Protein AF-A0A8H3XEL8-F1 (afdb_monomer_lite)

Radius of gyration: 30.57 Å; chains: 1; bounding box: 70×92×86 Å

Secondary structure (DSSP, 8-state):
---------------PPPP-------PPP--------------------------SS----EEEE--TT--EEEEEEEEEEE--TTGGGSSEEEEEESSTTTTTTT---EE-B-TTTTT-TTEEEPPPEEEPPPSSPPEEEEEEEETTTTEEEESSSSGGGPEEP-TT-SEEEEE----SS---S--S--THHHHHHHT--SS-HHHHHHHHHHHHHHTHHHHHHH--HHHHHT---SHHHHHHHHHHHHHHHHHH-BTTB-----TT--HHHHHHHHTT--TTTS-TTTHHHHHHHHHHHHHIIIIIS---GGGGHHHHHHHH-TT-GGGGGTTT----HHHHHHHHHHHHHHTGGGGGGS-HHHHHHHHHHHHHT--SHHHHHHHHHHTHHHHHHS-TTTS-HHHHHHHHTTTS-HHHHHHHHHH-

Sequence (428 aa):
MKRSVNPNRNISSIILPPRITLTAKNLPPRITSTPKLGDHTVEPNIGLVSTAKNIIGGTLSRFIGKDDDEYKECIQVTFHVHLPQHIERFGEPVVVGSCKELGNWRMVRILLTQPNKREFPTYWRSQPIEIQPSKDEIKYKYGVFDRSSGRVEFEGEGERHNRTLDTKTNDQYDIWKNNNRFRIFNLNEFAFIRCIYDAVNDENLKDKVMQFQLLLTNHRTHTLNFMTLDFITQRYQKKEKRLFLSVLLGYYIIDKGSPAFIFQLPKQFRSELLLEAFEHVQQDTFTSDIKPIIAPVVAALVRHNAMVMISFEWLRIFRVAQFVDPAYTFVDEFIGAHYDKKYISRLLKEWPEIVKPHLDRIDESTYIKIAKWLISCCSNMETVNIMSQYNIEDTLLRSNNEICVDYVVNALMPAVHEDYIKTLKKLI

Foldseek 3Di:
DDDDDDDDDDDDDDDDDDDDDDDDDDDDDDDDDDDDDDDDDDDDDPDPPPPDDDDPAAPFPFDFDDDPDDGFTWTKAKEKEFFFAPLPVVAFKAKAWCDVQRPNNQDGNWTWDDPCCVQRVRITMTDTTIDGDDPDFIWMWMFGADPVVRDTHTFDDPPVPIDTDDSRYRYHYYYGHDDPPTDDPDDPDDCVLVVLLVPFDPPCLANSLVVLVVCCVVPVVRSLVHLDVVVLQVDLDDLSSLVSSLLSVLVNCVVPPDPVDQDEDDLPRPLLSSLVSQLPDDQPSYDPVSLNSQQSSLLRSLLSQQARVVHDSNLSCLVRCCRRPLQPPSLVRNLPGADDPVSLLVCLVCCLVRHVVRLVSHDPVSLLSVLLSNLLNQQAPVSVVSCLVRPPPVSPPSPVPDCPLCSSCVSCVNHDDPVCSVVSVVSD

pLDDT: mean 77.56, std 24.4, range [22.62, 98.5]

Organism: Gigaspora margarita (NCBI:txid4874)

InterPro domains:
  IPR002044 Carbohydrate binding module family 20 [PF00686] (75-171)
  IPR002044 Carbohydrate binding module family 20 [PS51166] (69-184)
  IPR013783 Immunoglobulin-like fold [G3DSA:2.60.40.10] (68-181)
  IPR013784 Carbohydrate-binding-like fold [SSF49452] (73-176)

Structure (mmCIF, N/CA/C/O backbone):
data_AF-A0A8H3XEL8-F1
#
_entry.id   AF-A0A8H3XEL8-F1
#
loop_
_atom_site.group_PDB
_atom_site.id
_atom_site.type_symbol
_atom_site.label_atom_id
_atom_site.label_alt_id
_atom_site.label_comp_id
_atom_site.label_asym_id
_atom_site.label_entity_id
_atom_site.label_seq_id
_atom_site.pdbx_PDB_ins_code
_atom_site.Cartn_x
_atom_site.Cartn_y
_atom_site.Cartn_z
_atom_site.occupancy
_atom_site.B_iso_or_equiv
_atom_site.auth_seq_id
_atom_site.auth_comp_id
_atom_site.auth_asym_id
_atom_site.auth_atom_id
_atom_site.pdbx_PDB_model_num
ATOM 1 N N . MET A 1 1 ? 2.822 61.235 25.806 1.00 40.03 1 MET A N 1
ATOM 2 C CA . MET A 1 1 ? 2.221 61.368 24.456 1.00 40.03 1 MET A CA 1
ATOM 3 C C . MET A 1 1 ? 1.458 60.081 24.171 1.00 40.03 1 MET A C 1
ATOM 5 O O . MET A 1 1 ? 2.070 59.030 24.168 1.00 40.03 1 MET A O 1
ATOM 9 N N . LYS A 1 2 ? 0.140 60.054 24.394 1.00 30.78 2 LYS A N 1
ATOM 10 C CA . LYS A 1 2 ? -0.947 60.313 23.423 1.00 30.78 2 LYS A CA 1
ATOM 11 C C . LYS A 1 2 ? -0.980 59.327 22.238 1.00 30.78 2 LYS A C 1
ATOM 13 O O . LYS A 1 2 ? -0.104 59.332 21.388 1.00 30.78 2 LYS A O 1
ATOM 18 N N . ARG A 1 3 ? -2.061 58.534 22.265 1.00 28.70 3 ARG A N 1
ATOM 19 C CA . ARG A 1 3 ? -2.678 57.642 21.269 1.00 28.70 3 ARG A CA 1
ATOM 20 C C . ARG A 1 3 ? -2.519 58.061 19.802 1.00 28.70 3 ARG A C 1
ATOM 22 O O . ARG A 1 3 ? -2.655 59.238 19.491 1.00 28.70 3 ARG A O 1
ATOM 29 N N . SER A 1 4 ? -2.517 57.057 18.923 1.00 27.66 4 SER A N 1
ATOM 30 C CA . SER A 1 4 ? -3.311 57.090 17.688 1.00 27.66 4 SER A CA 1
ATOM 31 C C . SER A 1 4 ? -3.675 55.668 17.238 1.00 27.66 4 SER A C 1
ATOM 33 O O . SER A 1 4 ? -2.855 54.934 16.699 1.00 27.66 4 SER A O 1
ATOM 35 N N . VAL A 1 5 ? -4.924 55.296 17.509 1.00 32.69 5 VAL A N 1
ATOM 36 C CA . VAL A 1 5 ? -5.727 54.343 16.733 1.00 32.69 5 VAL A CA 1
ATOM 37 C C . VAL A 1 5 ? -6.464 55.190 15.702 1.00 32.69 5 VAL A C 1
ATOM 39 O O . VAL A 1 5 ? -7.026 56.190 16.147 1.00 32.69 5 VAL A O 1
ATOM 42 N N . ASN A 1 6 ? -6.516 54.804 14.416 1.00 30.05 6 ASN A N 1
ATOM 43 C CA . ASN A 1 6 ? -7.764 54.732 13.625 1.00 30.05 6 ASN A CA 1
ATOM 44 C C . ASN A 1 6 ? -7.570 54.238 12.162 1.00 30.05 6 ASN A C 1
ATOM 46 O O . ASN A 1 6 ? -6.427 54.051 11.757 1.00 30.05 6 ASN A O 1
ATOM 50 N N . PRO A 1 7 ? -8.648 53.940 11.391 1.00 38.34 7 PRO A N 1
ATOM 51 C CA . PRO A 1 7 ? -8.968 52.575 10.955 1.00 38.34 7 PRO A CA 1
ATOM 52 C C . PRO A 1 7 ? -9.370 52.516 9.453 1.00 38.34 7 PRO A C 1
ATOM 54 O O . PRO A 1 7 ? -9.230 53.504 8.741 1.00 38.34 7 PRO A O 1
ATOM 57 N N . ASN A 1 8 ? -10.010 51.411 9.029 1.00 27.27 8 ASN A N 1
ATOM 58 C CA . ASN A 1 8 ? -10.809 51.260 7.791 1.00 27.27 8 ASN A CA 1
ATOM 59 C C . ASN A 1 8 ? -10.028 51.349 6.466 1.00 27.27 8 ASN A C 1
ATOM 61 O O . ASN A 1 8 ? -9.077 52.094 6.326 1.00 27.27 8 ASN A O 1
ATOM 65 N N . ARG A 1 9 ? -10.397 50.710 5.360 1.00 26.66 9 ARG A N 1
ATOM 66 C CA . ARG A 1 9 ? -11.384 49.709 4.924 1.00 26.66 9 ARG A CA 1
ATOM 67 C C . ARG A 1 9 ? -10.952 49.483 3.467 1.00 26.66 9 ARG A C 1
ATOM 69 O O . ARG A 1 9 ? -10.726 50.470 2.776 1.00 26.66 9 ARG A O 1
ATOM 76 N N . ASN A 1 10 ? -10.910 48.254 2.969 1.00 27.23 10 ASN A N 1
ATOM 77 C CA . ASN A 1 10 ? -11.765 47.899 1.837 1.00 27.23 10 ASN A CA 1
ATOM 78 C C . ASN A 1 10 ? -11.667 46.420 1.479 1.00 27.23 10 ASN A C 1
ATOM 80 O O . ASN A 1 10 ? -10.608 45.810 1.396 1.00 27.23 10 ASN A O 1
ATOM 84 N N . ILE A 1 11 ? -12.871 45.901 1.306 1.00 29.17 11 ILE A N 1
ATOM 85 C CA . ILE A 1 11 ? -13.274 44.587 0.853 1.00 29.17 11 ILE A CA 1
ATOM 86 C C . ILE A 1 11 ? -13.147 44.579 -0.671 1.00 29.17 11 ILE A C 1
ATOM 88 O O . ILE A 1 11 ? -13.668 45.484 -1.320 1.00 29.17 11 ILE A O 1
ATOM 92 N N . SER A 1 12 ? -12.556 43.536 -1.250 1.00 27.20 12 SER A N 1
ATOM 93 C CA . SER A 1 12 ? -12.823 43.181 -2.646 1.00 27.20 12 SER A CA 1
ATOM 94 C C . SER A 1 12 ? -12.655 41.680 -2.890 1.00 27.20 12 SER A C 1
ATOM 96 O O . SER A 1 12 ? -11.556 41.137 -2.832 1.00 27.20 12 SER A O 1
ATOM 98 N N . SER A 1 13 ? -13.807 41.069 -3.184 1.00 27.05 13 SER A N 1
ATOM 99 C CA . SER A 1 13 ? -14.054 39.918 -4.063 1.00 27.05 13 SER A CA 1
ATOM 100 C C . SER A 1 13 ? -13.407 38.565 -3.741 1.00 27.05 13 SER A C 1
ATOM 102 O O . SER A 1 13 ? -12.370 38.199 -4.288 1.00 27.05 13 SER A O 1
ATOM 104 N N . ILE A 1 14 ? -14.148 37.750 -2.984 1.00 26.94 14 ILE A N 1
ATOM 105 C CA . ILE A 1 14 ? -14.123 36.289 -3.122 1.00 26.94 14 ILE A CA 1
ATOM 106 C C . ILE A 1 14 ? -14.939 35.944 -4.375 1.00 26.94 14 ILE A C 1
ATOM 108 O O . ILE A 1 14 ? -16.148 36.169 -4.421 1.00 26.94 14 ILE A O 1
ATOM 112 N N . ILE A 1 15 ? -14.265 35.417 -5.395 1.00 27.31 15 ILE A N 1
ATOM 113 C CA . ILE A 1 15 ? -14.888 34.813 -6.574 1.00 27.31 15 ILE A CA 1
ATOM 114 C C . ILE A 1 15 ? -15.316 33.397 -6.174 1.00 27.31 15 ILE A C 1
ATOM 116 O O . ILE A 1 15 ? -14.477 32.529 -5.941 1.00 27.31 15 ILE A O 1
ATOM 120 N N . LEU A 1 16 ? -16.625 33.171 -6.057 1.00 27.48 16 LEU A N 1
ATOM 121 C CA . LEU A 1 16 ? -17.203 31.834 -5.907 1.00 27.48 16 LEU A CA 1
ATOM 122 C C . LEU A 1 16 ? -17.314 31.166 -7.290 1.00 27.48 16 LEU A C 1
ATOM 124 O O . LEU A 1 16 ? -17.816 31.803 -8.219 1.00 27.48 16 LEU A O 1
ATOM 128 N N . PRO A 1 17 ? -16.909 29.894 -7.451 1.00 27.77 17 PRO A N 1
ATOM 129 C CA . PRO A 1 17 ? -17.192 29.140 -8.666 1.00 27.77 17 PRO A CA 1
ATOM 130 C C . PRO A 1 17 ? -18.686 28.756 -8.750 1.00 27.77 17 PRO A C 1
ATOM 132 O O . PRO A 1 17 ? -19.351 28.599 -7.721 1.00 27.77 17 PRO A O 1
ATOM 135 N N . PRO A 1 18 ? -19.241 28.609 -9.967 1.00 26.89 18 PRO A N 1
ATOM 136 C CA . PRO A 1 18 ? -20.676 28.453 -10.178 1.00 26.89 18 PRO A CA 1
ATOM 137 C C . PRO A 1 18 ? -21.217 27.095 -9.709 1.00 26.89 18 PRO A C 1
ATOM 139 O O . PRO A 1 18 ? -20.642 26.037 -9.965 1.00 26.89 18 PRO A O 1
ATOM 142 N N . ARG A 1 19 ? -22.394 27.147 -9.069 1.00 24.58 19 ARG A N 1
ATOM 143 C CA . ARG A 1 19 ? -23.283 26.008 -8.800 1.00 24.58 19 ARG A CA 1
ATOM 144 C C . ARG A 1 19 ? -23.683 25.346 -10.121 1.00 24.58 19 ARG A C 1
ATOM 146 O O . ARG A 1 19 ? -24.370 25.965 -10.929 1.00 24.58 19 ARG A O 1
ATOM 153 N N . ILE A 1 20 ? -23.315 24.081 -10.301 1.00 27.41 20 ILE A N 1
ATOM 154 C CA . ILE A 1 20 ? -23.873 23.230 -11.356 1.00 27.41 20 ILE A CA 1
ATOM 155 C C . ILE A 1 20 ? -25.130 22.559 -10.802 1.00 27.41 20 ILE A C 1
ATOM 157 O O . ILE A 1 20 ? -25.073 21.704 -9.920 1.00 27.41 20 ILE A O 1
ATOM 161 N N . THR A 1 21 ? -26.273 22.985 -11.323 1.00 25.28 21 THR A N 1
ATOM 162 C CA . THR A 1 21 ? -27.590 22.384 -11.115 1.00 25.28 21 THR A CA 1
ATOM 163 C C . THR A 1 21 ? -27.696 21.144 -12.006 1.00 25.28 21 THR A C 1
ATOM 165 O O . THR A 1 21 ? -27.772 21.264 -13.228 1.00 25.28 21 THR A O 1
ATOM 168 N N . LEU A 1 22 ? -27.688 19.943 -11.421 1.00 26.45 22 LEU A N 1
ATOM 169 C CA . LEU A 1 22 ? -27.960 18.708 -12.161 1.00 26.45 22 LEU A CA 1
ATOM 170 C C . LEU A 1 22 ? -29.471 18.580 -12.377 1.00 26.45 22 LEU A C 1
ATOM 172 O O . LEU A 1 22 ? -30.235 18.332 -11.447 1.00 26.45 22 LEU A O 1
ATOM 176 N N . THR A 1 23 ? -29.897 18.786 -13.621 1.00 26.05 23 THR A N 1
ATOM 177 C CA . THR A 1 23 ? -31.254 18.494 -14.080 1.00 26.05 23 THR A CA 1
ATOM 178 C C . THR A 1 23 ? -31.359 17.009 -14.415 1.00 26.05 23 THR A C 1
ATOM 180 O O . THR A 1 23 ? -30.571 16.461 -15.182 1.00 26.05 23 THR A O 1
ATOM 183 N N . ALA A 1 24 ? -32.339 16.345 -13.806 1.00 29.72 24 ALA A N 1
ATOM 184 C CA . ALA A 1 24 ? -32.675 14.956 -14.066 1.00 29.72 24 ALA A CA 1
ATOM 185 C C . ALA A 1 24 ? -33.308 14.821 -15.456 1.00 29.72 24 ALA A C 1
ATOM 187 O O . ALA A 1 24 ? -34.449 15.231 -15.643 1.00 29.72 24 ALA A O 1
ATOM 188 N N . LYS A 1 25 ? -32.588 14.234 -16.414 1.00 26.62 25 LYS A N 1
ATOM 189 C CA . LYS A 1 25 ? -33.138 13.603 -17.622 1.00 26.62 25 LYS A CA 1
ATOM 190 C C . LYS A 1 25 ? -32.156 12.528 -18.093 1.00 26.62 25 LYS A C 1
ATOM 192 O O . LYS A 1 25 ? -30.955 12.772 -18.113 1.00 26.62 25 LYS A O 1
ATOM 197 N N . ASN A 1 26 ? -32.714 11.384 -18.494 1.00 28.00 26 ASN A N 1
ATOM 198 C CA . ASN A 1 26 ? -32.083 10.199 -19.100 1.00 28.00 26 ASN A CA 1
ATOM 199 C C . ASN A 1 26 ? -31.807 9.028 -18.138 1.00 28.00 26 ASN A C 1
ATOM 201 O O . ASN A 1 26 ? -30.664 8.671 -17.866 1.00 28.00 26 ASN A O 1
ATOM 205 N N . LEU A 1 27 ? -32.888 8.375 -17.691 1.00 30.02 27 LEU A N 1
ATOM 206 C CA . LEU A 1 27 ? -32.866 6.930 -17.433 1.00 30.02 27 LEU A CA 1
ATOM 207 C C . LEU A 1 27 ? -33.022 6.172 -18.770 1.00 30.02 27 LEU A C 1
ATOM 209 O O . LEU A 1 27 ? -33.881 6.561 -19.566 1.00 30.02 27 LEU A O 1
ATOM 213 N N . PRO A 1 28 ? -32.277 5.078 -19.008 1.00 27.83 28 PRO A N 1
ATOM 214 C CA . PRO A 1 28 ? -32.569 4.127 -20.078 1.00 27.83 28 PRO A CA 1
ATOM 215 C C . PRO A 1 28 ? -33.696 3.145 -19.678 1.00 27.83 28 PRO A C 1
ATOM 217 O O . PRO A 1 28 ? -33.942 2.936 -18.486 1.00 27.83 28 PRO A O 1
ATOM 220 N N . PRO A 1 29 ? -34.416 2.556 -20.653 1.00 28.97 29 PRO A N 1
ATOM 221 C CA . PRO A 1 29 ? -35.666 1.849 -20.404 1.00 28.97 29 PRO A CA 1
ATOM 222 C C . PRO A 1 29 ? -35.490 0.457 -19.786 1.00 28.97 29 PRO A C 1
ATOM 224 O O . PRO A 1 29 ? -34.565 -0.298 -20.079 1.00 28.97 29 PRO A O 1
ATOM 227 N N . ARG A 1 30 ? -36.473 0.132 -18.946 1.00 22.88 30 ARG A N 1
ATOM 228 C CA . ARG A 1 30 ? -36.693 -1.123 -18.227 1.00 22.88 30 ARG A CA 1
ATOM 229 C C . ARG A 1 30 ? -37.191 -2.197 -19.201 1.00 22.88 30 ARG A C 1
ATOM 231 O O . ARG A 1 30 ? -38.335 -2.129 -19.644 1.00 22.88 30 ARG A O 1
ATOM 238 N N . ILE A 1 31 ? -36.363 -3.192 -19.512 1.00 26.45 31 ILE A N 1
ATOM 239 C CA . ILE A 1 31 ? -36.808 -4.395 -20.227 1.00 26.45 31 ILE A CA 1
ATOM 240 C C . ILE A 1 31 ? -37.463 -5.328 -19.206 1.00 26.45 31 ILE A C 1
ATOM 242 O O . ILE A 1 31 ? -36.854 -5.720 -18.214 1.00 26.45 31 ILE A O 1
ATOM 246 N N . THR A 1 32 ? -38.735 -5.635 -19.440 1.00 23.75 32 THR A N 1
ATOM 247 C CA . THR A 1 32 ? -39.502 -6.657 -18.728 1.00 23.75 32 THR A CA 1
ATOM 248 C C . THR A 1 32 ? -39.674 -7.833 -19.680 1.00 23.75 32 THR A C 1
ATOM 250 O O . THR A 1 32 ? -40.218 -7.671 -20.767 1.00 23.75 32 THR A O 1
ATOM 253 N N . SER A 1 33 ? -39.211 -9.017 -19.289 1.00 25.88 33 SER A N 1
ATOM 254 C CA . SER A 1 33 ? -39.583 -10.268 -19.950 1.00 25.88 33 SER A CA 1
ATOM 255 C C . SER A 1 33 ? -39.714 -11.368 -18.904 1.00 25.88 33 SER A C 1
ATOM 257 O O . SER A 1 33 ? -38.754 -11.727 -18.225 1.00 25.88 33 SER A O 1
ATOM 259 N N . THR A 1 34 ? -40.941 -11.854 -18.762 1.00 26.50 34 THR A N 1
ATOM 260 C CA . THR A 1 34 ? -41.334 -13.064 -18.041 1.00 26.50 34 THR A CA 1
ATOM 261 C C . THR A 1 34 ? -40.775 -14.324 -18.723 1.00 26.50 34 THR A C 1
ATOM 263 O O . THR A 1 34 ? -40.575 -14.310 -19.939 1.00 26.50 34 THR A O 1
ATOM 266 N N . PRO A 1 35 ? -40.535 -15.428 -17.988 1.00 26.70 35 PRO A N 1
ATOM 267 C CA . PRO A 1 35 ? -39.969 -16.645 -18.559 1.00 26.70 35 PRO A CA 1
ATOM 268 C C . PRO A 1 35 ? -41.058 -17.570 -19.128 1.00 26.70 35 PRO A C 1
ATOM 270 O O . PRO A 1 35 ? -42.123 -17.736 -18.532 1.00 26.70 35 PRO A O 1
ATOM 273 N N . LYS A 1 36 ? -40.764 -18.210 -20.266 1.00 25.08 36 LYS A N 1
ATOM 274 C CA . LYS A 1 36 ? -41.486 -19.382 -20.785 1.00 25.08 36 LYS A CA 1
ATOM 275 C C . LYS A 1 36 ? -40.543 -20.588 -20.840 1.00 25.08 36 LYS A C 1
ATOM 277 O O . LYS A 1 36 ? -39.362 -20.448 -21.131 1.00 25.08 36 LYS A O 1
ATOM 282 N N . LEU A 1 37 ? -41.123 -21.735 -20.506 1.00 23.09 37 LEU A N 1
ATOM 283 C CA . LEU A 1 37 ? -40.549 -23.064 -20.313 1.00 23.09 37 LEU A CA 1
ATOM 284 C C . LEU A 1 37 ? -40.546 -23.876 -21.630 1.00 23.09 37 LEU A C 1
ATOM 286 O O . LEU A 1 37 ? -41.495 -23.745 -22.403 1.00 23.09 37 LEU A O 1
ATOM 290 N N . GLY A 1 38 ? -39.546 -24.753 -21.806 1.00 23.41 38 GLY A N 1
ATOM 291 C CA . GLY A 1 38 ? -39.388 -25.736 -22.902 1.00 23.41 38 GLY A CA 1
ATOM 292 C C . GLY A 1 38 ? -38.408 -25.244 -23.981 1.00 23.41 38 GLY A C 1
ATOM 293 O O . GLY A 1 38 ? -38.497 -24.093 -24.380 1.00 23.41 38 GLY A O 1
ATOM 294 N N . ASP A 1 39 ? -37.431 -25.994 -24.493 1.00 23.48 39 ASP A N 1
ATOM 295 C CA . ASP A 1 39 ? -37.276 -27.445 -24.615 1.00 23.48 39 ASP A CA 1
ATOM 296 C C . ASP A 1 39 ? -35.782 -27.801 -24.840 1.00 23.48 39 ASP A C 1
ATOM 298 O O . ASP A 1 39 ? -34.957 -26.936 -25.140 1.00 23.48 39 ASP A O 1
ATOM 302 N N . HIS A 1 40 ? -35.446 -29.075 -24.660 1.00 25.72 40 HIS A N 1
ATOM 303 C CA . HIS A 1 40 ? -34.110 -29.674 -24.678 1.00 25.72 40 HIS A CA 1
ATOM 304 C C . HIS A 1 40 ? -33.355 -29.579 -26.020 1.00 25.72 40 HIS A C 1
ATOM 306 O O . HIS A 1 40 ? -33.891 -30.021 -27.025 1.00 25.72 40 HIS A O 1
ATOM 312 N N . THR A 1 41 ? -32.060 -29.212 -25.999 1.00 25.70 41 THR A N 1
ATOM 313 C CA . THR A 1 41 ? -31.004 -29.811 -26.859 1.00 25.70 41 THR A CA 1
ATOM 314 C C . THR A 1 41 ? -29.581 -29.476 -26.367 1.00 25.70 41 THR A C 1
ATOM 316 O O . THR A 1 41 ? -29.139 -28.338 -26.449 1.00 25.70 41 THR A O 1
ATOM 319 N N . VAL A 1 42 ? -28.906 -30.512 -25.855 1.00 27.06 42 VAL A N 1
ATOM 320 C CA . VAL A 1 42 ? -27.464 -30.865 -25.853 1.00 27.06 42 VAL A CA 1
ATOM 321 C C . VAL A 1 42 ? -26.414 -29.772 -26.172 1.00 27.06 42 VAL A C 1
ATOM 323 O O . VAL A 1 42 ? -26.207 -29.417 -27.329 1.00 27.06 42 VAL A O 1
ATOM 326 N N . GLU A 1 43 ? -25.638 -29.376 -25.154 1.00 23.61 43 GLU A N 1
ATOM 327 C CA . GLU A 1 43 ? -24.309 -28.738 -25.273 1.00 23.61 43 GLU A CA 1
ATOM 328 C C . GLU A 1 43 ? -23.181 -29.794 -25.253 1.00 23.61 43 GLU A C 1
ATOM 330 O O . GLU A 1 43 ? -23.277 -30.764 -24.491 1.00 23.61 43 GLU A O 1
ATOM 335 N N . PRO A 1 44 ? -22.057 -29.607 -25.976 1.00 26.25 44 PRO A N 1
ATOM 336 C CA . PRO A 1 44 ? -20.809 -30.280 -25.657 1.00 26.25 44 PRO A CA 1
ATOM 337 C C . PRO A 1 44 ? -19.954 -29.415 -24.717 1.00 26.25 44 PRO A C 1
ATOM 339 O O . PRO A 1 44 ? -19.472 -28.341 -25.074 1.00 26.25 44 PRO A O 1
ATOM 342 N N . ASN A 1 45 ? -19.745 -29.950 -23.513 1.00 25.61 45 ASN A N 1
ATOM 343 C CA . ASN A 1 45 ? -18.794 -29.504 -22.497 1.00 25.61 45 ASN A CA 1
ATOM 344 C C . ASN A 1 45 ? -17.392 -29.226 -23.075 1.00 25.61 45 ASN A C 1
ATOM 346 O O . ASN A 1 45 ? -16.695 -30.156 -23.484 1.00 25.61 45 ASN A O 1
ATOM 350 N N . ILE A 1 46 ? -16.920 -27.981 -22.976 1.00 27.22 46 ILE A N 1
ATOM 351 C CA . ILE A 1 46 ? -15.485 -27.671 -22.937 1.00 27.22 46 ILE A CA 1
ATOM 352 C C . ILE A 1 46 ? -15.164 -27.315 -21.488 1.00 27.22 46 ILE A C 1
ATOM 354 O O . ILE A 1 46 ? -15.466 -26.225 -21.008 1.00 27.22 46 ILE A O 1
ATOM 358 N N . GLY A 1 47 ? -14.607 -28.295 -20.777 1.00 23.52 47 GLY A N 1
ATOM 359 C CA . GLY A 1 47 ? -14.253 -28.189 -19.370 1.00 23.52 47 GLY A CA 1
ATOM 360 C C . GLY A 1 47 ? -13.232 -27.082 -19.123 1.00 23.52 47 GLY A C 1
ATOM 361 O O . GLY A 1 47 ? -12.080 -27.168 -19.549 1.00 23.52 47 GLY A O 1
ATOM 362 N N . LEU A 1 48 ? -13.656 -26.065 -18.377 1.00 23.30 48 LEU A N 1
ATOM 363 C CA . LEU A 1 48 ? -12.778 -25.112 -17.718 1.00 23.30 48 LEU A CA 1
ATOM 364 C C . LEU A 1 48 ? -12.117 -25.836 -16.533 1.00 23.30 48 LEU A C 1
ATOM 366 O O . LEU A 1 48 ? -12.659 -25.889 -15.432 1.00 23.30 48 LEU A O 1
ATOM 370 N N . VAL A 1 49 ? -10.960 -26.455 -16.759 1.00 22.62 49 VAL A N 1
ATOM 371 C CA . VAL A 1 49 ? -10.154 -27.026 -15.672 1.00 22.62 49 VAL A CA 1
ATOM 372 C C . VAL A 1 49 ? -9.367 -25.888 -15.021 1.00 22.62 49 VAL A C 1
ATOM 374 O O . VAL A 1 49 ? -8.200 -25.658 -15.330 1.00 22.62 49 VAL A O 1
ATOM 377 N N . SER A 1 50 ? -10.002 -25.150 -14.109 1.00 26.22 50 SER A N 1
ATOM 378 C CA . SER A 1 50 ? -9.291 -24.266 -13.184 1.00 26.22 50 SER A CA 1
ATOM 379 C C . SER A 1 50 ? -8.637 -25.123 -12.098 1.00 26.22 50 SER A C 1
ATOM 381 O O . SER A 1 50 ? -9.221 -25.376 -11.043 1.00 26.22 50 SER A O 1
ATOM 383 N N . THR A 1 51 ? -7.422 -25.613 -12.350 1.00 25.05 51 THR A N 1
ATOM 384 C CA . THR A 1 51 ? -6.628 -26.222 -11.275 1.00 25.05 51 THR A CA 1
ATOM 385 C C . THR A 1 51 ? -6.023 -25.103 -10.438 1.00 25.05 51 THR A C 1
ATOM 387 O O . THR A 1 51 ? -4.928 -24.619 -10.715 1.00 25.05 51 THR A O 1
ATOM 390 N N . ALA A 1 52 ? -6.752 -24.695 -9.402 1.00 29.58 52 ALA A N 1
ATOM 391 C CA . ALA A 1 52 ? -6.185 -23.961 -8.287 1.00 29.58 52 ALA A CA 1
ATOM 392 C C . ALA A 1 52 ? -5.136 -24.849 -7.603 1.00 29.58 52 ALA A C 1
ATOM 394 O O . ALA A 1 52 ? -5.446 -25.934 -7.108 1.00 29.58 52 ALA A O 1
ATOM 395 N N . LYS A 1 53 ? -3.885 -24.389 -7.561 1.00 26.84 53 LYS A N 1
ATOM 396 C CA . LYS A 1 53 ? -2.891 -24.892 -6.613 1.00 26.84 53 LYS A CA 1
ATOM 397 C C . LYS A 1 53 ? -2.294 -23.713 -5.865 1.00 26.84 53 LYS A C 1
ATOM 399 O O . LYS A 1 53 ? -1.539 -22.921 -6.417 1.00 26.84 53 LYS A O 1
ATOM 404 N N . ASN A 1 54 ? -2.685 -23.637 -4.597 1.00 28.58 54 ASN A N 1
ATOM 405 C CA . ASN A 1 54 ? -2.131 -22.772 -3.569 1.00 28.58 54 ASN A CA 1
ATOM 406 C C . ASN A 1 54 ? -0.601 -22.800 -3.598 1.00 28.58 54 ASN A C 1
ATOM 408 O O . ASN A 1 54 ? 0.000 -23.833 -3.305 1.00 28.58 54 ASN A O 1
ATOM 412 N N . ILE A 1 55 ? 0.013 -21.651 -3.871 1.00 31.98 55 ILE A N 1
ATOM 413 C CA . ILE A 1 55 ? 1.373 -21.338 -3.443 1.00 31.98 55 ILE A CA 1
ATOM 414 C C . ILE A 1 55 ? 1.331 -19.916 -2.891 1.00 31.98 55 ILE A C 1
ATOM 416 O O . ILE A 1 55 ? 0.860 -18.987 -3.539 1.00 31.98 55 ILE A O 1
ATOM 420 N N . ILE A 1 56 ? 1.770 -19.779 -1.644 1.00 37.78 56 ILE A N 1
ATOM 421 C CA . ILE A 1 56 ? 1.941 -18.507 -0.952 1.00 37.78 56 ILE A CA 1
ATOM 422 C C . ILE A 1 56 ? 2.973 -17.692 -1.745 1.00 37.78 56 ILE A C 1
ATOM 424 O O . ILE A 1 56 ? 4.147 -18.053 -1.778 1.00 37.78 56 ILE A O 1
ATOM 428 N N . GLY A 1 57 ? 2.509 -16.621 -2.392 1.00 33.59 57 GLY A N 1
ATOM 429 C CA . GLY A 1 57 ? 3.327 -15.645 -3.111 1.00 33.59 57 GLY A CA 1
ATOM 430 C C . GLY A 1 57 ? 2.836 -15.401 -4.536 1.00 33.59 57 GLY A C 1
ATOM 431 O O . GLY A 1 57 ? 3.109 -16.217 -5.405 1.00 33.59 57 GLY A O 1
ATOM 432 N N . GLY A 1 58 ? 2.169 -14.261 -4.753 1.00 39.31 58 GLY A N 1
ATOM 433 C CA . GLY A 1 58 ? 1.937 -13.645 -6.064 1.00 39.31 58 GLY A CA 1
ATOM 434 C C . GLY A 1 58 ? 1.130 -14.490 -7.044 1.00 39.31 58 GLY A C 1
ATOM 435 O O . GLY A 1 58 ? 1.682 -15.404 -7.651 1.00 39.31 58 GLY A O 1
ATOM 436 N N . THR A 1 59 ? -0.131 -14.149 -7.307 1.00 40.81 59 THR A N 1
ATOM 437 C CA . THR A 1 59 ? -0.876 -14.696 -8.452 1.00 40.81 59 THR A CA 1
ATOM 438 C C . THR A 1 59 ? -0.214 -14.238 -9.757 1.00 40.81 59 THR A C 1
ATOM 440 O O . THR A 1 59 ? -0.558 -13.225 -10.368 1.00 40.81 59 THR A O 1
ATOM 443 N N . LEU A 1 60 ? 0.804 -14.986 -10.175 1.00 48.59 60 LEU A N 1
ATOM 444 C CA . LEU A 1 60 ? 1.362 -14.939 -11.512 1.00 48.59 60 LEU A CA 1
ATOM 445 C C . LEU A 1 60 ? 0.261 -15.344 -12.482 1.00 48.59 60 LEU A C 1
ATOM 447 O O . LEU A 1 60 ? -0.316 -16.426 -12.364 1.00 48.59 60 LEU A O 1
ATOM 451 N N . SER A 1 61 ? -0.004 -14.500 -13.472 1.00 53.97 61 SER A N 1
ATOM 452 C CA . SER A 1 61 ? -0.871 -14.872 -14.579 1.00 53.97 61 SER A CA 1
ATOM 453 C C . SER A 1 61 ? -0.051 -15.755 -15.521 1.00 53.97 61 SER A C 1
ATOM 455 O O . SER A 1 61 ? 0.553 -15.278 -16.483 1.00 53.97 61 SER A O 1
ATOM 457 N N . ARG A 1 62 ? 0.066 -17.035 -15.155 1.00 52.78 62 ARG A N 1
ATOM 458 C CA . ARG A 1 62 ? 0.660 -18.077 -15.991 1.00 52.78 62 ARG A CA 1
ATOM 459 C C . ARG A 1 62 ? -0.376 -18.494 -17.013 1.00 52.78 62 ARG A C 1
ATOM 461 O O . ARG A 1 62 ? -1.423 -19.032 -16.655 1.00 52.78 62 ARG A O 1
ATOM 468 N N . PHE A 1 63 ? -0.081 -18.233 -18.274 1.00 49.56 63 PHE A N 1
ATOM 469 C CA . PHE A 1 63 ? -0.936 -18.638 -19.377 1.00 49.56 63 PHE A CA 1
ATOM 470 C C . PHE A 1 63 ? -0.299 -19.818 -20.100 1.00 49.56 63 PHE A C 1
ATOM 472 O O . PHE A 1 63 ? 0.919 -19.882 -20.270 1.00 49.56 63 PHE A O 1
ATOM 479 N N . ILE A 1 64 ? -1.145 -20.761 -20.503 1.00 50.12 64 ILE A N 1
ATOM 480 C CA . ILE A 1 64 ? -0.760 -21.903 -21.323 1.00 50.12 64 ILE A CA 1
ATOM 481 C C . ILE A 1 64 ? -1.101 -21.533 -22.765 1.00 50.12 64 ILE A C 1
ATOM 483 O O . ILE A 1 64 ? -2.275 -21.514 -23.140 1.00 50.12 64 ILE A O 1
ATOM 487 N N . GLY A 1 65 ? -0.084 -21.203 -23.560 1.00 45.38 65 GLY A N 1
ATOM 488 C CA . GLY A 1 65 ? -0.254 -20.995 -24.997 1.00 45.38 65 GLY A CA 1
ATOM 489 C C . GLY A 1 65 ? -0.507 -22.326 -25.710 1.00 45.38 65 GLY A C 1
ATOM 490 O O . GLY A 1 65 ? 0.130 -23.328 -25.387 1.00 45.38 65 GLY A O 1
ATOM 491 N N . LYS A 1 66 ? -1.439 -22.344 -26.671 1.00 38.34 66 LYS A N 1
ATOM 492 C CA . LYS A 1 66 ? -1.587 -23.444 -27.633 1.00 38.34 66 LYS A CA 1
ATOM 493 C C . LYS A 1 66 ? -0.788 -23.094 -28.884 1.00 38.34 66 LYS A C 1
ATOM 495 O O . LYS A 1 66 ? -1.314 -22.404 -29.745 1.00 38.34 66 LYS A O 1
ATOM 500 N N . ASP A 1 67 ? 0.437 -23.586 -28.958 1.00 45.66 67 ASP A N 1
ATOM 501 C CA . ASP A 1 67 ? 1.105 -23.859 -30.228 1.00 45.66 67 ASP A CA 1
ATOM 502 C C . ASP A 1 67 ? 1.436 -25.355 -30.239 1.00 45.66 67 ASP A C 1
ATOM 504 O O . ASP A 1 67 ? 1.712 -25.935 -29.184 1.00 45.66 67 ASP A O 1
ATOM 508 N N . ASP A 1 68 ? 1.324 -25.971 -31.413 1.00 51.62 68 ASP A N 1
ATOM 509 C CA . ASP A 1 68 ? 1.403 -27.416 -31.623 1.00 51.62 68 ASP A CA 1
ATOM 510 C C . ASP A 1 68 ? 2.594 -28.069 -30.872 1.00 51.62 68 ASP A C 1
ATOM 512 O O . ASP A 1 68 ? 3.751 -27.668 -31.004 1.00 51.62 68 ASP A O 1
ATOM 516 N N . ASP A 1 69 ? 2.257 -29.083 -30.066 1.00 49.75 69 ASP A N 1
ATOM 517 C CA . ASP A 1 69 ? 3.109 -30.087 -29.404 1.00 49.75 69 ASP A CA 1
ATOM 518 C C . ASP A 1 69 ? 4.012 -29.740 -28.196 1.00 49.75 69 ASP A C 1
ATOM 520 O O . ASP A 1 69 ? 4.746 -30.615 -27.734 1.00 49.75 69 ASP A O 1
ATOM 524 N N . GLU A 1 70 ? 3.904 -28.578 -27.537 1.00 49.31 70 GLU A N 1
ATOM 525 C CA . GLU A 1 70 ? 4.523 -28.423 -26.200 1.00 49.31 70 GLU A CA 1
ATOM 526 C C . GLU A 1 70 ? 3.832 -27.353 -25.337 1.00 49.31 70 GLU A C 1
ATOM 528 O O . GLU A 1 70 ? 3.848 -26.166 -25.659 1.00 49.31 70 GLU A O 1
ATOM 533 N N . TYR A 1 71 ? 3.251 -27.753 -24.200 1.00 53.88 71 TYR A N 1
ATOM 534 C CA . TYR A 1 71 ? 2.684 -26.827 -23.213 1.00 53.88 71 TYR A CA 1
ATOM 535 C C . TYR A 1 71 ? 3.782 -25.905 -22.653 1.00 53.88 71 TYR A C 1
ATOM 537 O O . TYR A 1 71 ? 4.536 -26.305 -21.765 1.00 53.88 71 TYR A O 1
ATOM 545 N N . LYS A 1 72 ? 3.879 -24.665 -23.148 1.00 58.44 72 LYS A N 1
ATOM 546 C CA . LYS A 1 72 ? 4.838 -23.669 -22.640 1.00 58.44 72 LYS A CA 1
ATOM 547 C C . LYS A 1 72 ? 4.135 -22.696 -21.706 1.00 58.44 72 LYS A C 1
ATOM 549 O O . LYS A 1 72 ? 3.2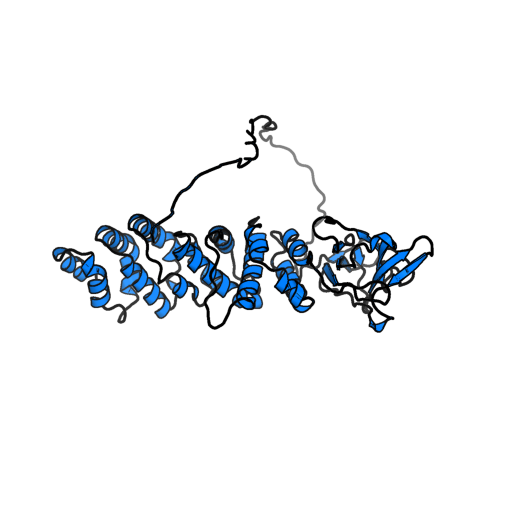75 -21.924 -22.118 1.00 58.44 72 LYS A O 1
ATOM 554 N N . GLU A 1 73 ? 4.501 -22.772 -20.432 1.00 72.44 73 GLU A N 1
ATOM 555 C CA . GLU A 1 73 ? 4.109 -21.808 -19.407 1.00 72.44 73 GLU A CA 1
ATOM 556 C C . GLU A 1 73 ? 4.718 -20.448 -19.768 1.00 72.44 73 GLU A C 1
ATOM 558 O O . GLU A 1 73 ? 5.935 -20.332 -19.849 1.00 72.44 73 GLU A O 1
ATOM 563 N N . CYS A 1 74 ? 3.893 -19.431 -20.019 1.00 82.50 74 CYS A N 1
ATOM 564 C CA . CYS A 1 74 ? 4.340 -18.056 -20.247 1.00 82.50 74 CYS A CA 1
ATOM 565 C C . CYS A 1 74 ? 4.032 -17.194 -19.022 1.00 82.50 74 CYS A C 1
ATOM 567 O O . CYS A 1 74 ? 3.001 -17.379 -18.370 1.00 82.50 74 CYS A O 1
ATOM 569 N N . ILE A 1 75 ? 4.892 -16.214 -18.744 1.00 89.06 75 ILE A N 1
ATOM 570 C CA . ILE A 1 75 ? 4.621 -15.175 -17.746 1.00 89.06 75 ILE A CA 1
ATOM 571 C C . ILE A 1 75 ? 4.261 -13.868 -18.447 1.00 89.06 75 ILE A C 1
ATOM 573 O O . ILE A 1 75 ? 4.873 -13.506 -19.451 1.00 89.06 75 ILE A O 1
ATOM 577 N N . GLN A 1 76 ? 3.272 -13.150 -17.923 1.00 92.56 76 GLN A N 1
ATOM 578 C CA . GLN A 1 76 ? 2.917 -11.827 -18.424 1.00 92.56 76 GLN A CA 1
ATOM 579 C C . GLN A 1 76 ? 3.629 -10.757 -17.595 1.00 92.56 76 GLN A C 1
ATOM 581 O O . GLN A 1 76 ? 3.438 -10.680 -16.384 1.00 92.56 76 GLN A O 1
ATOM 586 N N . VAL A 1 77 ? 4.434 -9.923 -18.252 1.00 94.94 77 VAL A N 1
ATOM 587 C CA . VAL A 1 77 ? 5.250 -8.896 -17.601 1.00 94.94 77 VAL A CA 1
ATOM 588 C C . VAL A 1 77 ? 4.937 -7.506 -18.138 1.00 94.94 77 VAL A C 1
ATOM 590 O O . VAL A 1 77 ? 4.912 -7.275 -19.344 1.00 94.94 77 VAL A O 1
ATOM 593 N N . THR A 1 78 ? 4.772 -6.548 -17.233 1.00 97.25 78 THR A N 1
ATOM 594 C CA . THR A 1 78 ? 4.712 -5.118 -17.525 1.00 97.25 78 THR A CA 1
ATOM 595 C C . THR A 1 78 ? 5.930 -4.417 -16.928 1.00 97.25 78 THR A C 1
ATOM 597 O O . THR A 1 78 ? 6.216 -4.545 -15.739 1.00 97.25 78 THR A O 1
ATOM 600 N N . PHE A 1 79 ? 6.634 -3.627 -17.737 1.00 98.12 79 PHE A N 1
ATOM 601 C CA . PHE A 1 79 ? 7.747 -2.800 -17.276 1.00 98.12 79 PHE A CA 1
ATOM 602 C C . PHE A 1 79 ? 7.252 -1.398 -16.919 1.00 98.12 79 PHE A C 1
ATOM 604 O O . PHE A 1 79 ? 6.593 -0.745 -17.730 1.00 98.12 79 PHE A O 1
ATOM 611 N N . HIS A 1 80 ? 7.580 -0.937 -15.716 1.00 98.12 80 HIS A N 1
ATOM 612 C CA . HIS A 1 80 ? 7.284 0.383 -15.169 1.00 98.12 80 HIS A CA 1
ATOM 613 C C . HIS A 1 80 ? 8.603 1.073 -14.832 1.00 98.12 80 HIS A C 1
ATOM 615 O O . HIS A 1 80 ? 9.369 0.572 -14.013 1.00 98.12 80 HIS A O 1
ATOM 621 N N . VAL A 1 81 ? 8.868 2.243 -15.413 1.00 98.19 81 VAL A N 1
ATOM 622 C CA . VAL A 1 81 ? 10.149 2.923 -15.201 1.00 98.19 81 VAL A CA 1
ATOM 623 C C . VAL A 1 81 ? 10.005 4.431 -15.050 1.00 98.19 81 VAL A C 1
ATOM 625 O O . VAL A 1 81 ? 9.257 5.071 -15.788 1.00 98.19 81 VAL A O 1
ATOM 628 N N . HIS A 1 82 ? 10.750 5.004 -14.105 1.00 98.12 82 HIS A N 1
ATOM 629 C CA . HIS A 1 82 ? 11.018 6.439 -14.070 1.00 98.12 82 HIS A CA 1
ATOM 630 C C . HIS A 1 82 ? 12.252 6.766 -14.923 1.00 98.12 82 HIS A C 1
ATOM 632 O O . HIS A 1 82 ? 13.361 6.339 -14.598 1.00 98.12 82 HIS A O 1
ATOM 638 N N . LEU A 1 83 ? 12.054 7.512 -16.012 1.00 97.38 83 LEU A N 1
ATOM 639 C CA . LEU A 1 83 ? 13.088 7.978 -16.942 1.00 97.38 83 LEU A CA 1
ATOM 640 C C . LEU A 1 83 ? 13.399 9.467 -16.739 1.00 97.38 83 LEU A C 1
ATOM 642 O O . LEU A 1 83 ? 12.558 10.204 -16.231 1.00 97.38 83 LEU A O 1
ATOM 646 N N . PRO A 1 84 ? 14.572 9.956 -17.173 1.00 95.56 84 PRO A N 1
ATOM 647 C CA . PRO A 1 84 ? 14.884 11.380 -17.131 1.00 95.56 84 PRO A CA 1
ATOM 648 C C . PRO A 1 84 ? 13.800 12.228 -17.801 1.00 95.56 84 PRO A C 1
ATOM 650 O O . PRO A 1 84 ? 13.177 11.831 -18.786 1.00 95.56 84 PRO A O 1
ATOM 653 N N . GLN A 1 85 ? 13.551 13.412 -17.251 1.00 92.19 85 GLN A N 1
ATOM 654 C CA . GLN A 1 85 ? 12.512 14.285 -17.779 1.00 92.19 85 GLN A CA 1
ATOM 655 C C . GLN A 1 85 ? 12.833 14.682 -19.228 1.00 92.19 85 GLN A C 1
ATOM 657 O O . GLN A 1 85 ? 13.975 15.003 -19.552 1.00 92.19 85 GLN A O 1
ATOM 662 N N . HIS A 1 86 ? 11.813 14.691 -20.089 1.00 91.88 86 HIS A N 1
ATOM 663 C CA . HIS A 1 86 ? 11.934 15.032 -21.512 1.00 91.88 86 HIS A CA 1
ATOM 664 C C . HIS A 1 86 ? 12.794 14.068 -22.345 1.00 91.88 86 HIS A C 1
ATOM 666 O O . HIS A 1 86 ? 13.281 14.452 -23.413 1.00 91.88 86 HIS A O 1
ATOM 672 N N . ILE A 1 87 ? 12.973 12.825 -21.885 1.00 94.00 87 ILE A N 1
ATOM 673 C CA . ILE A 1 87 ? 13.739 11.792 -22.593 1.00 94.00 87 ILE A CA 1
ATOM 674 C C . ILE A 1 87 ? 13.240 11.561 -24.030 1.00 94.00 87 ILE A C 1
ATOM 676 O O . ILE A 1 87 ? 14.036 11.290 -24.924 1.00 94.00 87 ILE A O 1
ATOM 680 N N . GLU A 1 88 ? 11.944 11.771 -24.281 1.00 93.12 88 GLU A N 1
ATOM 681 C CA . GLU A 1 88 ? 11.308 11.610 -25.591 1.00 93.12 88 GLU A CA 1
ATOM 682 C C . GLU A 1 88 ? 11.837 12.574 -26.663 1.00 93.12 88 GLU A C 1
ATOM 684 O O . GLU A 1 88 ? 11.625 12.365 -27.854 1.00 93.12 88 GLU A O 1
ATOM 689 N N . ARG A 1 89 ? 12.535 13.644 -26.260 1.00 94.19 89 ARG A N 1
ATOM 690 C CA . ARG A 1 89 ? 13.175 14.582 -27.195 1.00 94.19 89 ARG A CA 1
ATOM 691 C C . ARG A 1 89 ? 14.414 13.995 -27.868 1.00 94.19 89 ARG A C 1
ATOM 693 O O . ARG A 1 89 ? 14.881 14.556 -28.853 1.00 94.19 89 ARG A O 1
ATOM 700 N N . PHE A 1 90 ? 14.957 12.909 -27.323 1.00 94.19 90 PHE A N 1
ATOM 701 C CA . PHE A 1 90 ? 16.192 12.284 -27.795 1.00 94.19 90 PHE A CA 1
ATOM 702 C C . PHE A 1 90 ? 15.953 10.971 -28.549 1.00 94.19 90 PHE A C 1
ATOM 704 O O . PHE A 1 90 ? 16.905 10.391 -29.063 1.00 94.19 90 PHE A O 1
ATOM 711 N N . GLY A 1 91 ? 14.703 10.513 -28.620 1.00 95.94 91 GLY A N 1
ATOM 712 C CA . GLY A 1 91 ? 14.304 9.274 -29.275 1.00 95.94 91 GLY A CA 1
ATOM 713 C C . GLY A 1 91 ? 13.140 8.608 -28.549 1.00 95.94 91 GLY A C 1
ATOM 714 O O . GLY A 1 91 ? 12.507 9.200 -27.675 1.00 95.94 91 GLY A O 1
ATOM 715 N N . GLU A 1 92 ? 12.856 7.364 -28.911 1.00 97.38 92 GLU A N 1
ATOM 716 C CA . GLU A 1 92 ? 11.753 6.591 -28.346 1.00 97.38 92 GLU A CA 1
ATOM 717 C C . GLU A 1 92 ? 12.233 5.760 -27.149 1.00 97.38 92 GLU A C 1
ATOM 719 O O . GLU A 1 92 ? 13.148 4.947 -27.301 1.00 97.38 92 GLU A O 1
ATOM 724 N N . PRO A 1 93 ? 11.641 5.917 -25.954 1.00 98.12 93 PRO A N 1
ATOM 725 C CA . PRO A 1 93 ? 11.979 5.065 -24.823 1.00 98.12 93 PRO A CA 1
ATOM 726 C C . PRO A 1 93 ? 11.606 3.603 -25.061 1.00 98.12 93 PRO A C 1
ATOM 728 O O . PRO A 1 93 ? 10.497 3.294 -25.500 1.00 98.12 93 PRO A O 1
ATOM 731 N N . VAL A 1 94 ? 12.530 2.698 -24.752 1.00 98.31 94 VAL A N 1
ATOM 732 C CA . VAL A 1 94 ? 12.428 1.265 -25.055 1.00 98.31 94 VAL A CA 1
ATOM 733 C C . VAL A 1 94 ? 12.912 0.406 -23.896 1.00 98.31 94 VAL A C 1
ATOM 735 O O . VAL A 1 94 ? 13.669 0.862 -23.034 1.00 98.31 94 VAL A O 1
ATOM 738 N N . VAL A 1 95 ? 12.524 -0.867 -23.918 1.00 98.31 95 VAL A N 1
ATOM 739 C CA . VAL A 1 95 ? 13.166 -1.931 -23.140 1.00 98.31 95 VAL A CA 1
ATOM 740 C C . VAL A 1 95 ? 13.688 -3.005 -24.092 1.00 98.31 95 VAL A C 1
ATOM 742 O O . VAL A 1 95 ? 13.006 -3.404 -25.037 1.00 98.31 95 VAL A O 1
ATOM 745 N N . VAL A 1 96 ? 14.925 -3.440 -23.863 1.00 97.81 96 VAL A N 1
ATOM 746 C CA . VAL A 1 96 ? 15.614 -4.467 -24.659 1.00 97.81 96 VAL A CA 1
ATOM 747 C C . VAL A 1 96 ? 16.296 -5.438 -23.703 1.00 97.81 96 VAL A C 1
ATOM 749 O O . VAL A 1 96 ? 16.748 -5.041 -22.628 1.00 97.81 96 VAL A O 1
ATOM 752 N N . GLY A 1 97 ? 16.379 -6.711 -24.075 1.00 97.06 97 GLY A N 1
ATOM 753 C CA . GLY A 1 97 ? 16.913 -7.747 -23.200 1.00 97.06 97 GLY A CA 1
ATOM 754 C C . GLY A 1 97 ? 17.368 -9.004 -23.921 1.00 97.06 97 GLY A C 1
ATOM 755 O O . GLY A 1 97 ? 17.387 -9.067 -25.149 1.00 97.06 97 GLY A O 1
ATOM 756 N N . SER A 1 98 ? 17.772 -9.995 -23.131 1.00 95.88 98 SER A N 1
ATOM 757 C CA . SER A 1 98 ? 18.472 -11.191 -23.595 1.00 95.88 98 SER A CA 1
ATOM 758 C C . SER A 1 98 ? 17.589 -12.213 -24.297 1.00 95.88 98 SER A C 1
ATOM 760 O O . SER A 1 98 ? 18.120 -12.970 -25.101 1.00 95.88 98 SER A O 1
ATOM 762 N N . CYS A 1 99 ? 16.283 -12.248 -24.018 1.00 94.06 99 CYS A N 1
ATOM 763 C CA . CYS A 1 99 ? 15.368 -13.204 -24.640 1.00 94.06 99 CYS A CA 1
ATOM 764 C C . CYS A 1 99 ? 14.761 -12.673 -25.949 1.00 94.06 99 CYS A C 1
ATOM 766 O O . CYS A 1 99 ? 14.841 -11.481 -26.269 1.00 94.06 99 CYS A O 1
ATOM 768 N N . LYS A 1 100 ? 14.123 -13.571 -26.712 1.00 94.19 100 LYS A N 1
ATOM 769 C CA . LYS A 1 100 ? 13.579 -13.276 -28.049 1.00 94.19 100 LYS A CA 1
ATOM 770 C C . LYS A 1 100 ? 12.496 -12.197 -28.019 1.00 94.19 100 LYS A C 1
ATOM 772 O O . LYS A 1 100 ? 12.441 -11.362 -28.921 1.00 94.19 100 LYS A O 1
ATOM 777 N N . GLU A 1 101 ? 11.668 -12.189 -26.982 1.00 95.00 101 GLU A N 1
ATOM 778 C CA . GLU A 1 101 ? 10.563 -11.249 -26.796 1.00 95.00 101 GLU A CA 1
ATOM 779 C C . GLU A 1 101 ? 11.091 -9.846 -26.487 1.00 95.00 101 GLU A C 1
ATOM 781 O O . GLU A 1 101 ? 10.545 -8.858 -26.974 1.00 95.00 101 GLU A O 1
ATOM 786 N N . LEU A 1 102 ? 12.230 -9.769 -25.790 1.00 96.38 102 LEU A N 1
ATOM 787 C CA . LEU A 1 102 ? 12.963 -8.531 -25.527 1.00 96.38 102 LEU A CA 1
ATOM 788 C C . LEU A 1 102 ? 14.013 -8.199 -26.611 1.00 96.38 102 LEU A C 1
ATOM 790 O O . LEU A 1 102 ? 14.760 -7.233 -26.466 1.00 96.38 102 LEU A O 1
ATOM 794 N N . GLY A 1 103 ? 14.075 -8.972 -27.703 1.00 95.19 103 GLY A N 1
ATOM 795 C CA . GLY A 1 103 ? 14.865 -8.658 -28.897 1.00 95.19 103 GLY A CA 1
ATOM 796 C C . GLY A 1 103 ? 16.323 -9.131 -28.915 1.00 95.19 103 GLY A C 1
ATOM 797 O O . GLY A 1 103 ? 17.075 -8.690 -29.789 1.00 95.19 103 GLY A O 1
ATOM 798 N N . ASN A 1 104 ? 16.734 -10.027 -28.010 1.00 95.38 104 ASN A N 1
ATOM 799 C CA . ASN A 1 104 ? 18.084 -10.614 -27.941 1.00 95.38 104 ASN A CA 1
ATOM 800 C C . ASN A 1 104 ? 19.222 -9.571 -28.002 1.00 95.38 104 ASN A C 1
ATOM 802 O O . ASN A 1 104 ? 20.197 -9.759 -28.731 1.00 95.38 104 ASN A O 1
ATOM 806 N N . TRP A 1 105 ? 19.069 -8.433 -27.317 1.00 95.12 105 TRP A N 1
ATOM 807 C CA . TRP A 1 105 ? 19.987 -7.278 -27.335 1.00 95.12 105 TRP A CA 1
ATOM 808 C C . TRP A 1 105 ? 20.217 -6.608 -28.699 1.00 95.12 105 TRP A C 1
ATOM 810 O O . TRP A 1 105 ? 21.032 -5.692 -28.799 1.00 95.12 105 TRP A O 1
ATOM 820 N N . ARG A 1 106 ? 19.523 -7.043 -29.755 1.00 90.81 106 ARG A N 1
ATOM 821 C CA . ARG A 1 106 ? 19.782 -6.626 -31.143 1.00 90.81 106 ARG A CA 1
ATOM 822 C C . ARG A 1 106 ? 18.621 -5.872 -31.771 1.00 90.81 106 ARG A C 1
ATOM 824 O O . ARG A 1 106 ? 18.849 -5.011 -32.612 1.00 90.81 106 ARG A O 1
ATOM 831 N N . MET A 1 107 ? 17.389 -6.210 -31.401 1.00 91.88 107 MET A N 1
ATOM 832 C CA . MET A 1 107 ? 16.182 -5.642 -31.999 1.00 91.88 107 MET A CA 1
ATOM 833 C C . MET A 1 107 ? 15.371 -4.867 -30.968 1.00 91.88 107 MET A C 1
ATOM 835 O O . MET A 1 107 ? 15.082 -5.370 -29.886 1.00 91.88 107 MET A O 1
ATOM 839 N N . VAL A 1 108 ? 14.929 -3.669 -31.339 1.00 94.06 108 VAL A N 1
ATOM 840 C CA . VAL A 1 108 ? 13.936 -2.926 -30.563 1.00 94.06 108 VAL A CA 1
ATOM 841 C C . VAL A 1 108 ? 12.559 -3.503 -30.867 1.00 94.06 108 VAL A C 1
ATOM 843 O O . VAL A 1 108 ? 12.052 -3.357 -31.976 1.00 94.06 108 VAL A O 1
ATOM 846 N N . ARG A 1 109 ? 11.968 -4.183 -29.881 1.00 93.94 109 ARG A N 1
ATOM 847 C CA . ARG A 1 109 ? 10.619 -4.767 -29.988 1.00 93.94 109 ARG A CA 1
ATOM 848 C C . ARG A 1 109 ? 9.588 -4.071 -29.114 1.00 93.94 109 ARG A C 1
ATOM 850 O O . ARG A 1 109 ? 8.404 -4.112 -29.428 1.00 93.94 109 ARG A O 1
ATOM 857 N N . ILE A 1 110 ? 10.031 -3.445 -28.028 1.00 97.25 110 ILE A N 1
ATOM 858 C CA . ILE A 1 110 ? 9.138 -2.911 -27.005 1.00 97.25 110 ILE A CA 1
ATOM 859 C C . ILE A 1 110 ? 9.393 -1.423 -26.843 1.00 97.25 110 ILE A C 1
ATOM 861 O O . ILE A 1 110 ? 10.446 -1.001 -26.363 1.00 97.25 110 ILE A O 1
ATOM 865 N N . LEU A 1 111 ? 8.380 -0.647 -27.216 1.00 97.62 111 LEU A N 1
ATOM 866 C CA . LEU A 1 111 ? 8.300 0.783 -26.965 1.00 97.62 111 LEU A CA 1
ATOM 867 C C . LEU A 1 111 ? 7.575 1.021 -25.642 1.00 97.62 111 LEU A C 1
ATOM 869 O O . LEU A 1 111 ? 6.566 0.377 -25.338 1.00 97.62 111 LEU A O 1
ATOM 873 N N . LEU A 1 112 ? 8.082 1.966 -24.861 1.00 98.31 112 LEU A N 1
ATOM 874 C CA . LEU A 1 112 ? 7.416 2.434 -23.659 1.00 98.31 112 LEU A CA 1
ATOM 875 C C . LEU A 1 112 ? 6.494 3.601 -24.002 1.00 98.31 112 LEU A C 1
ATOM 877 O O . LEU A 1 112 ? 6.780 4.440 -24.854 1.00 98.31 112 LEU A O 1
ATOM 881 N N . THR A 1 113 ? 5.388 3.676 -23.281 1.00 96.88 113 THR A N 1
ATOM 882 C CA . THR A 1 113 ? 4.384 4.731 -23.399 1.00 96.88 113 THR A CA 1
ATOM 883 C C . THR A 1 113 ? 4.281 5.504 -22.095 1.00 96.88 113 THR A C 1
ATOM 885 O O . THR A 1 113 ? 4.608 4.988 -21.028 1.00 96.88 113 THR A O 1
ATOM 888 N N . GLN A 1 114 ? 3.819 6.748 -22.169 1.00 95.06 114 GLN A N 1
ATOM 889 C CA . GLN A 1 114 ? 3.688 7.618 -21.006 1.00 95.06 114 GLN A CA 1
ATOM 890 C C . GLN A 1 114 ? 2.203 7.888 -20.711 1.00 95.06 114 GLN A C 1
ATOM 892 O O . GLN A 1 114 ? 1.639 8.848 -21.242 1.00 95.06 114 GLN A O 1
ATOM 897 N N . PRO A 1 115 ? 1.541 7.057 -19.881 1.00 89.06 115 PRO A N 1
ATOM 898 C CA . PRO A 1 115 ? 0.086 7.110 -19.716 1.00 89.06 115 PRO A CA 1
ATOM 899 C C . PRO A 1 115 ? -0.406 8.399 -19.040 1.00 89.06 115 PRO A C 1
ATOM 901 O O . PRO A 1 115 ? -1.450 8.923 -19.411 1.00 89.06 115 PRO A O 1
ATOM 904 N N . ASN A 1 116 ? 0.350 8.944 -18.081 1.00 86.44 116 ASN A N 1
ATOM 905 C CA . ASN A 1 116 ? -0.079 10.068 -17.239 1.00 86.44 116 ASN A CA 1
ATOM 906 C C . ASN A 1 116 ? 0.939 11.219 -17.246 1.00 86.44 116 ASN A C 1
ATOM 908 O O . ASN A 1 116 ? 1.330 11.714 -16.192 1.00 86.44 116 ASN A O 1
ATOM 912 N N . LYS A 1 117 ? 1.352 11.678 -18.436 1.00 90.06 117 LYS A N 1
ATOM 913 C CA . LYS A 1 117 ? 2.423 12.683 -18.621 1.00 90.06 117 LYS A CA 1
ATOM 914 C C . LYS A 1 117 ? 2.296 13.943 -17.756 1.00 90.06 117 LYS A C 1
ATOM 916 O O . LYS A 1 117 ? 3.304 14.510 -17.350 1.00 90.06 117 LYS A O 1
ATOM 921 N N . ARG A 1 118 ? 1.070 14.421 -17.521 1.00 90.25 118 ARG A N 1
ATOM 922 C CA . ARG A 1 118 ? 0.833 15.666 -16.769 1.00 90.25 118 ARG A CA 1
ATOM 923 C C . ARG A 1 118 ? 1.131 15.526 -15.280 1.00 90.25 118 ARG A C 1
ATOM 925 O O . ARG A 1 118 ? 1.578 16.488 -14.673 1.00 90.25 118 ARG A O 1
ATOM 932 N N . GLU A 1 119 ? 0.853 14.360 -14.713 1.00 90.31 119 GLU A N 1
ATOM 933 C CA . GLU A 1 119 ? 1.001 14.108 -13.278 1.00 90.31 119 GLU A CA 1
ATOM 934 C C . GLU A 1 119 ? 2.326 13.410 -12.964 1.00 90.31 119 GLU A C 1
ATOM 936 O O . GLU A 1 119 ? 2.990 13.752 -11.993 1.00 90.31 119 GLU A O 1
ATOM 941 N N . PHE A 1 120 ? 2.743 12.492 -13.839 1.00 94.56 120 PHE A N 1
ATOM 942 C CA . PHE A 1 120 ? 3.966 11.708 -13.711 1.00 94.56 120 PHE A CA 1
ATOM 943 C C . PHE A 1 120 ? 4.813 11.851 -14.987 1.00 94.56 120 PHE A C 1
ATOM 945 O O . PHE A 1 120 ? 4.839 10.950 -15.833 1.00 94.56 120 PHE A O 1
ATOM 952 N N . PRO A 1 121 ? 5.472 13.009 -15.190 1.00 94.25 121 PRO A N 1
ATOM 953 C CA . PRO A 1 121 ? 6.232 13.307 -16.405 1.00 94.25 121 PRO A CA 1
ATOM 954 C C . PRO A 1 121 ? 7.482 12.442 -16.587 1.00 94.25 121 PRO A C 1
ATOM 956 O O . PRO A 1 121 ? 8.057 12.450 -17.677 1.00 94.25 121 PRO A O 1
ATOM 959 N N . THR A 1 122 ? 7.922 11.717 -15.556 1.00 96.06 122 THR A N 1
ATOM 960 C CA . THR A 1 122 ? 9.054 10.789 -15.659 1.00 96.06 122 THR A CA 1
ATOM 961 C C . THR A 1 122 ? 8.612 9.337 -15.759 1.00 96.06 122 THR A C 1
ATOM 963 O O . THR A 1 122 ? 9.433 8.491 -16.080 1.00 96.06 122 THR A O 1
ATOM 966 N N . TYR A 1 123 ? 7.333 9.025 -15.541 1.00 97.69 123 TYR A N 1
ATOM 967 C CA . TYR A 1 123 ? 6.830 7.654 -15.572 1.00 97.69 123 TYR A CA 1
ATOM 968 C C . TYR A 1 123 ? 6.554 7.162 -16.998 1.00 97.69 123 TYR A C 1
ATOM 970 O O . TYR A 1 123 ? 5.857 7.818 -17.775 1.00 97.69 123 TYR A O 1
ATOM 978 N N . TRP A 1 124 ? 7.061 5.972 -17.307 1.00 98.12 124 TRP A N 1
ATOM 979 C CA . TRP A 1 124 ? 6.862 5.249 -18.557 1.00 98.12 124 TRP A CA 1
ATOM 980 C C . TRP A 1 124 ? 6.492 3.791 -18.286 1.00 98.12 124 TRP A C 1
ATOM 982 O O . TRP A 1 124 ? 6.876 3.209 -17.269 1.00 98.12 124 TRP A O 1
ATOM 992 N N . ARG A 1 125 ? 5.732 3.197 -19.207 1.00 98.00 125 ARG A N 1
ATOM 993 C CA . ARG A 1 125 ? 5.177 1.851 -19.075 1.00 98.00 125 ARG A CA 1
ATOM 994 C C . ARG A 1 125 ? 5.148 1.115 -20.412 1.00 98.00 125 ARG A C 1
ATOM 996 O O . ARG A 1 125 ? 4.744 1.698 -21.421 1.00 98.00 125 ARG A O 1
ATOM 1003 N N . SER A 1 126 ? 5.508 -0.165 -20.423 1.00 98.19 126 SER A N 1
ATOM 1004 C CA . SER A 1 126 ? 5.243 -1.044 -21.567 1.00 98.19 126 SER A CA 1
ATOM 1005 C C . SER A 1 126 ? 3.773 -1.486 -21.612 1.00 98.19 126 SER A C 1
ATOM 1007 O O . SER A 1 126 ? 3.047 -1.418 -20.618 1.00 98.19 126 SER A O 1
ATOM 1009 N N . GLN A 1 127 ? 3.334 -2.010 -22.757 1.00 96.12 127 GLN A N 1
ATOM 1010 C CA . GLN A 1 127 ? 2.199 -2.938 -22.741 1.00 96.12 127 GLN A CA 1
ATOM 1011 C C . GLN A 1 127 ? 2.611 -4.237 -22.020 1.00 96.12 127 GLN A C 1
ATOM 1013 O O . GLN A 1 127 ? 3.815 -4.516 -21.944 1.00 96.12 127 GLN A O 1
ATOM 1018 N N . PRO A 1 128 ? 1.665 -5.017 -21.467 1.00 95.50 128 PRO A N 1
ATOM 1019 C CA . PRO A 1 128 ? 1.966 -6.355 -20.969 1.00 95.50 128 PRO A CA 1
ATOM 1020 C C . PRO A 1 128 ? 2.578 -7.219 -22.079 1.00 95.50 128 PRO A C 1
ATOM 1022 O O . PRO A 1 128 ? 2.072 -7.238 -23.200 1.00 95.50 128 PRO A O 1
ATOM 1025 N N . ILE A 1 129 ? 3.675 -7.907 -21.774 1.00 94.56 129 ILE A N 1
ATOM 1026 C CA . ILE A 1 129 ? 4.430 -8.751 -22.703 1.00 94.56 129 ILE A CA 1
ATOM 1027 C C . ILE A 1 129 ? 4.424 -10.172 -22.166 1.00 94.56 129 ILE A C 1
ATOM 1029 O O . ILE A 1 129 ? 4.748 -10.401 -21.003 1.00 94.56 129 ILE A O 1
ATOM 1033 N N . GLU A 1 130 ? 4.090 -11.128 -23.018 1.00 94.19 130 GLU A N 1
ATOM 1034 C CA . GLU A 1 130 ? 4.249 -12.543 -22.704 1.00 94.19 130 GLU A CA 1
ATOM 1035 C C . GLU A 1 130 ? 5.705 -12.936 -22.922 1.00 94.19 130 GLU A C 1
ATOM 1037 O O . GLU A 1 130 ? 6.243 -12.766 -24.013 1.00 94.19 130 GLU A O 1
ATOM 1042 N N . ILE A 1 131 ? 6.354 -13.420 -21.869 1.00 91.81 131 ILE A N 1
ATOM 1043 C CA . ILE A 1 131 ? 7.746 -13.857 -21.892 1.00 91.81 131 ILE A CA 1
ATOM 1044 C C . ILE A 1 131 ? 7.771 -15.345 -21.575 1.00 91.81 131 ILE A C 1
ATOM 1046 O O . ILE A 1 131 ? 7.224 -15.785 -20.560 1.00 91.81 131 ILE A O 1
ATOM 1050 N N . GLN A 1 132 ? 8.435 -16.117 -22.432 1.00 88.38 132 GLN A N 1
ATOM 1051 C CA . GLN A 1 132 ? 8.711 -17.516 -22.142 1.00 88.38 132 GLN A CA 1
ATOM 1052 C C . GLN A 1 132 ? 9.825 -17.603 -21.087 1.00 88.38 132 GLN A C 1
ATOM 1054 O O . GLN A 1 132 ? 10.916 -17.065 -21.307 1.00 88.38 132 GLN A O 1
ATOM 1059 N N . PRO A 1 133 ? 9.586 -18.266 -19.942 1.00 80.50 133 PRO A N 1
ATOM 1060 C CA . PRO A 1 133 ? 10.621 -18.545 -18.964 1.00 80.50 133 PRO A CA 1
ATOM 1061 C C . PRO A 1 133 ? 11.770 -19.302 -19.627 1.00 80.50 133 PRO A C 1
ATOM 1063 O O . PRO A 1 133 ? 11.566 -20.278 -20.349 1.00 80.50 133 PRO A O 1
ATOM 1066 N N . SER A 1 134 ? 12.989 -18.846 -19.366 1.00 78.75 134 SER A N 1
ATOM 1067 C CA . SER A 1 134 ? 14.207 -19.543 -19.762 1.00 78.75 134 SER A CA 1
ATOM 1068 C C . SER A 1 134 ? 14.816 -20.242 -18.550 1.00 78.75 134 SER A C 1
ATOM 1070 O O . SER A 1 134 ? 14.590 -19.835 -17.410 1.00 78.75 134 SER A O 1
ATOM 1072 N N . LYS A 1 135 ? 15.617 -21.286 -18.799 1.00 79.19 135 LYS A N 1
ATOM 1073 C CA . LYS A 1 135 ? 16.507 -21.854 -17.773 1.00 79.19 135 LYS A CA 1
ATOM 1074 C C . LYS A 1 135 ? 17.556 -20.835 -17.324 1.00 79.19 135 LYS A C 1
ATOM 1076 O O . LYS A 1 135 ? 17.984 -20.874 -16.175 1.00 79.19 135 LYS A O 1
ATOM 1081 N N . ASP A 1 136 ? 17.937 -19.936 -18.227 1.00 86.50 136 ASP A N 1
ATOM 1082 C CA . ASP A 1 136 ? 18.884 -18.864 -17.958 1.00 86.50 136 ASP A CA 1
ATOM 1083 C C . ASP A 1 136 ? 18.178 -17.616 -17.423 1.00 86.50 136 ASP A C 1
ATOM 1085 O O . ASP A 1 136 ? 17.038 -17.311 -17.783 1.00 86.50 136 ASP A O 1
ATOM 1089 N N . GLU A 1 137 ? 18.892 -16.842 -16.607 1.00 91.88 137 GLU A N 1
ATOM 1090 C CA . GLU A 1 137 ? 18.402 -15.554 -16.128 1.00 91.88 137 GLU A CA 1
ATOM 1091 C C . GLU A 1 137 ? 18.126 -14.595 -17.294 1.00 91.88 137 GLU A C 1
ATOM 1093 O O . GLU A 1 137 ? 19.015 -14.247 -18.079 1.00 91.88 137 GLU A O 1
ATOM 1098 N N . ILE A 1 138 ? 16.890 -14.101 -17.376 1.00 94.88 138 ILE A N 1
ATOM 1099 C CA . ILE A 1 138 ? 16.521 -13.090 -18.365 1.00 94.88 138 ILE A CA 1
ATOM 1100 C C . ILE A 1 138 ? 17.062 -11.742 -17.894 1.00 94.88 138 ILE A C 1
ATOM 1102 O O . ILE A 1 138 ? 16.763 -11.277 -16.793 1.00 94.88 138 ILE A O 1
ATOM 1106 N N . LYS A 1 139 ? 17.872 -11.105 -18.738 1.00 97.12 139 LYS A N 1
ATOM 1107 C CA . LYS A 1 139 ? 18.483 -9.805 -18.471 1.00 97.12 139 LYS A CA 1
ATOM 1108 C C . LYS A 1 139 ? 17.871 -8.738 -19.369 1.00 97.12 139 LYS A C 1
ATOM 1110 O O . LYS A 1 139 ? 17.551 -9.024 -20.518 1.00 97.12 139 LYS A O 1
ATOM 1115 N N . TYR A 1 140 ? 17.745 -7.510 -18.881 1.00 97.94 140 TYR A N 1
ATOM 1116 C CA . TYR A 1 140 ? 17.191 -6.401 -19.663 1.00 97.94 140 TYR A CA 1
ATOM 1117 C C . TYR A 1 140 ? 17.757 -5.040 -19.252 1.00 97.94 140 TYR A C 1
ATOM 1119 O O . TYR A 1 140 ? 18.412 -4.905 -18.214 1.00 97.94 140 TYR A O 1
ATOM 1127 N N . LYS A 1 141 ? 17.511 -4.035 -20.095 1.00 98.31 141 LYS A N 1
ATOM 1128 C CA . LYS A 1 141 ? 17.795 -2.621 -19.848 1.00 98.31 141 LYS A CA 1
ATOM 1129 C C . LYS A 1 141 ? 16.776 -1.715 -20.512 1.00 98.31 141 LYS A C 1
ATOM 1131 O O . LYS A 1 141 ? 16.259 -2.017 -21.588 1.00 98.31 141 LYS A O 1
ATOM 1136 N N . TYR A 1 142 ? 16.598 -0.553 -19.901 1.00 98.50 142 TYR A N 1
ATOM 1137 C CA . TYR A 1 142 ? 15.944 0.577 -20.542 1.00 98.50 142 TYR A CA 1
ATOM 1138 C C . TYR A 1 142 ? 16.915 1.330 -21.452 1.00 98.50 142 TYR A C 1
ATOM 1140 O O . TYR A 1 142 ? 18.126 1.372 -21.209 1.00 98.50 142 TYR A O 1
ATOM 1148 N N . GLY A 1 143 ? 16.380 1.942 -22.502 1.00 97.56 143 GLY A N 1
ATOM 1149 C CA . GLY A 1 143 ? 17.158 2.769 -23.413 1.00 97.56 143 GLY A CA 1
ATOM 1150 C C . GLY A 1 143 ? 16.306 3.771 -24.177 1.00 97.56 143 GLY A C 1
ATOM 1151 O O . GLY A 1 143 ? 15.083 3.800 -24.046 1.00 97.56 143 GLY A O 1
ATOM 1152 N N . VAL A 1 144 ? 16.977 4.583 -24.986 1.00 97.56 144 VAL A N 1
ATOM 1153 C CA . VAL A 1 144 ? 16.363 5.543 -25.905 1.00 97.56 144 VAL A CA 1
ATOM 1154 C C . VAL A 1 144 ? 16.775 5.173 -27.321 1.00 97.56 144 VAL A C 1
ATOM 1156 O O . VAL A 1 144 ? 17.964 5.166 -27.639 1.00 97.56 144 VAL A O 1
ATOM 1159 N N . PHE A 1 145 ? 15.804 4.821 -28.155 1.00 97.62 145 PHE A N 1
ATOM 1160 C CA . PHE A 1 145 ? 16.022 4.437 -29.540 1.00 97.62 145 PHE A CA 1
ATOM 1161 C C . PHE A 1 145 ? 15.946 5.654 -30.459 1.00 97.62 145 PHE A C 1
ATOM 1163 O O . PHE A 1 145 ? 14.907 6.304 -30.577 1.00 97.62 145 PHE A O 1
ATOM 1170 N N . ASP A 1 146 ? 17.049 5.943 -31.140 1.00 95.31 146 ASP A N 1
ATOM 1171 C CA . ASP A 1 146 ? 17.102 6.959 -32.180 1.00 95.31 146 ASP A CA 1
ATOM 1172 C C . ASP A 1 146 ? 16.887 6.303 -33.549 1.00 95.31 146 ASP A C 1
ATOM 1174 O O . ASP A 1 146 ? 17.762 5.612 -34.076 1.00 95.31 146 ASP A O 1
ATOM 1178 N N . ARG A 1 147 ? 15.715 6.549 -34.149 1.00 90.38 147 ARG A N 1
ATOM 1179 C CA . ARG A 1 147 ? 15.351 6.011 -35.470 1.00 90.38 147 ARG A CA 1
ATOM 1180 C C . ARG A 1 147 ? 16.281 6.469 -36.589 1.00 90.38 147 ARG A C 1
ATOM 1182 O O . ARG A 1 147 ? 16.393 5.762 -37.584 1.00 90.38 147 ARG A O 1
ATOM 1189 N N . SER A 1 148 ? 16.918 7.633 -36.454 1.00 90.75 148 SER A N 1
ATOM 1190 C CA . SER A 1 148 ? 17.785 8.177 -37.501 1.00 90.75 148 SER A CA 1
ATOM 1191 C C . SER A 1 148 ? 19.118 7.432 -37.581 1.00 90.75 148 SER A C 1
ATOM 1193 O O . SER A 1 148 ? 19.595 7.138 -38.674 1.00 90.75 148 SER A O 1
ATOM 1195 N N . SER A 1 149 ? 19.689 7.068 -36.430 1.00 91.00 149 SER A N 1
ATOM 1196 C CA . SER A 1 149 ? 20.939 6.307 -36.353 1.00 91.00 149 SER A CA 1
ATOM 1197 C C . SER A 1 149 ? 20.736 4.795 -36.231 1.00 91.00 149 SER A C 1
ATOM 1199 O O . SER A 1 149 ? 21.687 4.036 -36.422 1.00 91.00 149 SER A O 1
ATOM 1201 N N . GLY A 1 150 ? 19.526 4.346 -35.886 1.00 90.69 150 GLY A N 1
ATOM 1202 C CA . GLY A 1 150 ? 19.223 2.946 -35.594 1.00 90.69 150 GLY A CA 1
ATOM 1203 C C . GLY A 1 150 ? 19.883 2.438 -34.306 1.00 90.69 150 GLY A C 1
ATOM 1204 O O . GLY A 1 150 ? 19.975 1.228 -34.104 1.00 90.69 150 GLY A O 1
ATOM 1205 N N . ARG A 1 151 ? 20.375 3.338 -33.444 1.00 93.38 151 ARG A N 1
ATOM 1206 C CA . ARG A 1 151 ? 21.102 2.995 -32.215 1.00 93.38 151 ARG A CA 1
ATOM 1207 C C . ARG A 1 151 ? 20.223 3.183 -30.985 1.00 93.38 151 ARG A C 1
ATOM 1209 O O . ARG A 1 151 ? 19.388 4.083 -30.929 1.00 93.38 151 ARG A O 1
ATOM 1216 N N . VAL A 1 152 ? 20.452 2.339 -29.982 1.00 95.62 152 VAL A N 1
ATOM 1217 C CA . VAL A 1 152 ? 19.845 2.476 -28.655 1.00 95.62 152 VAL A CA 1
ATOM 1218 C C . VAL A 1 152 ? 20.893 3.000 -27.691 1.00 95.62 152 VAL A C 1
ATOM 1220 O O . VAL A 1 152 ? 21.951 2.395 -27.517 1.00 95.62 152 VAL A O 1
ATOM 1223 N N . GLU A 1 153 ? 20.587 4.115 -27.042 1.00 95.62 153 GLU A N 1
ATOM 1224 C CA . GLU A 1 153 ? 21.376 4.613 -25.927 1.00 95.62 153 GLU A CA 1
ATOM 1225 C C . GLU A 1 153 ? 20.831 4.038 -24.619 1.00 95.62 153 GLU A C 1
ATOM 1227 O O . GLU A 1 153 ? 19.740 4.389 -24.170 1.00 95.62 153 GLU A O 1
ATOM 1232 N N . PHE A 1 154 ? 21.582 3.109 -24.033 1.00 97.12 154 PHE A N 1
ATOM 1233 C CA . PHE A 1 154 ? 21.164 2.365 -22.849 1.00 97.12 154 PHE A CA 1
ATOM 1234 C C . PHE A 1 154 ? 21.453 3.096 -21.542 1.00 97.12 154 PHE A C 1
ATOM 1236 O O . PHE A 1 154 ? 22.411 3.862 -21.426 1.00 97.12 154 PHE A O 1
ATOM 1243 N N . GLU A 1 155 ? 20.660 2.775 -20.526 1.00 97.62 155 GLU A N 1
ATOM 1244 C CA . GLU A 1 155 ? 20.949 3.130 -19.142 1.00 97.62 155 GLU A CA 1
ATOM 1245 C C . GLU A 1 155 ? 22.227 2.444 -18.617 1.00 97.62 155 GLU A C 1
ATOM 1247 O O . GLU A 1 155 ? 22.632 1.358 -19.065 1.00 97.62 155 GLU A O 1
ATOM 1252 N N . GLY A 1 156 ? 22.834 3.049 -17.597 1.00 96.06 156 GLY A N 1
ATOM 1253 C CA . GLY A 1 156 ? 24.042 2.543 -16.959 1.00 96.06 156 GLY A CA 1
ATOM 1254 C C . GLY A 1 156 ? 25.240 2.435 -17.911 1.00 96.06 156 GLY A C 1
ATOM 1255 O O . GLY A 1 156 ? 25.365 3.170 -18.884 1.00 96.06 156 GLY A O 1
ATOM 1256 N N . GLU A 1 157 ? 26.152 1.507 -17.610 1.00 91.69 157 GLU A N 1
ATOM 1257 C CA . GLU A 1 157 ? 27.448 1.370 -18.275 1.00 91.69 157 GLU A CA 1
ATOM 1258 C C . GLU A 1 157 ? 27.793 -0.112 -18.401 1.00 91.69 157 GLU A C 1
ATOM 1260 O O . GLU A 1 157 ? 28.046 -0.782 -17.396 1.00 91.69 157 GLU A O 1
ATOM 1265 N N . GLY A 1 158 ? 27.788 -0.625 -19.633 1.00 90.19 158 GLY A N 1
ATOM 1266 C CA . GLY A 1 158 ? 28.148 -2.014 -19.926 1.00 90.19 158 GLY A CA 1
ATOM 1267 C C . GLY A 1 158 ? 27.247 -3.056 -19.252 1.00 90.19 158 GLY A C 1
ATOM 1268 O O . GLY A 1 158 ? 26.226 -2.741 -18.637 1.00 90.19 158 GLY A O 1
ATOM 1269 N N . GLU A 1 159 ? 27.611 -4.326 -19.378 1.00 92.56 159 GLU A N 1
ATOM 1270 C CA . GLU A 1 159 ? 26.7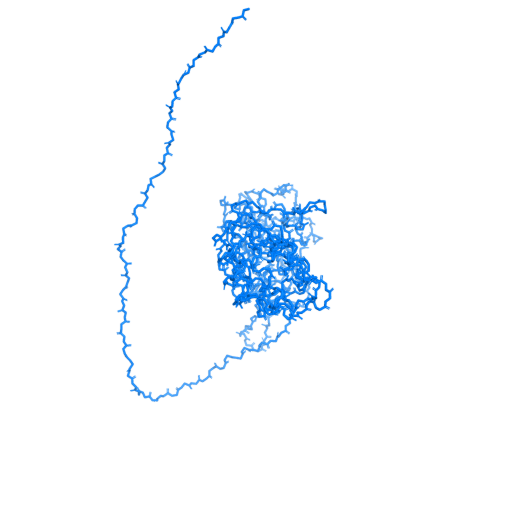65 -5.457 -18.966 1.00 92.56 159 GLU A CA 1
ATOM 1271 C C . GLU A 1 159 ? 26.556 -5.555 -17.449 1.00 92.56 159 GLU A C 1
ATOM 1273 O O . GLU A 1 159 ? 25.506 -6.011 -17.004 1.00 92.56 159 GLU A O 1
ATOM 1278 N N . ARG A 1 160 ? 27.488 -5.028 -16.641 1.00 92.69 160 ARG A N 1
ATOM 1279 C CA . ARG A 1 160 ? 27.384 -4.986 -15.169 1.00 92.69 160 ARG A CA 1
ATOM 1280 C C . ARG A 1 160 ? 26.129 -4.277 -14.650 1.00 92.69 160 ARG A C 1
ATOM 1282 O O . ARG A 1 160 ? 25.707 -4.511 -13.525 1.00 92.69 160 ARG A O 1
ATOM 1289 N N . HIS A 1 161 ? 25.550 -3.379 -15.448 1.00 95.38 161 HIS A N 1
ATOM 1290 C CA . HIS A 1 161 ? 24.341 -2.640 -15.083 1.00 95.38 161 HIS A CA 1
ATOM 1291 C C . HIS A 1 161 ? 23.060 -3.252 -15.661 1.00 95.38 161 HIS A C 1
ATOM 1293 O O . HIS A 1 161 ? 21.984 -2.696 -15.420 1.00 95.38 161 HIS A O 1
ATOM 1299 N N . ASN A 1 162 ? 23.145 -4.381 -16.376 1.00 97.44 162 ASN A N 1
ATOM 1300 C CA . ASN A 1 162 ? 21.970 -5.127 -16.820 1.00 97.44 162 ASN A CA 1
ATOM 1301 C C . ASN A 1 162 ? 21.110 -5.510 -15.608 1.00 97.44 162 ASN A C 1
ATOM 1303 O O . ASN A 1 162 ? 21.623 -5.877 -14.550 1.00 97.44 162 ASN A O 1
ATOM 1307 N N . ARG A 1 163 ? 19.793 -5.382 -15.748 1.00 97.19 163 ARG A N 1
ATOM 1308 C CA . ARG A 1 163 ? 18.827 -5.822 -14.739 1.00 97.19 163 ARG A CA 1
ATOM 1309 C C . ARG A 1 163 ? 18.519 -7.291 -14.956 1.00 97.19 163 ARG A C 1
ATOM 1311 O O . ARG A 1 163 ? 18.562 -7.756 -16.091 1.00 97.19 163 ARG A O 1
ATOM 1318 N N . THR A 1 164 ? 18.202 -7.998 -13.882 1.00 95.88 164 THR A N 1
ATOM 1319 C CA . THR A 1 164 ? 17.624 -9.343 -13.951 1.00 95.88 164 THR A CA 1
ATOM 1320 C C . THR A 1 164 ? 16.114 -9.214 -13.863 1.00 95.88 164 THR A C 1
ATOM 1322 O O . THR A 1 164 ? 15.622 -8.472 -13.016 1.00 95.88 164 THR A O 1
ATOM 1325 N N . LEU A 1 165 ? 15.392 -9.905 -14.737 1.00 94.19 165 LEU A N 1
ATOM 1326 C CA . LEU A 1 165 ? 13.939 -9.989 -14.688 1.00 94.19 165 LEU A CA 1
ATOM 1327 C C . LEU A 1 165 ? 13.511 -10.778 -13.452 1.00 94.19 165 LEU A C 1
ATOM 1329 O O . LEU A 1 165 ? 13.906 -11.936 -13.305 1.00 94.19 165 LEU A O 1
ATOM 1333 N N . ASP A 1 166 ? 12.693 -10.176 -12.590 1.00 89.94 166 ASP A N 1
ATOM 1334 C CA . ASP A 1 166 ? 12.060 -10.924 -11.508 1.00 89.94 166 ASP A CA 1
ATOM 1335 C C . ASP A 1 166 ? 10.858 -11.691 -12.061 1.00 89.94 166 ASP A C 1
ATOM 1337 O O . ASP A 1 166 ? 9.809 -11.117 -12.344 1.00 89.94 166 ASP A O 1
ATOM 1341 N N . THR A 1 167 ? 11.013 -13.002 -12.225 1.00 85.50 167 THR A N 1
ATOM 1342 C CA . THR A 1 167 ? 9.953 -13.883 -12.728 1.00 85.50 167 THR A CA 1
ATOM 1343 C C . THR A 1 167 ? 8.888 -14.202 -11.678 1.00 85.50 167 THR A C 1
ATOM 1345 O O . THR A 1 167 ? 7.923 -14.895 -11.991 1.00 85.50 167 THR A O 1
ATOM 1348 N N . LYS A 1 168 ? 9.031 -13.708 -10.438 1.00 81.38 168 LYS A N 1
ATOM 1349 C CA . LYS A 1 168 ? 8.033 -13.859 -9.369 1.00 81.38 168 LYS A CA 1
ATOM 1350 C C . LYS A 1 168 ? 6.941 -12.790 -9.426 1.00 81.38 168 LYS A C 1
ATOM 1352 O O . LYS A 1 168 ? 5.925 -12.939 -8.749 1.00 81.38 168 LYS A O 1
ATOM 1357 N N . THR A 1 169 ? 7.130 -11.720 -10.203 1.00 82.44 169 THR A N 1
ATOM 1358 C CA . THR A 1 169 ? 6.178 -10.607 -10.300 1.00 82.44 169 THR A CA 1
ATOM 1359 C C . THR A 1 169 ? 5.816 -10.285 -11.747 1.00 82.44 169 THR A C 1
ATOM 1361 O O . THR A 1 169 ? 6.660 -10.256 -12.639 1.00 82.44 169 THR A O 1
ATOM 1364 N N . ASN A 1 170 ? 4.541 -9.962 -11.974 1.00 89.56 170 ASN A N 1
ATOM 1365 C CA . ASN A 1 170 ? 4.063 -9.523 -13.292 1.00 89.56 170 ASN A CA 1
ATOM 1366 C C . ASN A 1 170 ? 4.454 -8.066 -13.598 1.00 89.56 170 ASN A C 1
ATOM 1368 O O . ASN A 1 170 ? 4.319 -7.613 -14.727 1.00 89.56 170 ASN A O 1
ATOM 1372 N N . ASP A 1 171 ? 4.916 -7.311 -12.603 1.00 93.94 171 ASP A N 1
ATOM 1373 C CA . ASP A 1 171 ? 5.247 -5.895 -12.729 1.00 93.94 171 ASP A CA 1
ATOM 1374 C C . ASP A 1 171 ? 6.708 -5.677 -12.307 1.00 93.94 171 ASP A C 1
ATOM 1376 O O . ASP A 1 171 ? 7.116 -6.104 -11.222 1.00 93.94 171 ASP A O 1
ATOM 1380 N N . GLN A 1 172 ? 7.492 -5.019 -13.166 1.00 95.81 172 GLN A N 1
ATOM 1381 C CA . GLN A 1 172 ? 8.870 -4.600 -12.887 1.00 95.81 172 GLN A CA 1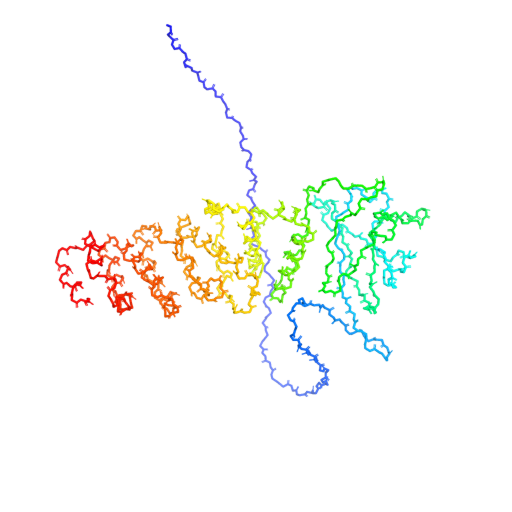
ATOM 1382 C C . GLN A 1 172 ? 8.876 -3.093 -12.626 1.00 95.81 172 GLN A C 1
ATOM 1384 O O . GLN A 1 172 ? 8.532 -2.327 -13.522 1.00 95.81 172 GLN A O 1
ATOM 1389 N N . TYR A 1 173 ? 9.239 -2.666 -11.416 1.00 97.12 173 TYR A N 1
ATOM 1390 C CA . TYR A 1 173 ? 9.268 -1.254 -11.022 1.00 97.12 173 TYR A CA 1
ATOM 1391 C C . TYR A 1 173 ? 10.708 -0.757 -10.907 1.00 97.12 173 TYR A C 1
ATOM 1393 O O . TYR A 1 173 ? 11.427 -1.132 -9.980 1.00 97.12 173 TYR A O 1
ATOM 1401 N N . ASP A 1 174 ? 11.123 0.124 -11.813 1.00 97.50 174 ASP A N 1
ATOM 1402 C CA . ASP A 1 174 ? 12.512 0.551 -11.946 1.00 97.50 174 ASP A CA 1
ATOM 1403 C C . ASP A 1 174 ? 12.701 2.067 -11.989 1.00 97.50 174 ASP A C 1
ATOM 1405 O O . ASP A 1 174 ? 11.864 2.836 -12.447 1.00 97.50 174 ASP A O 1
ATOM 1409 N N . ILE A 1 175 ? 13.882 2.514 -11.585 1.00 97.50 175 ILE A N 1
ATOM 1410 C CA . ILE A 1 175 ? 14.338 3.886 -11.812 1.00 97.50 175 ILE A CA 1
ATOM 1411 C C . ILE A 1 175 ? 15.548 3.811 -12.730 1.00 97.50 175 ILE A C 1
ATOM 1413 O O . ILE A 1 175 ? 16.430 2.978 -12.500 1.00 97.50 175 ILE A O 1
ATOM 1417 N N . TRP A 1 176 ? 15.579 4.659 -13.759 1.00 97.75 176 TRP A N 1
ATOM 1418 C CA . TRP A 1 176 ? 16.677 4.758 -14.718 1.00 97.75 176 TRP A CA 1
ATOM 1419 C C . TRP A 1 176 ? 18.043 4.777 -14.032 1.00 97.75 176 TRP A C 1
ATOM 1421 O O . TRP A 1 176 ? 18.307 5.596 -13.148 1.00 97.75 176 TRP A O 1
ATOM 1431 N N . LYS A 1 177 ? 18.941 3.896 -14.476 1.00 96.94 177 LYS A N 1
ATOM 1432 C CA . LYS A 1 177 ? 20.349 3.940 -14.079 1.00 96.94 177 LYS A CA 1
ATOM 1433 C C . LYS A 1 177 ? 21.056 5.005 -14.904 1.00 96.94 177 LYS A C 1
ATOM 1435 O O . LYS A 1 177 ? 21.220 4.861 -16.113 1.00 96.94 177 LYS A O 1
ATOM 1440 N N . ASN A 1 178 ? 21.511 6.057 -14.236 1.00 96.38 178 ASN A N 1
ATOM 1441 C CA . ASN A 1 178 ? 22.227 7.156 -14.875 1.00 96.38 178 ASN A CA 1
ATOM 1442 C C . ASN A 1 178 ? 23.353 6.658 -15.792 1.00 96.38 178 ASN A C 1
ATOM 1444 O O . ASN A 1 178 ? 24.095 5.739 -15.446 1.00 96.38 178 ASN A O 1
ATOM 1448 N N . ASN A 1 179 ? 23.475 7.301 -16.949 1.00 95.00 179 ASN A N 1
ATOM 1449 C CA . ASN A 1 179 ? 24.617 7.159 -17.842 1.00 95.00 179 ASN A CA 1
ATOM 1450 C C . ASN A 1 179 ? 25.274 8.544 -18.040 1.00 95.00 179 ASN A C 1
ATOM 1452 O O . ASN A 1 179 ? 24.959 9.515 -17.338 1.00 95.00 179 ASN A O 1
ATOM 1456 N N . ASN A 1 180 ? 26.208 8.652 -18.985 1.00 92.12 180 ASN A N 1
ATOM 1457 C CA . ASN A 1 180 ? 26.938 9.900 -19.220 1.00 92.12 180 ASN A CA 1
ATOM 1458 C C . ASN A 1 180 ? 26.082 11.033 -19.802 1.00 92.12 180 ASN A C 1
ATOM 1460 O O . ASN A 1 180 ? 26.416 12.197 -19.589 1.00 92.12 180 ASN A O 1
ATOM 1464 N N . ARG A 1 181 ? 24.980 10.719 -20.488 1.00 93.06 181 ARG A N 1
ATOM 1465 C CA . ARG A 1 181 ? 24.128 11.701 -21.171 1.00 93.06 181 ARG A CA 1
ATOM 1466 C C . ARG A 1 181 ? 22.854 12.025 -20.402 1.00 93.06 181 ARG A C 1
ATOM 1468 O O . ARG A 1 181 ? 22.431 13.176 -20.353 1.00 93.06 181 ARG A O 1
ATOM 1475 N N . PHE A 1 182 ? 22.248 11.014 -19.797 1.00 94.75 182 PHE A N 1
ATOM 1476 C CA . PHE A 1 182 ? 20.927 11.076 -19.201 1.00 94.75 182 PHE A CA 1
ATOM 1477 C C . PHE A 1 182 ? 20.996 10.702 -17.723 1.00 94.75 182 PHE A C 1
ATOM 1479 O O . PHE A 1 182 ? 21.363 9.579 -17.356 1.00 94.75 182 PHE A O 1
ATOM 1486 N N . ARG A 1 183 ? 20.636 11.667 -16.871 1.00 93.12 183 ARG A N 1
ATOM 1487 C CA . ARG A 1 183 ? 20.722 11.548 -15.415 1.00 93.12 183 ARG A CA 1
ATOM 1488 C C . ARG A 1 183 ? 19.416 11.943 -14.735 1.00 93.12 183 ARG A C 1
ATOM 1490 O O . ARG A 1 183 ? 18.793 12.933 -15.106 1.00 93.12 183 ARG A O 1
ATOM 1497 N N . ILE A 1 184 ? 19.057 11.194 -13.701 1.00 92.19 184 ILE A N 1
ATOM 1498 C CA . ILE A 1 184 ? 18.068 11.537 -12.686 1.00 92.19 184 ILE A CA 1
ATOM 1499 C C . ILE A 1 184 ? 18.847 11.895 -11.423 1.00 92.19 184 ILE A C 1
ATOM 1501 O O . ILE A 1 184 ? 19.566 11.059 -10.875 1.00 92.19 184 ILE A O 1
ATOM 1505 N N . PHE A 1 185 ? 18.740 13.152 -10.993 1.00 84.44 185 PHE A N 1
ATOM 1506 C CA . PHE A 1 185 ? 19.339 13.616 -9.738 1.00 84.44 185 PHE A CA 1
ATOM 1507 C C . PHE A 1 185 ? 18.351 13.527 -8.582 1.00 84.44 185 PHE A C 1
ATOM 1509 O O . PHE A 1 185 ? 18.718 13.079 -7.506 1.00 84.44 185 PHE A O 1
ATOM 1516 N N . ASN A 1 186 ? 17.100 13.918 -8.827 1.00 84.25 186 ASN A N 1
ATOM 1517 C CA . ASN A 1 186 ? 15.998 13.820 -7.882 1.00 84.25 186 ASN A CA 1
ATOM 1518 C C . ASN A 1 186 ? 14.722 13.444 -8.635 1.00 84.25 186 ASN A C 1
ATOM 1520 O O . ASN A 1 186 ? 14.491 13.919 -9.749 1.00 84.25 186 ASN A O 1
ATOM 1524 N N . LEU A 1 187 ? 13.891 12.618 -8.005 1.00 89.50 187 LEU A N 1
ATOM 1525 C CA . LEU A 1 187 ? 12.527 12.352 -8.446 1.00 89.50 187 LEU A CA 1
ATOM 1526 C C . LEU A 1 187 ? 11.571 13.201 -7.610 1.00 89.50 187 LEU A C 1
ATOM 1528 O O . LEU A 1 187 ? 11.470 13.016 -6.399 1.00 89.50 187 LEU A O 1
ATOM 1532 N N . ASN A 1 188 ? 10.876 14.125 -8.273 1.00 90.00 188 ASN A N 1
ATOM 1533 C CA . ASN A 1 188 ? 9.865 14.991 -7.652 1.00 90.00 188 ASN A CA 1
ATOM 1534 C C . ASN A 1 188 ? 8.463 14.361 -7.661 1.00 90.00 188 ASN A C 1
ATOM 1536 O O . ASN A 1 188 ? 7.501 14.973 -7.209 1.00 90.00 188 ASN A O 1
ATOM 1540 N N . GLU A 1 189 ? 8.349 13.147 -8.186 1.00 93.12 189 GLU A N 1
ATOM 1541 C CA . GLU A 1 189 ? 7.121 12.370 -8.300 1.00 93.12 189 GLU A CA 1
ATOM 1542 C C . GLU A 1 189 ? 7.462 10.876 -8.217 1.00 93.12 189 GLU A C 1
ATOM 1544 O O . GLU A 1 189 ? 8.609 10.490 -8.465 1.00 93.12 189 GLU A O 1
ATOM 1549 N N . PHE A 1 190 ? 6.487 10.046 -7.833 1.00 95.56 190 PHE A N 1
ATOM 1550 C CA . PHE A 1 190 ? 6.673 8.599 -7.764 1.00 95.56 190 PHE A CA 1
ATOM 1551 C C . PHE A 1 190 ? 5.373 7.847 -8.072 1.00 95.56 190 PHE A C 1
ATOM 1553 O O . PHE A 1 190 ? 4.536 7.589 -7.203 1.00 95.56 190 PHE A O 1
ATOM 1560 N N . ALA A 1 191 ? 5.196 7.494 -9.343 1.00 96.56 191 ALA A N 1
ATOM 1561 C CA . ALA A 1 191 ? 3.958 6.923 -9.873 1.00 96.56 191 ALA A CA 1
ATOM 1562 C C . ALA A 1 191 ? 3.650 5.503 -9.369 1.00 96.56 191 ALA A C 1
ATOM 1564 O O . ALA A 1 191 ? 2.504 5.053 -9.447 1.00 96.56 191 ALA A O 1
ATOM 1565 N N . PHE A 1 192 ? 4.650 4.771 -8.873 1.00 97.44 192 PHE A N 1
ATOM 1566 C CA . PHE A 1 192 ? 4.533 3.334 -8.606 1.00 97.44 192 PHE A CA 1
ATOM 1567 C C . PHE A 1 192 ? 3.509 2.996 -7.522 1.00 97.44 192 PHE A C 1
ATOM 1569 O O . PHE A 1 192 ? 2.713 2.079 -7.716 1.00 97.44 192 PHE A O 1
ATOM 1576 N N . ILE A 1 193 ? 3.428 3.790 -6.448 1.00 96.38 193 ILE A N 1
ATOM 1577 C CA . ILE A 1 193 ? 2.419 3.597 -5.389 1.00 96.38 193 ILE A CA 1
ATOM 1578 C C . ILE A 1 193 ? 1.008 3.692 -5.980 1.00 96.38 193 ILE A C 1
ATOM 1580 O O . ILE A 1 193 ? 0.145 2.859 -5.696 1.00 96.38 193 ILE A O 1
ATOM 1584 N N . ARG A 1 194 ? 0.782 4.678 -6.859 1.00 95.06 194 ARG A N 1
ATOM 1585 C CA . ARG A 1 194 ? -0.501 4.845 -7.544 1.00 95.06 194 ARG A CA 1
ATOM 1586 C C . ARG A 1 194 ? -0.788 3.699 -8.506 1.00 95.06 194 ARG A C 1
ATOM 1588 O O . ARG A 1 194 ? -1.915 3.224 -8.526 1.00 95.06 194 ARG A O 1
ATOM 1595 N N . CYS A 1 195 ? 0.205 3.243 -9.267 1.00 95.12 195 CYS A N 1
ATOM 1596 C CA . CYS A 1 195 ? 0.034 2.120 -10.190 1.00 95.12 195 CYS A CA 1
ATOM 1597 C C . CYS A 1 195 ? -0.433 0.857 -9.457 1.00 95.12 195 CYS A C 1
ATOM 1599 O O . CYS A 1 195 ? -1.378 0.209 -9.903 1.00 95.12 195 CYS A O 1
ATOM 1601 N N . ILE A 1 196 ? 0.192 0.542 -8.318 1.00 96.56 196 ILE A N 1
ATOM 1602 C CA . ILE A 1 196 ? -0.191 -0.611 -7.497 1.00 96.56 196 ILE A CA 1
ATOM 1603 C C . ILE A 1 196 ? -1.609 -0.414 -6.955 1.00 96.56 196 ILE A C 1
ATOM 1605 O O . ILE A 1 196 ? -2.452 -1.284 -7.155 1.00 96.56 196 ILE A O 1
ATOM 1609 N N . TYR A 1 197 ? -1.900 0.741 -6.344 1.00 96.38 197 TYR A N 1
ATOM 1610 C CA . TYR A 1 197 ? -3.228 1.057 -5.805 1.00 96.38 197 TYR A CA 1
ATOM 1611 C C . TYR A 1 197 ? -4.340 0.971 -6.864 1.00 96.38 197 TYR A C 1
ATOM 1613 O O . TYR A 1 197 ? -5.399 0.394 -6.614 1.00 96.38 197 TYR A O 1
ATOM 1621 N N . ASP A 1 198 ? -4.121 1.543 -8.051 1.00 94.31 198 ASP A N 1
ATOM 1622 C CA . ASP A 1 198 ? -5.126 1.578 -9.114 1.00 94.31 198 ASP A CA 1
ATOM 1623 C C . ASP A 1 198 ? -5.457 0.164 -9.618 1.00 94.31 198 ASP A C 1
ATOM 1625 O O . ASP A 1 198 ? -6.612 -0.084 -9.973 1.00 94.31 198 ASP A O 1
ATOM 1629 N N . ALA A 1 199 ? -4.487 -0.757 -9.554 1.00 94.38 199 ALA A N 1
ATOM 1630 C CA . ALA A 1 199 ? -4.619 -2.161 -9.935 1.00 94.38 199 ALA A CA 1
ATOM 1631 C C . ALA A 1 199 ? -5.219 -3.075 -8.847 1.00 94.38 199 ALA A C 1
ATOM 1633 O O . ALA A 1 199 ? -5.488 -4.240 -9.141 1.00 94.38 199 ALA A O 1
ATOM 1634 N N . VAL A 1 200 ? -5.426 -2.594 -7.614 1.00 95.44 200 VAL A N 1
ATOM 1635 C CA . VAL A 1 200 ? -6.069 -3.387 -6.550 1.00 95.44 200 VAL A CA 1
ATOM 1636 C C . VAL A 1 200 ? -7.528 -3.680 -6.907 1.00 95.44 200 VAL A C 1
ATOM 1638 O O . VAL A 1 200 ? -8.302 -2.764 -7.212 1.00 95.44 200 VAL A O 1
ATOM 1641 N N . ASN A 1 201 ? -7.904 -4.953 -6.810 1.00 93.44 201 ASN A N 1
ATOM 1642 C CA . ASN A 1 201 ? -9.259 -5.467 -6.982 1.00 93.44 201 ASN A CA 1
ATOM 1643 C C . ASN A 1 201 ? -9.607 -6.494 -5.883 1.00 93.44 201 ASN A C 1
ATOM 1645 O O . ASN A 1 201 ? -8.862 -6.670 -4.919 1.00 93.44 201 ASN A O 1
ATOM 1649 N N . ASP A 1 202 ? -10.770 -7.120 -6.019 1.00 89.75 202 ASP A N 1
ATOM 1650 C CA . ASP A 1 202 ? -11.350 -8.120 -5.119 1.00 89.75 202 ASP A CA 1
ATOM 1651 C C . ASP A 1 202 ? -10.574 -9.436 -5.020 1.00 89.75 202 ASP A C 1
ATOM 1653 O O . ASP A 1 202 ? -10.693 -10.140 -4.019 1.00 89.75 202 ASP A O 1
ATOM 1657 N N . GLU A 1 203 ? -9.716 -9.729 -5.992 1.00 90.94 203 GLU A N 1
ATOM 1658 C CA . GLU A 1 203 ? -9.021 -11.013 -6.099 1.00 90.94 203 GLU A CA 1
ATOM 1659 C C . GLU A 1 203 ? -7.518 -10.910 -5.797 1.00 90.94 203 GLU A C 1
ATOM 1661 O O . GLU A 1 203 ? -6.886 -11.911 -5.469 1.00 90.94 203 GLU A O 1
ATOM 1666 N N . ASN A 1 204 ? -6.925 -9.711 -5.868 1.00 92.62 204 ASN A N 1
ATOM 1667 C CA . ASN A 1 204 ? -5.465 -9.549 -5.899 1.00 92.62 204 ASN A CA 1
ATOM 1668 C C . ASN A 1 204 ? -4.854 -8.764 -4.725 1.00 92.62 204 ASN A C 1
ATOM 1670 O O . ASN A 1 204 ? -3.680 -8.387 -4.791 1.00 92.62 204 ASN A O 1
ATOM 1674 N N . LEU A 1 205 ? -5.609 -8.501 -3.651 1.00 93.94 205 LEU A N 1
ATOM 1675 C CA . LEU A 1 205 ? -5.139 -7.676 -2.527 1.00 93.94 205 LEU A CA 1
ATOM 1676 C C . LEU A 1 205 ? -3.778 -8.145 -1.980 1.00 93.94 205 LEU A C 1
ATOM 1678 O O . LEU A 1 205 ? -2.867 -7.330 -1.840 1.00 93.94 205 LEU A O 1
ATOM 1682 N N . LYS A 1 206 ? -3.618 -9.448 -1.712 1.00 93.12 206 LYS A N 1
ATOM 1683 C CA . LYS A 1 206 ? -2.363 -10.033 -1.195 1.00 93.12 206 LYS A CA 1
ATOM 1684 C C . LYS A 1 206 ? -1.189 -9.773 -2.128 1.00 93.12 206 LYS A C 1
ATOM 1686 O O . LYS A 1 206 ? -0.119 -9.362 -1.687 1.00 93.12 206 LYS A O 1
ATOM 1691 N N . ASP A 1 207 ? -1.412 -9.962 -3.422 1.00 91.25 207 ASP A N 1
ATOM 1692 C CA . ASP A 1 207 ? -0.378 -9.786 -4.434 1.00 91.25 207 ASP A CA 1
ATOM 1693 C C . ASP A 1 207 ? 0.048 -8.331 -4.527 1.00 91.25 207 ASP A C 1
ATOM 1695 O O . ASP A 1 207 ? 1.237 -8.036 -4.600 1.00 91.25 207 ASP A O 1
ATOM 1699 N N . LYS A 1 208 ? -0.911 -7.402 -4.470 1.00 94.94 208 LYS A N 1
ATOM 1700 C CA . LYS A 1 208 ? -0.618 -5.969 -4.514 1.00 94.94 208 LYS A CA 1
ATOM 1701 C C . LYS A 1 208 ? 0.068 -5.484 -3.242 1.00 94.94 208 LYS A C 1
ATOM 1703 O O . LYS A 1 208 ? 0.966 -4.650 -3.334 1.00 94.94 208 LYS A O 1
ATOM 1708 N N . VAL A 1 209 ? -0.265 -6.047 -2.080 1.00 95.75 209 VAL A N 1
ATOM 1709 C CA . VAL A 1 209 ? 0.485 -5.815 -0.836 1.00 95.75 209 VAL A CA 1
ATOM 1710 C C . VAL A 1 209 ? 1.928 -6.308 -0.969 1.00 95.75 209 VAL A C 1
ATOM 1712 O O . VAL A 1 209 ? 2.849 -5.545 -0.690 1.00 95.75 209 VAL A O 1
ATOM 1715 N N . MET A 1 210 ? 2.145 -7.518 -1.486 1.00 93.44 210 MET A N 1
ATOM 1716 C CA . MET A 1 210 ? 3.490 -8.058 -1.703 1.00 93.44 210 MET A CA 1
ATOM 1717 C C . MET A 1 210 ? 4.290 -7.234 -2.727 1.00 93.44 210 MET A C 1
ATOM 1719 O O . MET A 1 210 ? 5.464 -6.935 -2.507 1.00 93.44 210 MET A O 1
ATOM 1723 N N . GLN A 1 211 ? 3.656 -6.793 -3.820 1.00 94.12 211 GLN A N 1
ATOM 1724 C CA . GLN A 1 211 ? 4.271 -5.876 -4.787 1.00 94.12 211 GLN A CA 1
ATOM 1725 C C . GLN A 1 211 ? 4.670 -4.548 -4.132 1.00 94.12 211 GLN A C 1
ATOM 1727 O O . GLN A 1 211 ? 5.752 -4.028 -4.402 1.00 94.12 211 GLN A O 1
ATOM 1732 N N . PHE A 1 212 ? 3.830 -4.006 -3.246 1.00 96.12 212 PHE A N 1
ATOM 1733 C CA . PHE A 1 212 ? 4.158 -2.795 -2.500 1.00 96.12 212 PHE A CA 1
ATOM 1734 C C . PHE A 1 212 ? 5.335 -3.007 -1.538 1.00 96.12 212 PHE A C 1
ATOM 1736 O O . PHE A 1 212 ? 6.213 -2.153 -1.458 1.00 96.12 212 PHE A O 1
ATOM 1743 N N . GLN A 1 213 ? 5.408 -4.146 -0.848 1.00 94.94 213 GLN A N 1
ATOM 1744 C CA . GLN A 1 213 ? 6.549 -4.474 0.013 1.00 94.94 213 GLN A CA 1
ATOM 1745 C C . GLN A 1 213 ? 7.853 -4.590 -0.783 1.00 94.94 213 GLN A C 1
ATOM 1747 O O . GLN A 1 213 ? 8.880 -4.061 -0.360 1.00 94.94 213 GLN A O 1
ATOM 1752 N N . LEU A 1 214 ? 7.814 -5.219 -1.962 1.00 93.75 214 LEU A N 1
ATOM 1753 C CA . LEU A 1 214 ? 8.967 -5.293 -2.861 1.00 93.75 214 LEU A CA 1
ATOM 1754 C C . LEU A 1 214 ? 9.393 -3.900 -3.348 1.00 93.75 214 LEU A C 1
ATOM 1756 O O . LEU A 1 214 ? 10.584 -3.583 -3.354 1.00 93.75 214 LEU A O 1
ATOM 1760 N N . LEU A 1 215 ? 8.426 -3.044 -3.693 1.00 95.88 215 LEU A N 1
ATOM 1761 C CA . LEU A 1 215 ? 8.662 -1.639 -4.025 1.00 95.88 215 LEU A CA 1
ATOM 1762 C C . LEU A 1 215 ? 9.345 -0.897 -2.861 1.00 95.88 215 LEU A C 1
ATOM 1764 O O . LEU A 1 215 ? 10.321 -0.182 -3.082 1.00 95.88 215 LEU A O 1
ATOM 1768 N N . LEU A 1 216 ? 8.882 -1.111 -1.626 1.00 95.38 216 LEU A N 1
ATOM 1769 C CA . LEU A 1 216 ? 9.457 -0.528 -0.411 1.00 95.38 216 LEU A CA 1
ATOM 1770 C C . LEU A 1 216 ? 10.901 -0.996 -0.172 1.00 95.38 216 LEU A C 1
ATOM 1772 O O . LEU A 1 216 ? 11.727 -0.212 0.287 1.00 95.38 216 LEU A O 1
ATOM 1776 N N . THR A 1 217 ? 11.213 -2.256 -0.477 1.00 94.50 217 THR A N 1
ATOM 1777 C CA . THR A 1 217 ? 12.568 -2.818 -0.358 1.00 94.50 217 THR A CA 1
ATOM 1778 C C . THR A 1 217 ? 13.504 -2.235 -1.412 1.00 94.50 217 THR A C 1
ATOM 1780 O O . THR A 1 217 ? 14.595 -1.773 -1.081 1.00 94.50 217 THR A O 1
ATOM 1783 N N . ASN A 1 218 ? 13.070 -2.204 -2.672 1.00 93.62 218 ASN A N 1
ATOM 1784 C CA . ASN A 1 218 ? 13.922 -1.815 -3.796 1.00 93.62 218 ASN A CA 1
ATOM 1785 C C . ASN A 1 218 ? 14.076 -0.293 -3.929 1.00 93.62 218 ASN A C 1
ATOM 1787 O O . ASN A 1 218 ? 15.120 0.186 -4.364 1.00 93.62 218 ASN A O 1
ATOM 1791 N N . HIS A 1 219 ? 13.052 0.470 -3.534 1.00 95.06 219 HIS A N 1
ATOM 1792 C CA . HIS A 1 219 ? 12.967 1.922 -3.722 1.00 95.06 219 HIS A CA 1
ATOM 1793 C C . HIS A 1 219 ? 12.540 2.638 -2.435 1.00 95.06 219 HIS A C 1
ATOM 1795 O O . HIS A 1 219 ? 11.698 3.540 -2.461 1.00 95.06 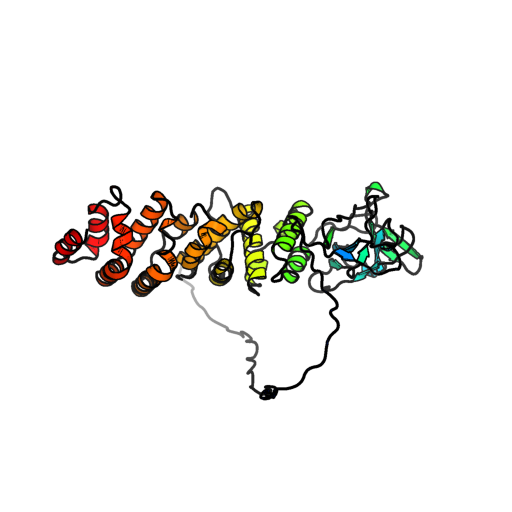219 HIS A O 1
ATOM 1801 N N . ARG A 1 220 ? 13.113 2.233 -1.292 1.00 94.31 220 ARG A N 1
ATOM 1802 C CA . ARG A 1 220 ? 12.702 2.665 0.058 1.00 94.31 220 ARG A CA 1
ATOM 1803 C C . ARG A 1 220 ? 12.524 4.172 0.197 1.00 94.31 220 ARG A C 1
ATOM 1805 O O . ARG A 1 220 ? 11.433 4.626 0.527 1.00 94.31 220 ARG A O 1
ATOM 1812 N N . THR A 1 221 ? 13.572 4.948 -0.075 1.00 92.38 221 THR A N 1
ATOM 1813 C CA . THR A 1 221 ? 13.563 6.405 0.132 1.00 92.38 221 THR A CA 1
ATOM 1814 C C . THR A 1 221 ? 12.460 7.089 -0.673 1.00 92.38 221 THR A C 1
ATOM 1816 O O . THR A 1 221 ? 11.709 7.892 -0.128 1.00 92.38 221 THR A O 1
ATOM 1819 N N . HIS A 1 222 ? 12.307 6.742 -1.954 1.00 93.75 222 HIS A N 1
ATOM 1820 C CA . HIS A 1 222 ? 11.256 7.323 -2.791 1.00 93.75 222 HIS A CA 1
ATOM 1821 C C . HIS A 1 222 ? 9.866 6.883 -2.333 1.00 93.75 222 HIS A C 1
ATOM 1823 O O . HIS A 1 222 ? 8.975 7.714 -2.187 1.00 93.75 222 HIS A O 1
ATOM 1829 N N . THR A 1 223 ? 9.689 5.601 -2.025 1.00 95.69 223 THR A N 1
ATOM 1830 C CA . THR A 1 223 ? 8.385 5.081 -1.604 1.00 95.69 223 THR A CA 1
ATOM 1831 C C . THR A 1 223 ? 7.914 5.739 -0.305 1.00 95.69 223 THR A C 1
ATOM 1833 O O . THR A 1 223 ? 6.775 6.190 -0.230 1.00 95.69 223 THR A O 1
ATOM 1836 N N . LEU A 1 224 ? 8.793 5.884 0.691 1.00 93.00 224 LEU A N 1
ATOM 1837 C CA . LEU A 1 224 ? 8.464 6.533 1.966 1.00 93.00 224 LEU A CA 1
ATOM 1838 C C . LEU A 1 224 ? 8.201 8.040 1.822 1.00 93.00 224 LEU A C 1
ATOM 1840 O O . LEU A 1 224 ? 7.335 8.576 2.508 1.00 93.00 224 LEU A O 1
ATOM 1844 N N . ASN A 1 225 ? 8.906 8.726 0.916 1.00 91.75 225 ASN A N 1
ATOM 1845 C CA . ASN A 1 225 ? 8.694 10.156 0.676 1.00 91.75 225 ASN A CA 1
ATOM 1846 C C . ASN A 1 225 ? 7.337 10.453 0.015 1.00 91.75 225 ASN A C 1
ATOM 1848 O O . ASN A 1 225 ? 6.743 11.493 0.292 1.00 91.75 225 ASN A O 1
ATOM 1852 N N . PHE A 1 226 ? 6.846 9.556 -0.847 1.00 92.38 226 PHE A N 1
ATOM 1853 C CA . PHE A 1 226 ? 5.591 9.744 -1.589 1.00 92.38 226 PHE A CA 1
ATOM 1854 C C . PHE A 1 226 ? 4.380 9.030 -0.976 1.00 92.38 226 PHE A C 1
ATOM 1856 O O . PHE A 1 226 ? 3.242 9.307 -1.359 1.00 92.38 226 PHE A O 1
ATOM 1863 N N . MET A 1 227 ? 4.590 8.155 0.005 1.00 93.56 227 MET A N 1
ATOM 1864 C CA . MET A 1 227 ? 3.525 7.601 0.834 1.00 93.56 227 MET A CA 1
ATOM 1865 C C . MET A 1 227 ? 3.101 8.650 1.871 1.00 93.56 227 MET A C 1
ATOM 1867 O O . MET A 1 227 ? 3.670 8.734 2.953 1.00 93.56 227 MET A O 1
ATOM 1871 N N . THR A 1 228 ? 2.119 9.485 1.532 1.00 92.31 228 THR A N 1
ATOM 1872 C CA . THR A 1 228 ? 1.637 10.577 2.396 1.00 92.31 228 THR A CA 1
ATOM 1873 C C . THR A 1 228 ? 0.203 10.344 2.873 1.00 92.31 228 THR A C 1
ATOM 1875 O O . THR A 1 228 ? -0.570 9.609 2.252 1.00 92.31 228 THR A O 1
ATOM 1878 N N . LEU A 1 229 ? -0.205 11.024 3.952 1.00 92.06 229 LEU A N 1
ATOM 1879 C CA . LEU A 1 229 ? -1.615 11.036 4.367 1.00 92.06 229 LEU A CA 1
ATOM 1880 C C . LEU A 1 229 ? -2.531 11.629 3.292 1.00 92.06 229 LEU A C 1
ATOM 1882 O O . LEU A 1 229 ? -3.657 11.163 3.139 1.00 92.06 229 LEU A O 1
ATOM 1886 N N . ASP A 1 230 ? -2.065 12.610 2.518 1.00 91.81 230 ASP A N 1
ATOM 1887 C CA . ASP A 1 230 ? -2.839 13.173 1.406 1.00 91.81 230 ASP A CA 1
ATOM 1888 C C . ASP A 1 230 ? -3.116 12.118 0.333 1.00 91.81 230 ASP A C 1
ATOM 1890 O O . ASP A 1 230 ? -4.234 12.019 -0.175 1.00 91.81 230 ASP A O 1
ATOM 1894 N N . PHE A 1 231 ? -2.130 11.263 0.036 1.00 91.06 231 PHE A N 1
ATOM 1895 C CA . PHE A 1 231 ? -2.329 10.149 -0.884 1.00 91.06 231 PHE A CA 1
ATOM 1896 C C . PHE A 1 231 ? -3.454 9.219 -0.403 1.00 91.06 231 PHE A C 1
ATOM 1898 O O . PHE A 1 231 ? -4.337 8.869 -1.192 1.00 91.06 231 PHE A O 1
ATOM 1905 N N . ILE A 1 232 ? -3.443 8.875 0.890 1.00 91.88 232 ILE A N 1
ATOM 1906 C CA . ILE A 1 232 ? -4.409 7.974 1.536 1.00 91.88 232 ILE A CA 1
ATOM 1907 C C . ILE A 1 232 ? -5.809 8.608 1.606 1.00 91.88 232 ILE A C 1
ATOM 1909 O O . ILE A 1 232 ? -6.799 7.995 1.207 1.00 91.88 232 ILE A O 1
ATOM 1913 N N . THR A 1 233 ? -5.907 9.853 2.074 1.00 87.62 233 THR A N 1
ATOM 1914 C CA . THR A 1 233 ? -7.188 10.524 2.367 1.00 87.62 233 THR A CA 1
ATOM 1915 C C . THR A 1 233 ? -8.004 10.891 1.133 1.00 87.62 233 THR A C 1
ATOM 1917 O O . THR A 1 233 ? -9.215 11.076 1.226 1.00 87.62 233 THR A O 1
ATOM 1920 N N . GLN A 1 234 ? -7.384 10.967 -0.039 1.00 82.94 234 GLN A N 1
ATOM 1921 C CA . GLN A 1 234 ? -8.081 11.300 -1.282 1.00 82.94 234 GLN A CA 1
ATOM 1922 C C . GLN A 1 234 ? -8.735 10.079 -1.963 1.00 82.94 234 GLN A C 1
ATOM 1924 O O . GLN A 1 234 ? -9.328 10.229 -3.031 1.00 82.94 234 GLN A O 1
ATOM 1929 N N . ARG A 1 235 ? -8.601 8.857 -1.411 1.00 82.44 235 ARG A N 1
ATOM 1930 C CA . ARG A 1 235 ? -8.748 7.603 -2.185 1.00 82.44 235 ARG A CA 1
ATOM 1931 C C . ARG A 1 235 ? -9.600 6.500 -1.532 1.00 82.44 235 ARG A C 1
ATOM 1933 O O . ARG A 1 235 ? -9.322 5.310 -1.680 1.00 82.44 235 ARG A O 1
ATOM 1940 N N . TYR A 1 236 ? -10.712 6.847 -0.891 1.00 78.31 236 TYR A N 1
ATOM 1941 C CA . TYR A 1 236 ? -11.628 5.866 -0.279 1.00 78.31 236 TYR A CA 1
ATOM 1942 C C . TYR A 1 236 ? -12.562 5.167 -1.292 1.00 78.31 236 TYR A C 1
ATOM 1944 O O . TYR A 1 236 ? -13.774 5.375 -1.292 1.00 78.31 236 TYR A O 1
ATOM 1952 N N . GLN A 1 237 ? -11.995 4.342 -2.179 1.00 85.69 237 GLN A N 1
ATOM 1953 C CA . GLN A 1 237 ? -12.741 3.573 -3.191 1.00 85.69 237 GLN A CA 1
ATOM 1954 C C . GLN A 1 237 ? -13.357 2.282 -2.604 1.00 85.69 237 GLN A C 1
ATOM 1956 O O . GLN A 1 237 ? -13.818 2.283 -1.466 1.00 85.69 237 GLN A O 1
ATOM 1961 N N . LYS A 1 238 ? -13.417 1.191 -3.382 1.00 89.50 238 LYS A N 1
ATOM 1962 C CA . LYS A 1 238 ? -13.939 -0.125 -2.969 1.00 89.50 238 LYS A CA 1
ATOM 1963 C C . LYS A 1 238 ? -13.191 -0.695 -1.753 1.00 89.50 238 LYS A C 1
ATOM 1965 O O . LYS A 1 238 ? -12.074 -0.273 -1.450 1.00 89.50 238 LYS A O 1
ATOM 1970 N N . LYS A 1 239 ? -13.797 -1.688 -1.095 1.00 93.12 239 LYS A N 1
ATOM 1971 C CA . LYS A 1 239 ? -13.296 -2.359 0.117 1.00 93.12 239 LYS A CA 1
ATOM 1972 C C . LYS A 1 239 ? -11.815 -2.749 0.025 1.00 93.12 239 LYS A C 1
ATOM 1974 O O . LYS A 1 239 ? -11.038 -2.364 0.889 1.00 93.12 239 LYS A O 1
ATOM 1979 N N . GLU A 1 240 ? -11.387 -3.437 -1.026 1.00 94.69 240 GLU A N 1
ATOM 1980 C CA . GLU A 1 240 ? -10.011 -3.940 -1.155 1.00 94.69 240 GLU A CA 1
ATOM 1981 C C . GLU A 1 240 ? -8.995 -2.814 -1.306 1.00 94.69 240 GLU A C 1
ATOM 1983 O O . GLU A 1 240 ? -7.924 -2.850 -0.706 1.00 94.69 240 GLU A O 1
ATOM 1988 N N . LYS A 1 241 ? -9.370 -1.745 -2.010 1.00 95.81 241 LYS A N 1
ATOM 1989 C CA . LYS A 1 241 ? -8.561 -0.527 -2.078 1.00 95.81 241 LYS A CA 1
ATOM 1990 C C . LYS A 1 241 ? -8.431 0.140 -0.715 1.00 95.81 241 LYS A C 1
ATOM 1992 O O . LYS A 1 241 ? -7.355 0.622 -0.389 1.00 95.81 241 LYS A O 1
ATOM 1997 N N . ARG A 1 242 ? -9.486 0.142 0.104 1.00 95.81 242 ARG A N 1
ATOM 1998 C CA . ARG A 1 242 ? -9.428 0.658 1.481 1.00 95.81 242 ARG A CA 1
ATOM 1999 C C . ARG A 1 242 ? -8.553 -0.215 2.381 1.00 95.81 242 ARG A C 1
ATOM 2001 O O . ARG A 1 242 ? -7.756 0.333 3.129 1.00 95.81 242 ARG A O 1
ATOM 2008 N N . LEU A 1 243 ? -8.625 -1.541 2.261 1.00 96.38 243 LEU A N 1
ATOM 2009 C CA . LEU A 1 243 ? -7.722 -2.452 2.976 1.00 96.38 243 LEU A CA 1
ATOM 2010 C C . LEU A 1 243 ? -6.260 -2.230 2.568 1.00 96.38 243 LEU A C 1
ATOM 2012 O O . LEU A 1 243 ? -5.387 -2.149 3.428 1.00 96.38 243 LEU A O 1
ATOM 2016 N N . PHE A 1 244 ? -5.994 -2.046 1.274 1.00 97.38 244 PHE A N 1
ATOM 2017 C CA . PHE A 1 244 ? -4.663 -1.685 0.793 1.00 97.38 244 PHE A CA 1
ATOM 2018 C C . PHE A 1 244 ? -4.203 -0.325 1.345 1.00 97.38 244 PHE A C 1
ATOM 2020 O O . PHE A 1 244 ? -3.069 -0.195 1.800 1.00 97.38 244 PHE A O 1
ATOM 2027 N N . LEU A 1 245 ? -5.084 0.682 1.390 1.00 97.19 245 LEU A N 1
ATOM 2028 C CA . LEU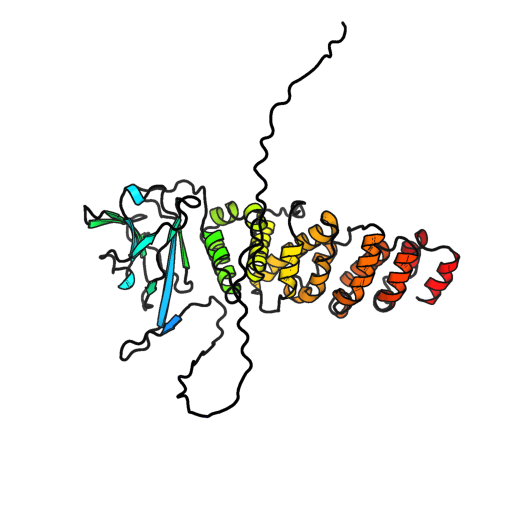 A 1 245 ? -4.784 1.963 2.039 1.00 97.19 245 LEU A CA 1
ATOM 2029 C C . LEU A 1 245 ? -4.497 1.819 3.537 1.00 97.19 245 LEU A C 1
ATOM 2031 O O . LEU A 1 245 ? -3.628 2.529 4.035 1.00 97.19 245 LEU A O 1
ATOM 2035 N N . SER A 1 246 ? -5.168 0.908 4.248 1.00 97.00 246 SER A N 1
ATOM 2036 C CA . SER A 1 246 ? -4.839 0.598 5.643 1.00 97.00 246 SER A CA 1
ATOM 2037 C C . SER A 1 246 ? -3.421 0.037 5.770 1.00 97.00 246 SER A C 1
ATOM 2039 O O . SER A 1 246 ? -2.704 0.430 6.684 1.00 97.00 246 SER A O 1
ATOM 2041 N N . VAL A 1 247 ? -2.966 -0.800 4.831 1.00 97.19 247 VAL A N 1
ATOM 2042 C CA . VAL A 1 247 ? -1.568 -1.270 4.801 1.00 97.19 247 VAL A CA 1
ATOM 2043 C C . VAL A 1 247 ? -0.599 -0.104 4.584 1.00 97.19 247 VAL A C 1
ATOM 2045 O O . VAL A 1 247 ? 0.366 0.030 5.337 1.00 97.19 247 VAL A O 1
ATOM 2048 N N . LEU A 1 248 ? -0.869 0.781 3.613 1.00 97.31 248 LEU A N 1
ATOM 2049 C CA . LEU A 1 248 ? -0.051 1.985 3.397 1.00 97.31 248 LEU A CA 1
ATOM 2050 C C . LEU A 1 248 ? -0.008 2.872 4.646 1.00 97.31 248 LEU A C 1
ATOM 2052 O O . LEU A 1 248 ? 1.052 3.369 5.020 1.00 97.31 248 LEU A O 1
ATOM 2056 N N . LEU A 1 249 ? -1.149 3.048 5.315 1.00 96.81 249 LEU A N 1
ATOM 2057 C CA . LEU A 1 249 ? -1.234 3.809 6.555 1.00 96.81 249 LEU A CA 1
ATOM 2058 C C . LEU A 1 249 ? -0.389 3.170 7.661 1.00 96.81 249 LEU A C 1
ATOM 2060 O O . LEU A 1 249 ? 0.269 3.894 8.396 1.00 96.81 249 LEU A O 1
ATOM 2064 N N . GLY A 1 250 ? -0.351 1.842 7.761 1.00 95.81 250 GLY A N 1
ATOM 2065 C CA . GLY A 1 250 ? 0.482 1.154 8.747 1.00 95.81 250 GLY A CA 1
ATOM 2066 C C . GLY A 1 250 ? 1.967 1.396 8.519 1.00 95.81 250 GLY A C 1
ATOM 2067 O O . GLY A 1 250 ? 2.674 1.795 9.442 1.00 95.81 250 GLY A O 1
ATOM 2068 N N . TYR A 1 251 ? 2.430 1.272 7.274 1.00 95.56 251 TYR A N 1
ATOM 2069 C CA . TYR A 1 251 ? 3.807 1.631 6.928 1.00 95.56 251 TYR A CA 1
ATOM 2070 C C . TYR A 1 251 ? 4.105 3.112 7.182 1.00 95.56 251 TYR A C 1
ATOM 2072 O O . TYR A 1 251 ? 5.184 3.439 7.672 1.00 95.56 251 TYR A O 1
ATOM 2080 N N . TYR A 1 252 ? 3.154 4.006 6.903 1.00 94.69 252 TYR A N 1
ATOM 2081 C CA . TYR A 1 252 ? 3.286 5.431 7.201 1.00 94.69 252 TYR A CA 1
ATOM 2082 C C . TYR A 1 252 ? 3.401 5.708 8.703 1.00 94.69 252 TYR A C 1
ATOM 2084 O O . TYR A 1 252 ? 4.271 6.470 9.119 1.00 94.69 252 TYR A O 1
ATOM 2092 N N . ILE A 1 253 ? 2.557 5.078 9.524 1.00 93.94 253 ILE A N 1
ATOM 2093 C CA . ILE A 1 253 ? 2.593 5.200 10.986 1.00 93.94 253 ILE A CA 1
ATOM 2094 C C . ILE A 1 253 ? 3.919 4.680 11.530 1.00 93.94 253 ILE A C 1
ATOM 2096 O O . ILE A 1 253 ? 4.474 5.301 12.423 1.00 93.94 253 ILE A O 1
ATOM 2100 N N . ILE A 1 254 ? 4.446 3.578 11.000 1.00 91.75 254 ILE A N 1
ATOM 2101 C CA . ILE A 1 254 ? 5.727 3.020 11.451 1.00 91.75 254 ILE A CA 1
ATOM 2102 C C . ILE A 1 254 ? 6.899 3.921 11.048 1.00 91.75 254 ILE A C 1
ATOM 2104 O O . ILE A 1 254 ? 7.810 4.122 11.843 1.00 91.75 254 ILE A O 1
ATOM 2108 N N . ASP A 1 255 ? 6.880 4.481 9.837 1.00 89.81 255 ASP A N 1
ATOM 2109 C CA . ASP A 1 255 ? 7.945 5.368 9.353 1.00 89.81 255 ASP A CA 1
ATOM 2110 C C . ASP A 1 255 ? 7.951 6.734 10.053 1.00 89.81 255 ASP A C 1
ATOM 2112 O O . ASP A 1 255 ? 9.008 7.266 10.387 1.00 89.81 255 ASP A O 1
ATOM 2116 N N . LYS A 1 256 ? 6.768 7.323 10.266 1.00 84.75 256 LYS A N 1
ATOM 2117 C CA . LYS A 1 256 ? 6.616 8.650 10.890 1.00 84.75 256 LYS A CA 1
ATOM 2118 C C . LYS A 1 256 ? 6.421 8.593 12.398 1.00 84.75 256 LYS A C 1
ATOM 2120 O O . LYS A 1 256 ? 6.512 9.625 13.063 1.00 84.75 256 LYS A O 1
ATOM 2125 N N . GLY A 1 257 ? 6.108 7.420 12.928 1.00 72.56 257 GLY A N 1
ATOM 2126 C CA . GLY A 1 257 ? 5.900 7.186 14.343 1.00 72.56 257 GLY A CA 1
ATOM 2127 C C . GLY A 1 257 ? 7.197 7.397 15.101 1.00 72.56 257 GLY A C 1
ATOM 2128 O O . GLY A 1 257 ? 8.245 6.865 14.747 1.00 72.56 257 GLY A O 1
ATOM 2129 N N . SER A 1 258 ? 7.118 8.182 16.168 1.00 71.94 258 SER A N 1
ATOM 2130 C CA . SER A 1 258 ? 8.198 8.267 17.139 1.00 71.94 258 SER A CA 1
ATOM 2131 C C . SER A 1 258 ? 7.888 7.304 18.280 1.00 71.94 258 SER A C 1
ATOM 2133 O O . SER A 1 258 ? 6.756 7.314 18.762 1.00 71.94 258 SER A O 1
ATOM 2135 N N . PRO A 1 259 ? 8.869 6.549 18.803 1.00 67.12 259 PRO A N 1
ATOM 2136 C CA . PRO A 1 259 ? 8.682 5.786 20.037 1.00 67.12 259 PRO A CA 1
ATOM 2137 C C . PRO A 1 259 ? 8.205 6.656 21.213 1.00 67.12 259 PRO A C 1
ATOM 2139 O O . PRO A 1 259 ? 7.589 6.150 22.144 1.00 67.12 259 PRO A O 1
ATOM 2142 N N . ALA A 1 260 ? 8.478 7.966 21.169 1.00 62.66 260 ALA A N 1
ATOM 2143 C CA . ALA A 1 260 ? 8.094 8.915 22.207 1.00 62.66 260 ALA A CA 1
ATOM 2144 C C . ALA A 1 260 ? 6.664 9.465 22.059 1.00 62.66 260 ALA A C 1
ATOM 2146 O O . ALA A 1 260 ? 6.147 10.048 23.010 1.00 62.66 260 ALA A O 1
ATOM 2147 N N . PHE A 1 261 ? 6.027 9.326 20.890 1.00 71.50 261 PHE A N 1
ATOM 2148 C CA . PHE A 1 261 ? 4.731 9.948 20.624 1.00 71.50 261 PHE A CA 1
ATOM 2149 C C . PHE A 1 261 ? 3.786 9.022 19.875 1.00 71.50 261 PHE A C 1
ATOM 2151 O O . PHE A 1 261 ? 4.076 8.533 18.784 1.00 71.50 261 PHE A O 1
ATOM 2158 N N . ILE A 1 262 ? 2.591 8.884 20.436 1.00 80.62 262 ILE A N 1
ATOM 2159 C CA . ILE A 1 262 ? 1.482 8.199 19.792 1.00 80.62 262 ILE A CA 1
ATOM 2160 C C . ILE A 1 262 ? 1.072 8.979 18.538 1.00 80.62 262 ILE A C 1
ATOM 2162 O O . ILE A 1 262 ? 0.746 10.167 18.603 1.00 80.62 262 ILE A O 1
ATOM 2166 N N . PHE A 1 263 ? 1.057 8.300 17.393 1.00 88.38 263 PHE A N 1
ATOM 2167 C CA . PHE A 1 263 ? 0.630 8.889 16.130 1.00 88.38 263 PHE A CA 1
ATOM 2168 C C . PHE A 1 263 ? -0.849 9.309 16.172 1.00 88.38 263 PHE A C 1
ATOM 2170 O O . PHE A 1 263 ? -1.713 8.523 16.568 1.00 88.38 263 PHE A O 1
ATOM 2177 N N . GLN A 1 264 ? -1.155 10.526 15.711 1.00 90.62 264 GLN A N 1
ATOM 2178 C CA . GLN A 1 264 ? -2.517 11.065 15.662 1.00 90.62 264 GLN A CA 1
ATOM 2179 C C . GLN A 1 264 ? -2.956 11.349 14.225 1.00 90.62 264 GLN A C 1
ATOM 2181 O O . GLN A 1 264 ? -2.260 12.024 13.466 1.00 90.62 264 GLN A O 1
ATOM 2186 N N . LEU A 1 265 ? -4.145 10.861 13.866 1.00 94.25 265 LEU A N 1
ATOM 2187 C CA . LEU A 1 265 ? -4.765 11.161 12.578 1.00 94.25 265 LEU A CA 1
ATOM 2188 C C . LEU A 1 265 ? -5.321 12.601 12.556 1.00 94.25 265 LEU A C 1
ATOM 2190 O O . LEU A 1 265 ? -5.832 13.070 13.578 1.00 94.25 265 LEU A O 1
ATOM 2194 N N . PRO A 1 266 ? -5.258 13.309 11.410 1.00 93.12 266 PRO A N 1
ATOM 2195 C CA . PRO A 1 266 ? -5.849 14.640 11.265 1.00 93.12 266 PRO A CA 1
ATOM 2196 C C . PRO A 1 266 ? -7.363 14.621 11.489 1.00 93.12 266 PRO A C 1
ATOM 2198 O O . PRO A 1 266 ? -8.020 13.693 11.040 1.00 93.12 266 PRO A O 1
ATOM 2201 N N . LYS A 1 267 ? -7.937 15.687 12.061 1.00 92.69 267 LYS A N 1
ATOM 2202 C CA . LYS A 1 267 ? -9.378 15.770 12.396 1.00 92.69 267 LYS A CA 1
ATOM 2203 C C . LYS A 1 267 ? -10.327 15.460 11.232 1.00 92.69 267 LYS A C 1
ATOM 2205 O O . LYS A 1 267 ? -11.422 14.954 11.441 1.00 92.69 267 LYS A O 1
ATOM 2210 N N . GLN A 1 268 ? -9.933 15.813 10.012 1.00 91.56 268 GLN A N 1
ATOM 2211 C CA . GLN A 1 268 ? -10.711 15.593 8.792 1.00 91.56 268 GLN A CA 1
ATOM 2212 C C . GLN A 1 268 ? -10.554 14.182 8.202 1.00 91.56 268 GLN A C 1
ATOM 2214 O O . GLN A 1 268 ? -11.153 13.881 7.168 1.00 91.56 268 GLN A O 1
ATOM 2219 N N . PHE A 1 269 ? -9.715 13.334 8.800 1.00 94.56 269 PHE A N 1
ATOM 2220 C CA . PHE A 1 269 ? -9.498 11.971 8.340 1.00 94.56 269 PHE A CA 1
ATOM 2221 C C . PHE A 1 269 ? -10.793 11.162 8.478 1.00 94.56 269 PHE A C 1
ATOM 2223 O O . PHE A 1 269 ? -11.482 11.231 9.490 1.00 94.56 269 PHE A O 1
ATOM 2230 N N . ARG A 1 270 ? -11.140 10.380 7.457 1.00 93.62 270 ARG A N 1
ATOM 2231 C CA . ARG A 1 270 ? -12.393 9.615 7.417 1.00 93.62 270 ARG A CA 1
ATOM 2232 C C . ARG A 1 270 ? -12.159 8.202 7.950 1.00 93.62 270 ARG A C 1
ATOM 2234 O O . ARG A 1 270 ? -12.125 7.244 7.176 1.00 93.62 270 ARG A O 1
ATOM 2241 N N . SER A 1 271 ? -11.905 8.076 9.258 1.00 95.81 271 SER A N 1
ATOM 2242 C CA . SER A 1 271 ? -11.538 6.781 9.854 1.00 95.81 271 SER A CA 1
ATOM 2243 C C . SER A 1 271 ? -12.648 5.740 9.734 1.00 95.81 271 SER A C 1
ATOM 2245 O O . SER A 1 271 ? -12.348 4.560 9.580 1.00 95.81 271 SER A O 1
ATOM 2247 N N . GLU A 1 272 ? -13.911 6.163 9.700 1.00 95.25 272 GLU A N 1
ATOM 2248 C CA . GLU A 1 272 ? -15.056 5.283 9.480 1.00 95.25 272 GLU A CA 1
ATOM 2249 C C . GLU A 1 272 ? -14.973 4.505 8.165 1.00 95.25 272 GLU A C 1
ATOM 2251 O O . GLU A 1 272 ? -15.369 3.347 8.122 1.00 95.25 272 GLU A O 1
ATOM 2256 N N . LEU A 1 273 ? -14.405 5.095 7.106 1.00 94.31 273 LEU A N 1
ATOM 2257 C CA . LEU A 1 273 ? -14.346 4.442 5.797 1.00 94.31 273 LEU A CA 1
ATOM 2258 C C . LEU A 1 273 ? -13.365 3.268 5.801 1.00 94.31 273 LEU A C 1
ATOM 2260 O O . LEU A 1 273 ? -13.626 2.252 5.155 1.00 94.31 273 LEU A O 1
ATOM 2264 N N . LEU A 1 274 ? -12.245 3.391 6.522 1.00 95.44 274 LEU A N 1
ATOM 2265 C CA . LEU A 1 274 ? -11.283 2.295 6.675 1.00 95.44 274 LEU A CA 1
ATOM 2266 C C . LEU A 1 274 ? -11.770 1.254 7.687 1.00 95.44 274 LEU A C 1
ATOM 2268 O O . LEU A 1 274 ? -11.589 0.064 7.445 1.00 95.44 274 LEU A O 1
ATOM 2272 N N . LEU A 1 275 ? -12.432 1.682 8.769 1.00 96.06 275 LEU A N 1
ATOM 2273 C CA . LEU A 1 275 ? -13.063 0.782 9.742 1.00 96.06 275 LEU A CA 1
ATOM 2274 C C . LEU A 1 275 ? -14.137 -0.100 9.090 1.00 96.06 275 LEU A C 1
ATOM 2276 O O . LEU A 1 275 ? -14.144 -1.306 9.312 1.00 96.06 275 LEU A O 1
ATOM 2280 N N . GLU A 1 276 ? -14.975 0.469 8.219 1.00 94.81 276 GLU A N 1
ATOM 2281 C CA . GLU A 1 276 ? -15.970 -0.275 7.434 1.00 94.81 276 GLU A CA 1
ATOM 2282 C C . GLU A 1 276 ? -15.319 -1.395 6.604 1.00 94.81 276 GLU A C 1
ATOM 2284 O O . GLU A 1 276 ? -15.834 -2.506 6.529 1.00 94.81 276 GLU A O 1
ATOM 2289 N N . ALA A 1 277 ? -14.146 -1.143 6.012 1.00 94.44 277 ALA A N 1
ATOM 2290 C CA . ALA A 1 277 ? -13.465 -2.143 5.194 1.00 94.44 277 ALA A CA 1
ATOM 2291 C C . ALA A 1 277 ? -12.971 -3.351 6.011 1.00 94.44 277 ALA A C 1
ATOM 2293 O O . ALA A 1 277 ? -12.901 -4.459 5.474 1.00 94.44 277 ALA A O 1
ATOM 2294 N N . PHE A 1 278 ? -12.652 -3.149 7.295 1.00 95.25 278 PHE A N 1
ATOM 2295 C CA . PHE A 1 278 ? -12.192 -4.214 8.186 1.00 95.25 278 PHE A CA 1
ATOM 2296 C C . PHE A 1 278 ? -13.289 -5.215 8.558 1.00 95.25 278 PHE A C 1
ATOM 2298 O O . PHE A 1 278 ? -12.956 -6.344 8.895 1.00 95.25 278 PHE A O 1
ATOM 2305 N N . GLU A 1 279 ? -14.572 -4.859 8.454 1.00 88.88 279 GLU A N 1
ATOM 2306 C CA . GLU A 1 279 ? -15.695 -5.716 8.870 1.00 88.88 279 GLU A CA 1
ATOM 2307 C C . GLU A 1 279 ? -15.716 -7.090 8.180 1.00 88.88 279 GLU A C 1
ATOM 2309 O O . GLU A 1 279 ? -16.211 -8.068 8.736 1.00 88.88 279 GLU A O 1
ATOM 2314 N N . HIS A 1 280 ? -15.138 -7.185 6.983 1.00 85.25 280 HIS A N 1
ATOM 2315 C CA . HIS A 1 280 ? -15.095 -8.417 6.195 1.00 85.25 280 HIS A CA 1
ATOM 2316 C C . HIS A 1 280 ? -13.730 -9.113 6.211 1.00 85.25 280 HIS A C 1
ATOM 2318 O O . HIS A 1 280 ? -13.507 -10.028 5.417 1.00 85.25 280 HIS A O 1
ATOM 2324 N N . VAL A 1 281 ? -12.803 -8.673 7.065 1.00 92.81 281 VAL A N 1
ATOM 2325 C CA . VAL A 1 281 ? -11.490 -9.306 7.189 1.00 92.81 281 VAL A CA 1
ATOM 2326 C C . VAL A 1 281 ? -11.633 -10.688 7.817 1.00 92.81 281 VAL A C 1
ATOM 2328 O O . VAL A 1 281 ? -12.288 -10.874 8.840 1.00 92.81 281 VAL A O 1
ATOM 2331 N N . GLN A 1 282 ? -10.979 -11.656 7.188 1.00 91.81 282 GLN A N 1
ATOM 2332 C CA . GLN A 1 282 ? -10.894 -13.047 7.614 1.00 91.81 282 GLN A CA 1
ATOM 2333 C C . GLN A 1 282 ? -9.436 -13.420 7.896 1.00 91.81 282 GLN A C 1
ATOM 2335 O O . GLN A 1 282 ? -8.511 -12.649 7.626 1.00 91.81 282 GLN A O 1
ATOM 2340 N N . GLN A 1 283 ? -9.223 -14.626 8.429 1.00 89.38 283 GLN A N 1
ATOM 2341 C CA . GLN A 1 283 ? -7.903 -15.127 8.820 1.00 89.38 283 GLN A CA 1
ATOM 2342 C C . GLN A 1 283 ? -6.857 -15.008 7.715 1.00 89.38 283 GLN A C 1
ATOM 2344 O O . GLN A 1 283 ? -5.686 -14.756 8.004 1.00 89.38 283 GLN A O 1
ATOM 2349 N N . ASP A 1 284 ? -7.279 -15.212 6.473 1.00 88.81 284 ASP A N 1
ATOM 2350 C CA . ASP A 1 284 ? -6.403 -15.233 5.326 1.00 88.81 284 ASP A CA 1
ATOM 2351 C C . ASP A 1 284 ? -6.346 -13.887 4.603 1.00 88.81 284 ASP A C 1
ATOM 2353 O O . ASP A 1 284 ? -5.545 -13.783 3.697 1.00 88.81 284 ASP A O 1
ATOM 2357 N N . THR A 1 285 ? -7.114 -12.849 4.957 1.00 91.44 285 THR A N 1
ATOM 2358 C CA . THR A 1 285 ? -7.120 -11.582 4.192 1.00 91.44 285 THR A CA 1
ATOM 2359 C C . THR A 1 285 ? -5.745 -10.912 4.143 1.00 91.44 285 THR A C 1
ATOM 2361 O O . THR A 1 285 ? -5.339 -10.414 3.093 1.00 91.44 285 THR A O 1
ATOM 2364 N N . PHE A 1 286 ? -5.013 -10.941 5.260 1.00 91.19 286 PHE A N 1
ATOM 2365 C CA . PHE A 1 286 ? -3.642 -10.445 5.361 1.00 91.19 286 PHE A CA 1
ATOM 2366 C C . PHE A 1 286 ? -2.672 -11.586 5.655 1.00 91.19 286 PHE A C 1
ATOM 2368 O O . PHE A 1 286 ? -2.964 -12.488 6.443 1.00 91.19 286 PHE A O 1
ATOM 2375 N N . THR A 1 287 ? -1.486 -11.520 5.055 1.00 87.44 287 THR A N 1
ATOM 2376 C CA . THR A 1 287 ? -0.376 -12.416 5.379 1.00 87.44 287 THR A CA 1
ATOM 2377 C C . THR A 1 287 ? 0.153 -12.132 6.790 1.00 87.44 287 THR A C 1
ATOM 2379 O O . THR A 1 287 ? -0.074 -11.065 7.366 1.00 87.44 287 THR A O 1
ATOM 2382 N N . SER A 1 288 ? 0.832 -13.107 7.399 1.00 86.94 288 SER A N 1
ATOM 2383 C CA . SER A 1 288 ? 1.277 -13.018 8.798 1.00 86.94 288 SER A CA 1
ATOM 2384 C C . SER A 1 288 ? 2.219 -11.845 9.067 1.00 86.94 288 SER A C 1
ATOM 2386 O O . SER A 1 288 ? 2.160 -11.252 10.138 1.00 86.94 288 SER A O 1
ATOM 2388 N N . ASP A 1 289 ? 3.054 -11.493 8.094 1.00 90.62 289 ASP A N 1
ATOM 2389 C CA . ASP A 1 289 ? 3.998 -10.374 8.142 1.00 90.62 289 ASP A CA 1
ATOM 2390 C C . ASP A 1 289 ? 3.313 -8.997 8.077 1.00 90.62 289 ASP A C 1
ATOM 2392 O O . ASP A 1 289 ? 3.888 -8.003 8.517 1.00 90.62 289 ASP A O 1
ATOM 2396 N N . ILE A 1 290 ? 2.065 -8.935 7.604 1.00 93.50 290 ILE A N 1
ATOM 2397 C CA . ILE A 1 290 ? 1.267 -7.704 7.549 1.00 93.50 290 ILE A CA 1
ATOM 2398 C C . ILE A 1 290 ? 0.503 -7.455 8.851 1.00 93.50 290 ILE A C 1
ATOM 2400 O O . ILE A 1 290 ? 0.204 -6.308 9.174 1.00 93.50 290 ILE A O 1
ATOM 2404 N N . LYS A 1 291 ? 0.225 -8.485 9.658 1.00 89.25 291 LYS A N 1
ATOM 2405 C CA . LYS A 1 291 ? -0.519 -8.318 10.921 1.00 89.25 291 LYS A CA 1
ATOM 2406 C C . LYS A 1 291 ? 0.126 -7.302 11.885 1.00 89.25 291 LYS A C 1
ATOM 2408 O O . LYS A 1 291 ? -0.600 -6.431 12.362 1.00 89.25 291 LYS A O 1
ATOM 2413 N N . PRO A 1 292 ? 1.459 -7.302 12.109 1.00 91.38 292 PRO A N 1
ATOM 2414 C CA . PRO A 1 292 ? 2.118 -6.277 12.925 1.00 91.38 292 PRO A CA 1
ATOM 2415 C C . PRO A 1 292 ? 2.023 -4.856 12.348 1.00 91.38 292 PRO A C 1
ATOM 2417 O O . PRO A 1 292 ? 2.155 -3.887 13.087 1.00 91.38 292 PRO A O 1
ATOM 2420 N N . ILE A 1 293 ? 1.790 -4.721 11.037 1.00 94.38 293 ILE A N 1
ATOM 2421 C CA . ILE A 1 293 ? 1.598 -3.432 10.356 1.00 94.38 293 ILE A CA 1
ATOM 2422 C C . ILE A 1 293 ? 0.168 -2.913 10.561 1.00 94.38 293 ILE A C 1
ATOM 2424 O O . ILE A 1 293 ? -0.044 -1.706 10.649 1.00 94.38 293 ILE A O 1
ATOM 2428 N N . ILE A 1 294 ? -0.816 -3.814 10.657 1.00 95.88 294 ILE A N 1
ATOM 2429 C CA . ILE A 1 294 ? -2.239 -3.475 10.782 1.00 95.88 294 ILE A CA 1
ATOM 2430 C C . ILE A 1 294 ? -2.636 -3.097 12.213 1.00 95.88 294 ILE A C 1
ATOM 2432 O O . ILE A 1 294 ? -3.439 -2.180 12.374 1.00 95.88 294 ILE A O 1
ATOM 2436 N N . ALA A 1 295 ? -2.079 -3.725 13.250 1.00 93.19 295 ALA A N 1
ATOM 2437 C CA . ALA A 1 295 ? -2.480 -3.421 14.630 1.00 93.19 295 ALA A CA 1
ATOM 2438 C C . ALA A 1 295 ? -2.328 -1.920 15.003 1.00 93.19 295 ALA A C 1
ATOM 2440 O O . ALA A 1 295 ? -3.307 -1.326 15.466 1.00 93.19 295 ALA A O 1
ATOM 2441 N N . PRO A 1 296 ? -1.206 -1.228 14.690 1.00 93.69 296 PRO A N 1
ATOM 2442 C CA . PRO A 1 296 ? -1.088 0.222 14.900 1.00 93.69 296 PRO A CA 1
ATOM 2443 C C . PRO A 1 296 ? -2.114 1.055 14.117 1.00 93.69 296 PRO A C 1
ATOM 2445 O O . PRO A 1 296 ? -2.501 2.143 14.546 1.00 93.69 296 PRO A O 1
ATOM 2448 N N . VAL A 1 297 ? -2.566 0.556 12.963 1.00 96.25 297 VAL A N 1
ATOM 2449 C CA . VAL A 1 297 ? -3.599 1.206 12.146 1.00 96.25 297 VAL A CA 1
ATOM 2450 C C . VAL A 1 297 ? -4.945 1.112 12.837 1.00 96.25 297 VAL A C 1
ATOM 2452 O O . VAL A 1 297 ? -5.625 2.126 12.969 1.00 96.25 297 VAL A O 1
ATOM 2455 N N . VAL A 1 298 ? -5.315 -0.079 13.311 1.00 96.69 298 VAL A N 1
ATOM 2456 C CA . VAL A 1 298 ? -6.549 -0.291 14.075 1.00 96.69 298 VAL A CA 1
ATOM 2457 C C . VAL A 1 298 ? -6.558 0.622 15.298 1.00 96.69 298 VAL A C 1
ATOM 2459 O O . VAL A 1 298 ? -7.503 1.390 15.460 1.00 96.69 298 VAL A O 1
ATOM 2462 N N . ALA A 1 299 ? -5.474 0.638 16.076 1.00 94.94 299 ALA A N 1
ATOM 2463 C CA . ALA A 1 299 ? -5.302 1.531 17.218 1.00 94.94 299 ALA A CA 1
ATOM 2464 C C . ALA A 1 299 ? -5.521 3.013 16.849 1.00 94.94 299 ALA A C 1
ATOM 2466 O O . ALA A 1 299 ? -6.337 3.708 17.460 1.00 94.94 299 ALA A O 1
ATOM 2467 N N . ALA A 1 300 ? -4.856 3.501 15.794 1.00 95.62 300 ALA A N 1
ATOM 2468 C CA . ALA A 1 300 ? -4.995 4.885 15.345 1.00 95.62 300 ALA A CA 1
ATOM 2469 C C . ALA A 1 300 ? -6.415 5.225 14.858 1.00 95.62 300 ALA A C 1
ATOM 2471 O O . ALA A 1 300 ? -6.931 6.304 15.162 1.00 95.62 300 ALA A O 1
ATOM 2472 N N . LEU A 1 301 ? -7.056 4.317 14.116 1.00 97.12 301 LEU A N 1
ATOM 2473 C CA . LEU A 1 301 ? -8.412 4.502 13.598 1.00 97.12 301 LEU A CA 1
ATOM 2474 C C . LEU A 1 301 ? -9.456 4.488 14.713 1.00 97.12 301 LEU A C 1
ATOM 2476 O O . LEU A 1 301 ? -10.342 5.343 14.698 1.00 97.12 301 LEU A O 1
ATOM 2480 N N . VAL A 1 302 ? -9.335 3.564 15.669 1.00 96.81 302 VAL A N 1
ATOM 2481 C CA . VAL A 1 302 ? -10.197 3.465 16.854 1.00 96.81 302 VAL A CA 1
ATOM 2482 C C . VAL A 1 302 ? -10.097 4.749 17.667 1.00 96.81 302 VAL A C 1
ATOM 2484 O O . VAL A 1 302 ? -11.118 5.402 17.871 1.00 96.81 302 VAL A O 1
ATOM 2487 N N . ARG A 1 303 ? -8.879 5.189 18.017 1.00 95.62 303 ARG A N 1
ATOM 2488 C CA . ARG A 1 303 ? -8.652 6.450 18.742 1.00 95.62 303 ARG A CA 1
ATOM 2489 C C . ARG A 1 303 ? -9.295 7.636 18.038 1.00 95.62 303 ARG A C 1
ATOM 2491 O O . ARG A 1 303 ? -10.023 8.418 18.645 1.00 95.62 303 ARG A O 1
ATOM 2498 N N . HIS A 1 304 ? -9.037 7.773 16.737 1.00 96.31 304 HIS A N 1
ATOM 2499 C CA . HIS A 1 304 ? -9.570 8.875 15.945 1.00 96.31 304 HIS A CA 1
ATOM 2500 C C . HIS A 1 304 ? -11.102 8.834 15.874 1.00 96.31 304 HIS A C 1
ATOM 2502 O O . HIS A 1 304 ? -11.763 9.853 16.069 1.00 96.31 304 HIS A O 1
ATOM 2508 N N . ASN A 1 305 ? -11.690 7.662 15.624 1.00 96.06 305 ASN A N 1
ATOM 2509 C CA . ASN A 1 305 ? -13.138 7.519 15.504 1.00 96.06 305 ASN A CA 1
ATOM 2510 C C . ASN A 1 305 ? -13.852 7.766 16.844 1.00 96.06 305 ASN A C 1
ATOM 2512 O O . ASN A 1 305 ? -14.827 8.516 16.881 1.00 96.06 305 ASN A O 1
ATOM 2516 N N . ALA A 1 306 ? -13.327 7.194 17.930 1.00 94.62 306 ALA A N 1
ATOM 2517 C CA . ALA A 1 306 ? -13.879 7.305 19.274 1.00 94.62 306 ALA A CA 1
ATOM 2518 C C . ALA A 1 306 ? -13.712 8.718 19.850 1.00 94.62 306 ALA A C 1
ATOM 2520 O O . ALA A 1 306 ? -14.681 9.326 20.288 1.00 94.62 306 ALA A O 1
ATOM 2521 N N . MET A 1 307 ? -12.498 9.275 19.823 1.00 92.25 307 MET A N 1
ATOM 2522 C CA . MET A 1 307 ? -12.177 10.496 20.574 1.00 92.25 307 MET A CA 1
ATOM 2523 C C . MET A 1 307 ? -12.255 11.780 19.743 1.00 92.25 307 MET A C 1
ATOM 2525 O O . MET A 1 307 ? -12.507 12.846 20.297 1.00 92.25 307 MET A O 1
ATOM 2529 N N . VAL A 1 308 ? -12.014 11.711 18.429 1.00 92.75 308 VAL A N 1
ATOM 2530 C CA . VAL A 1 308 ? -11.962 12.906 17.565 1.00 92.75 308 VAL A CA 1
ATOM 2531 C C . VAL A 1 308 ? -13.258 13.077 16.780 1.00 92.75 308 VAL A C 1
ATOM 2533 O O . VAL A 1 308 ? -13.811 14.174 16.745 1.00 92.75 308 VAL A O 1
ATOM 2536 N N . MET A 1 309 ? -13.763 12.003 16.169 1.00 91.94 309 MET A N 1
ATOM 2537 C CA . MET A 1 309 ? -15.011 12.042 15.396 1.00 91.94 309 MET A CA 1
ATOM 2538 C C . MET A 1 309 ? -16.268 11.864 16.249 1.00 91.94 309 MET A C 1
ATOM 2540 O O . MET A 1 309 ? -17.355 12.190 15.774 1.00 91.94 309 MET A O 1
ATOM 2544 N N . ILE A 1 310 ? -16.134 11.346 17.475 1.00 90.06 310 ILE A N 1
ATOM 2545 C CA . ILE A 1 310 ? -17.259 11.016 18.360 1.00 90.06 310 ILE A CA 1
ATOM 2546 C C . ILE A 1 310 ? -18.256 10.071 17.652 1.00 90.06 310 ILE A C 1
ATOM 2548 O O . ILE A 1 310 ? -19.465 10.309 17.576 1.00 90.06 310 ILE A O 1
ATOM 2552 N N . SER A 1 311 ? -17.723 8.991 17.073 1.00 90.88 311 SER A N 1
ATOM 2553 C CA . SER A 1 311 ? -18.474 7.958 16.350 1.00 90.88 311 SER A CA 1
ATOM 2554 C C . SER A 1 311 ? -18.238 6.567 16.950 1.00 90.88 311 SER A C 1
ATOM 2556 O O . SER A 1 311 ? -17.349 6.383 17.779 1.00 90.88 311 SER A O 1
ATOM 2558 N N . PHE A 1 312 ? -19.067 5.594 16.561 1.00 92.38 312 PHE A N 1
ATOM 2559 C CA . PHE A 1 312 ? -19.085 4.227 17.106 1.00 92.38 312 PHE A CA 1
ATOM 2560 C C . PHE A 1 312 ? -18.742 3.151 16.071 1.00 92.38 312 PHE A C 1
ATOM 2562 O O . PHE A 1 312 ? -18.852 1.960 16.344 1.00 92.38 312 PHE A O 1
ATOM 2569 N N . GLU A 1 313 ? -18.260 3.551 14.894 1.00 93.69 313 GLU A N 1
ATOM 2570 C CA . GLU A 1 313 ? -17.868 2.611 13.834 1.00 93.69 313 GLU A CA 1
ATOM 2571 C C . GLU A 1 313 ? -16.700 1.714 14.258 1.00 93.69 313 GLU A C 1
ATOM 2573 O O . GLU A 1 313 ? -16.550 0.592 13.778 1.00 93.69 313 GLU A O 1
ATOM 2578 N N . TRP A 1 314 ? -15.899 2.180 15.216 1.00 94.94 314 TRP A N 1
ATOM 2579 C CA . TRP A 1 314 ? -14.815 1.412 15.814 1.00 94.94 314 TRP A CA 1
ATOM 2580 C C . TRP A 1 314 ? -15.285 0.159 16.569 1.00 94.94 314 TRP A C 1
ATOM 2582 O O . TRP A 1 314 ? -14.510 -0.788 16.674 1.00 94.94 314 TRP A O 1
ATOM 2592 N N . LEU A 1 315 ? -16.543 0.091 17.035 1.00 94.62 315 LEU A N 1
ATOM 2593 C CA . LEU A 1 315 ? -17.073 -1.096 17.726 1.00 94.62 315 LEU A CA 1
ATOM 2594 C C . LEU A 1 315 ? -17.009 -2.349 16.842 1.00 94.62 315 LEU A C 1
ATOM 2596 O O . LEU A 1 315 ? -16.825 -3.458 17.339 1.00 94.62 315 LEU A O 1
ATOM 2600 N N . ARG A 1 316 ? -17.101 -2.184 15.517 1.00 93.69 316 ARG A N 1
ATOM 2601 C CA . ARG A 1 316 ? -17.036 -3.293 14.554 1.00 93.69 316 ARG A CA 1
ATOM 2602 C C . ARG A 1 316 ? -15.708 -4.047 14.609 1.00 93.69 316 ARG A C 1
ATOM 2604 O O . ARG A 1 316 ? -15.668 -5.220 14.247 1.00 93.69 316 ARG A O 1
ATOM 2611 N N . ILE A 1 317 ? -14.639 -3.419 15.104 1.00 95.94 317 ILE A N 1
ATOM 2612 C CA . ILE A 1 317 ? -13.328 -4.060 15.254 1.00 95.94 317 ILE A CA 1
ATOM 2613 C C . ILE A 1 317 ? -13.392 -5.264 16.194 1.00 95.94 317 ILE A C 1
ATOM 2615 O O . ILE A 1 317 ? -12.709 -6.250 15.931 1.00 95.94 317 ILE A O 1
ATOM 2619 N N . PHE A 1 318 ? -14.265 -5.268 17.209 1.00 94.25 318 PHE A N 1
ATOM 2620 C CA . PHE A 1 318 ? -14.432 -6.434 18.087 1.00 94.25 318 PHE A CA 1
ATOM 2621 C C . PHE A 1 318 ? -14.790 -7.717 17.321 1.00 94.25 318 PHE A C 1
ATOM 2623 O O . PHE A 1 318 ? -14.361 -8.799 17.720 1.00 94.25 318 PHE A O 1
ATOM 2630 N N . ARG A 1 319 ? -15.491 -7.604 16.182 1.00 93.62 319 ARG A N 1
ATOM 2631 C CA . ARG A 1 319 ? -15.866 -8.744 15.326 1.00 93.62 319 ARG A CA 1
ATOM 2632 C C . ARG A 1 319 ? -14.663 -9.411 14.660 1.00 93.62 319 ARG A C 1
ATOM 2634 O O . ARG A 1 319 ? -14.688 -10.611 14.393 1.00 93.62 319 ARG A O 1
ATOM 2641 N N . VAL A 1 320 ? -13.619 -8.632 14.385 1.00 94.56 320 VAL A N 1
ATOM 2642 C CA . VAL A 1 320 ? -12.462 -9.036 13.571 1.00 94.56 320 VAL A CA 1
ATOM 2643 C C . VAL A 1 320 ? -11.130 -8.932 14.312 1.00 94.56 320 VAL A C 1
ATOM 2645 O O . VAL A 1 320 ? -10.094 -9.230 13.724 1.00 94.56 320 VAL A O 1
ATOM 2648 N N . ALA A 1 321 ? -11.137 -8.564 15.598 1.00 93.88 321 ALA A N 1
ATOM 2649 C CA . ALA A 1 321 ? -9.947 -8.329 16.419 1.00 93.88 321 ALA A CA 1
ATOM 2650 C C . ALA A 1 321 ? -8.928 -9.474 16.319 1.00 93.88 321 ALA A C 1
ATOM 2652 O O . ALA A 1 321 ? -7.773 -9.238 15.991 1.00 93.88 321 ALA A O 1
ATOM 2653 N N . GLN A 1 322 ? -9.372 -10.729 16.417 1.00 91.81 322 GLN A N 1
ATOM 2654 C CA . GLN A 1 322 ? -8.521 -11.921 16.259 1.00 91.81 322 GLN A CA 1
ATOM 2655 C C . GLN A 1 322 ? -7.733 -12.005 14.931 1.00 91.81 322 GLN A C 1
ATOM 2657 O O . GLN A 1 322 ? -6.791 -12.789 14.813 1.00 91.81 322 GLN A O 1
ATOM 2662 N N . PHE A 1 323 ? -8.121 -11.242 13.907 1.00 92.75 323 PHE A N 1
ATOM 2663 C CA . PHE A 1 323 ? -7.457 -11.206 12.605 1.00 92.75 323 PHE A CA 1
ATOM 2664 C C . PHE A 1 323 ? -6.570 -9.971 12.412 1.00 92.75 323 PHE A C 1
ATOM 2666 O O . PHE A 1 323 ? -5.592 -10.058 11.668 1.00 92.75 323 PHE A O 1
ATOM 2673 N N . VAL A 1 324 ? -6.892 -8.851 13.069 1.00 93.38 324 VAL A N 1
ATOM 2674 C CA . VAL A 1 324 ? -6.251 -7.541 12.837 1.00 93.38 324 VAL A CA 1
ATOM 2675 C C . VAL A 1 324 ? -5.436 -7.027 14.025 1.00 93.38 324 VAL A C 1
ATOM 2677 O O . VAL A 1 324 ? -4.434 -6.352 13.820 1.00 93.38 324 VAL A O 1
ATOM 2680 N N . ASP A 1 325 ? -5.845 -7.368 15.245 1.00 92.31 325 ASP A N 1
ATOM 2681 C CA . ASP A 1 325 ? -5.180 -7.047 16.509 1.00 92.31 325 ASP A CA 1
ATOM 2682 C C . ASP A 1 325 ? -5.583 -8.083 17.585 1.00 92.31 325 ASP A C 1
ATOM 2684 O O . ASP A 1 325 ? -6.461 -7.825 18.414 1.00 92.31 325 ASP A O 1
ATOM 2688 N N . PRO A 1 326 ? -4.991 -9.296 17.558 1.00 90.62 326 PRO A N 1
ATOM 2689 C CA . PRO A 1 326 ? -5.393 -10.390 18.448 1.00 90.62 326 PRO A CA 1
ATOM 2690 C C . PRO A 1 326 ? -5.113 -10.122 19.927 1.00 90.62 326 PRO A C 1
ATOM 2692 O O . PRO A 1 326 ? -5.685 -10.789 20.780 1.00 90.62 326 PRO A O 1
ATOM 2695 N N . ALA A 1 327 ? -4.224 -9.173 20.224 1.00 90.31 327 ALA A N 1
ATOM 2696 C CA . ALA A 1 327 ? -3.901 -8.755 21.582 1.00 90.31 327 ALA A CA 1
ATOM 2697 C C . ALA A 1 327 ? -4.845 -7.656 22.098 1.00 90.31 327 ALA A C 1
ATOM 2699 O O . ALA A 1 327 ? -4.647 -7.169 23.206 1.00 90.31 327 ALA A O 1
ATOM 2700 N N . TYR A 1 328 ? -5.851 -7.258 21.305 1.00 92.56 328 TYR A N 1
ATOM 2701 C CA . TYR A 1 328 ? -6.833 -6.232 21.658 1.00 92.56 328 TYR A CA 1
ATOM 2702 C C . TYR A 1 328 ? -6.187 -4.915 22.126 1.00 92.56 328 TYR A C 1
ATOM 2704 O O . TYR A 1 328 ? -6.761 -4.177 22.925 1.00 92.56 328 TYR A O 1
ATOM 2712 N N . THR A 1 329 ? -5.002 -4.582 21.603 1.00 91.25 329 THR A N 1
ATOM 2713 C CA . THR A 1 329 ? -4.251 -3.380 22.000 1.00 91.25 329 THR A CA 1
ATOM 2714 C C . THR A 1 329 ? -5.018 -2.090 21.714 1.00 91.25 329 THR A C 1
ATOM 2716 O O . THR A 1 329 ? -4.878 -1.110 22.442 1.00 91.25 329 THR A O 1
ATOM 2719 N N . PHE A 1 330 ? -5.915 -2.104 20.723 1.00 93.81 330 PHE A N 1
ATOM 2720 C CA . PHE A 1 330 ? -6.818 -0.992 20.426 1.00 93.81 330 PHE A CA 1
ATOM 2721 C C . PHE A 1 330 ? -7.739 -0.593 21.593 1.00 93.81 330 PHE A C 1
ATOM 2723 O O . PHE A 1 330 ? -8.316 0.493 21.562 1.00 93.81 330 PHE A O 1
ATOM 2730 N N . VAL A 1 331 ? -7.905 -1.443 22.612 1.00 94.12 331 VAL A N 1
ATOM 2731 C CA . VAL A 1 331 ? -8.713 -1.136 23.799 1.00 94.12 331 VAL A CA 1
ATOM 2732 C C . VAL A 1 331 ? -8.151 0.049 24.576 1.00 94.12 331 VAL A C 1
ATOM 2734 O O . VAL A 1 331 ? -8.904 0.939 24.971 1.00 94.12 331 VAL A O 1
ATOM 2737 N N . ASP A 1 332 ? -6.827 0.136 24.695 1.00 92.38 332 ASP A N 1
ATOM 2738 C CA . ASP A 1 332 ? -6.162 1.250 25.378 1.00 92.38 332 ASP A CA 1
ATOM 2739 C C . ASP A 1 332 ? -6.374 2.597 24.656 1.00 92.38 332 ASP A C 1
ATOM 2741 O O . ASP A 1 332 ? -6.166 3.664 25.231 1.00 92.38 332 ASP A O 1
ATOM 2745 N N . GLU A 1 333 ? -6.880 2.563 23.421 1.00 93.38 333 GLU A N 1
ATOM 2746 C CA . GLU A 1 333 ? -7.027 3.728 22.553 1.00 93.38 333 GLU A CA 1
ATOM 2747 C C . GLU A 1 333 ? -8.379 4.430 22.642 1.00 93.38 333 GLU A C 1
ATOM 2749 O O . GLU A 1 333 ? -8.520 5.548 22.143 1.00 93.38 333 GLU A O 1
ATOM 2754 N N . PHE A 1 334 ? -9.376 3.809 23.275 1.00 91.50 334 PHE A N 1
ATOM 2755 C CA . PHE A 1 334 ? -10.685 4.431 23.492 1.00 91.50 334 PHE A CA 1
ATOM 2756 C C . PHE A 1 334 ? -11.059 4.589 24.968 1.00 91.50 334 PHE A C 1
ATOM 2758 O O . PHE A 1 334 ? -12.041 5.266 25.254 1.00 91.50 334 PHE A O 1
ATOM 2765 N N . ILE A 1 335 ? -10.293 4.037 25.917 1.00 86.44 335 ILE A N 1
ATOM 2766 C CA . ILE A 1 335 ? -10.615 4.133 27.356 1.00 86.44 335 ILE A CA 1
ATOM 2767 C C . ILE A 1 335 ? -10.617 5.586 27.866 1.00 86.44 335 ILE A C 1
ATOM 2769 O O . ILE A 1 335 ? -11.301 5.909 28.831 1.00 86.44 335 ILE A O 1
ATOM 2773 N N . GLY A 1 336 ? -9.906 6.500 27.202 1.00 83.75 336 GLY A N 1
ATOM 2774 C CA . GLY A 1 336 ? -9.978 7.936 27.499 1.00 83.75 336 GLY A CA 1
ATOM 2775 C C . GLY A 1 336 ? -11.171 8.665 26.866 1.00 83.75 336 GLY A C 1
ATOM 2776 O O . GLY A 1 336 ? -11.297 9.878 27.029 1.00 83.75 336 GLY A O 1
ATOM 2777 N N . ALA A 1 337 ? -12.009 7.983 26.079 1.00 86.75 337 ALA A N 1
ATOM 2778 C CA . ALA A 1 337 ? -13.125 8.613 25.388 1.00 86.75 337 ALA A CA 1
ATOM 2779 C C . ALA A 1 337 ? -14.257 8.932 26.371 1.00 86.75 337 ALA A C 1
ATOM 2781 O O . ALA A 1 337 ? -14.761 8.052 27.072 1.00 86.75 337 ALA A O 1
ATOM 2782 N N . HIS A 1 338 ? -14.689 10.192 26.359 1.00 82.50 338 HIS A N 1
ATOM 2783 C CA . HIS A 1 338 ? -15.841 10.679 27.105 1.00 82.50 338 HIS A CA 1
ATOM 2784 C C . HIS A 1 338 ? -16.884 11.209 26.128 1.00 82.50 338 HIS A C 1
ATOM 2786 O O . HIS A 1 338 ? -16.559 11.940 25.192 1.00 82.50 338 HIS A O 1
ATOM 2792 N N . TYR A 1 339 ? -18.144 10.852 26.360 1.00 85.12 339 TYR A N 1
ATOM 2793 C CA . TYR A 1 339 ? -19.237 11.211 25.470 1.00 85.12 339 TYR A CA 1
ATOM 2794 C C . TYR A 1 339 ? -20.386 11.860 26.232 1.00 85.12 339 TYR A C 1
ATOM 2796 O O . TYR A 1 339 ? -20.684 11.499 27.372 1.00 85.12 339 TYR A O 1
ATOM 2804 N N . ASP A 1 340 ? -21.098 12.762 25.561 1.00 84.81 340 ASP A N 1
ATOM 2805 C CA . ASP A 1 340 ? -22.322 13.332 26.114 1.00 84.81 340 ASP A CA 1
ATOM 2806 C C . ASP A 1 340 ? -23.427 12.274 26.243 1.00 84.81 340 ASP A C 1
ATOM 2808 O O . ASP A 1 340 ? -23.467 11.267 25.526 1.00 84.81 340 ASP A O 1
ATOM 2812 N N . LYS A 1 341 ? -24.405 12.557 27.111 1.00 80.88 341 LYS A N 1
ATOM 2813 C CA . LYS A 1 341 ? -25.520 11.659 27.465 1.00 80.88 341 LYS A CA 1
ATOM 2814 C C . LYS A 1 341 ? -26.185 10.975 26.262 1.00 80.88 341 LYS A C 1
ATOM 2816 O O . LYS A 1 341 ? -26.452 9.771 26.299 1.00 80.88 341 LYS A O 1
ATOM 2821 N N . LYS A 1 342 ? -26.460 11.733 25.194 1.00 85.25 342 LYS A N 1
ATOM 2822 C CA . LYS A 1 342 ? -27.116 11.221 23.977 1.00 85.25 342 LYS A CA 1
ATOM 2823 C C . LYS A 1 342 ? -26.282 10.134 23.292 1.00 85.25 342 LYS A C 1
ATOM 2825 O O . LYS A 1 342 ? -26.835 9.141 22.829 1.00 85.25 342 LYS A O 1
ATOM 2830 N N . TYR A 1 343 ? -24.968 10.324 23.235 1.00 87.69 343 TYR A N 1
ATOM 2831 C CA . TYR A 1 343 ? -24.038 9.400 22.598 1.00 87.69 343 TYR A CA 1
ATOM 2832 C C . TYR A 1 343 ? -23.843 8.147 23.454 1.00 87.69 343 TYR A C 1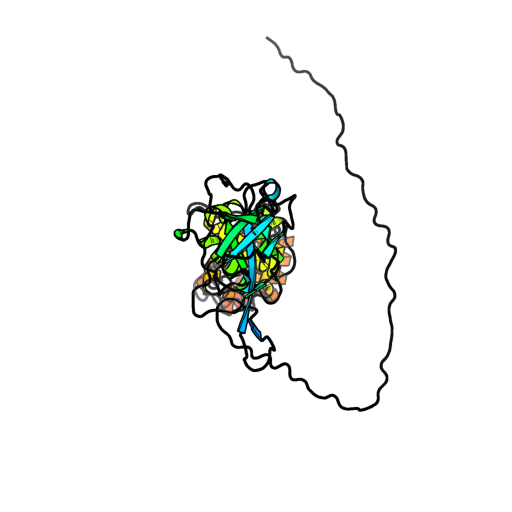
ATOM 2834 O O . TYR A 1 343 ? -23.987 7.051 22.921 1.00 87.69 343 TYR A O 1
ATOM 2842 N N . ILE A 1 344 ? -23.656 8.284 24.773 1.00 87.31 344 ILE A N 1
ATOM 2843 C CA . ILE A 1 344 ? -23.587 7.127 25.687 1.00 87.31 344 ILE A CA 1
ATOM 2844 C C . ILE A 1 344 ? -24.833 6.252 25.591 1.00 87.31 344 ILE A C 1
ATOM 2846 O O . ILE A 1 344 ? -24.730 5.037 25.471 1.00 87.31 344 ILE A O 1
ATOM 2850 N N . SER A 1 345 ? -26.018 6.861 25.584 1.00 86.25 345 SER A N 1
ATOM 2851 C CA . SER A 1 345 ? -27.270 6.102 25.513 1.00 86.25 345 SER A CA 1
ATOM 2852 C C . SER A 1 345 ? -27.390 5.293 24.217 1.00 86.25 345 SER A C 1
ATOM 2854 O O . SER A 1 345 ? -28.000 4.229 24.219 1.00 86.25 345 SER A O 1
ATOM 2856 N N . ARG A 1 346 ? -26.817 5.785 23.108 1.00 88.56 346 ARG A N 1
ATOM 2857 C CA . ARG A 1 346 ? -26.742 5.044 21.841 1.00 88.56 346 ARG A CA 1
ATOM 2858 C C . ARG A 1 346 ? -25.686 3.937 21.908 1.00 88.56 346 ARG A C 1
ATOM 2860 O O . ARG A 1 346 ? -26.006 2.803 21.579 1.00 88.56 346 ARG A O 1
ATOM 2867 N N . LEU A 1 347 ? -24.484 4.242 22.403 1.00 89.50 347 LEU A N 1
ATOM 2868 C CA . LEU A 1 347 ? -23.398 3.272 22.595 1.00 89.50 347 LEU A CA 1
ATOM 2869 C C . LEU A 1 347 ? -23.871 2.051 23.395 1.00 89.50 347 LEU A C 1
ATOM 2871 O O . LEU A 1 347 ? -23.720 0.922 22.946 1.00 89.50 347 LEU A O 1
ATOM 2875 N N . LEU A 1 348 ? -24.489 2.281 24.556 1.00 87.31 348 LEU A N 1
ATOM 2876 C CA . LEU A 1 348 ? -24.935 1.213 25.454 1.00 87.31 348 LEU A CA 1
ATOM 2877 C C . LEU A 1 348 ? -26.040 0.330 24.854 1.00 87.31 348 LEU A C 1
ATOM 2879 O O . LEU A 1 348 ? -26.181 -0.814 25.277 1.00 87.31 348 LEU A O 1
ATOM 2883 N N . LYS A 1 349 ? -26.810 0.850 23.887 1.00 86.25 349 LYS A N 1
ATOM 2884 C CA . LYS A 1 349 ? -27.838 0.096 23.154 1.00 86.25 349 LYS A CA 1
ATOM 2885 C C . LYS A 1 349 ? -27.257 -0.738 22.013 1.00 86.25 349 LYS A C 1
ATOM 2887 O O . LYS A 1 349 ? -27.758 -1.823 21.766 1.00 86.25 349 LYS A O 1
ATOM 2892 N N . GLU A 1 350 ? -26.221 -0.247 21.332 1.00 88.81 350 GLU A N 1
ATOM 2893 C CA . GLU A 1 350 ? -25.543 -0.971 20.242 1.00 88.81 350 GLU A CA 1
ATOM 2894 C C . GLU A 1 350 ? -24.544 -2.021 20.770 1.00 88.81 350 GLU A C 1
ATOM 2896 O O . GLU A 1 350 ? -24.259 -3.020 20.107 1.00 88.81 350 GLU A O 1
ATOM 2901 N N . TRP A 1 351 ? -24.028 -1.827 21.988 1.00 89.31 351 TRP A N 1
ATOM 2902 C CA . TRP A 1 351 ? -23.026 -2.693 22.615 1.00 89.31 351 TRP A CA 1
ATOM 2903 C C . TRP A 1 351 ? -23.378 -4.195 22.644 1.00 89.31 351 TRP A C 1
ATOM 2905 O O . TRP A 1 351 ? -22.524 -4.999 22.246 1.00 89.31 351 TRP A O 1
ATOM 2915 N N . PRO A 1 352 ? -24.593 -4.618 23.057 1.00 86.56 352 PRO A N 1
ATOM 2916 C CA . PRO A 1 352 ? -24.946 -6.035 23.138 1.00 86.56 352 PRO A CA 1
ATOM 2917 C C . PRO A 1 352 ? -24.949 -6.738 21.781 1.00 86.56 352 PRO A C 1
ATOM 2919 O O . PRO A 1 352 ? -24.691 -7.934 21.710 1.00 86.56 352 PRO A O 1
ATOM 2922 N N . GLU A 1 353 ? -25.247 -6.012 20.705 1.00 88.75 353 GLU A N 1
ATOM 2923 C CA . GLU A 1 353 ? -25.328 -6.582 19.360 1.00 88.75 353 GLU A CA 1
ATOM 2924 C C . GLU A 1 353 ? -23.954 -6.671 18.691 1.00 88.75 353 GLU A C 1
ATOM 2926 O O . GLU A 1 353 ? -23.692 -7.586 17.909 1.00 88.75 353 GLU A O 1
ATOM 2931 N N . ILE A 1 354 ? -23.071 -5.707 18.968 1.00 89.94 354 ILE A N 1
ATOM 2932 C CA . ILE A 1 354 ? -21.798 -5.578 18.252 1.00 89.94 354 ILE A CA 1
ATOM 2933 C C . ILE A 1 354 ? -20.632 -6.165 19.039 1.00 89.94 354 ILE A C 1
ATOM 2935 O O . ILE A 1 354 ? -19.790 -6.822 18.437 1.00 89.94 354 ILE A O 1
ATOM 2939 N N . VAL A 1 355 ? -20.557 -5.922 20.350 1.00 90.25 355 VAL A N 1
ATOM 2940 C CA . VAL A 1 355 ? -19.362 -6.222 21.154 1.00 90.25 355 VAL A CA 1
ATOM 2941 C C . VAL A 1 355 ? -19.549 -7.452 22.029 1.00 90.25 355 VAL A C 1
ATOM 2943 O O . VAL A 1 355 ? -18.672 -8.316 22.046 1.00 90.25 355 VAL A O 1
ATOM 2946 N N . LYS A 1 356 ? -20.693 -7.566 22.718 1.00 84.44 356 LYS A N 1
ATOM 2947 C CA . LYS A 1 356 ? -20.967 -8.662 23.666 1.00 84.44 356 LYS A CA 1
ATOM 2948 C C . LYS A 1 356 ? -20.660 -10.065 23.110 1.00 84.44 356 LYS A C 1
ATOM 2950 O O . LYS A 1 356 ? -19.981 -10.808 23.814 1.00 84.44 356 LYS A O 1
ATOM 2955 N N . PRO A 1 357 ? -21.018 -10.425 21.857 1.00 89.44 357 PRO A N 1
ATOM 2956 C CA . PRO A 1 357 ? -20.742 -11.758 21.306 1.00 89.44 357 PRO A CA 1
ATOM 2957 C C . PRO A 1 357 ? -19.251 -12.112 21.179 1.00 89.44 357 PRO A C 1
ATOM 2959 O O . PRO A 1 357 ? -18.910 -13.253 20.869 1.00 89.44 357 PRO A O 1
ATOM 2962 N N . HIS A 1 358 ? -18.355 -11.140 21.365 1.00 89.12 358 HIS A N 1
ATOM 2963 C CA . HIS A 1 358 ? -16.914 -11.302 21.202 1.00 89.12 358 HIS A CA 1
ATOM 2964 C C . HIS A 1 358 ? -16.134 -11.194 22.515 1.00 89.12 358 HIS A C 1
ATOM 2966 O O . HIS A 1 358 ? -14.926 -11.426 22.500 1.00 89.12 358 HIS A O 1
ATOM 2972 N N . LEU A 1 359 ? -16.793 -10.885 23.639 1.00 84.19 359 LEU A N 1
ATOM 2973 C CA . LEU A 1 359 ? -16.133 -10.705 24.938 1.00 84.19 359 LEU A CA 1
ATOM 2974 C C . LEU A 1 359 ? -15.509 -12.003 25.477 1.00 84.19 359 LEU A C 1
ATOM 2976 O O . LEU A 1 359 ? -14.506 -11.944 26.175 1.00 84.19 359 LEU A O 1
ATOM 2980 N N . ASP A 1 360 ? -16.029 -13.174 25.097 1.00 82.19 360 ASP A N 1
ATOM 2981 C CA . ASP A 1 360 ? -15.506 -14.500 25.490 1.00 82.19 360 ASP A CA 1
ATOM 2982 C C . ASP A 1 360 ? -14.089 -14.774 24.989 1.00 82.19 360 ASP A C 1
ATOM 2984 O O . ASP A 1 360 ? -13.407 -15.662 25.492 1.00 82.19 360 ASP A O 1
ATOM 2988 N N . ARG A 1 361 ? -13.655 -14.035 23.966 1.00 85.00 361 ARG A N 1
ATOM 2989 C CA . ARG A 1 361 ? -12.335 -14.194 23.344 1.00 85.00 361 ARG A CA 1
ATOM 2990 C C . ARG A 1 361 ? -11.291 -13.245 23.925 1.00 85.00 361 ARG A C 1
ATOM 2992 O O . ARG A 1 361 ? -10.140 -13.294 23.503 1.00 85.00 361 ARG A O 1
ATOM 2999 N N . ILE A 1 362 ? -11.706 -12.365 24.830 1.00 86.56 362 ILE A N 1
ATOM 3000 C CA . ILE A 1 362 ? -10.869 -11.331 25.428 1.00 86.56 362 ILE A CA 1
ATOM 3001 C C . ILE A 1 362 ? -10.292 -11.876 26.732 1.00 86.56 362 ILE A C 1
ATOM 3003 O O . ILE A 1 362 ? -10.994 -12.531 27.502 1.00 86.56 362 ILE A O 1
ATOM 3007 N N . ASP A 1 363 ? -9.011 -11.613 26.979 1.00 86.06 363 ASP A N 1
ATOM 3008 C CA . ASP A 1 363 ? -8.394 -11.949 28.255 1.00 86.06 363 ASP A CA 1
ATOM 3009 C C . ASP A 1 363 ? -9.008 -11.129 29.404 1.00 86.06 363 ASP A C 1
ATOM 3011 O O . ASP A 1 363 ? -9.528 -10.027 29.214 1.00 86.06 363 ASP A O 1
ATOM 3015 N N . GLU A 1 364 ? -8.924 -11.659 30.621 1.00 82.62 364 GLU A N 1
ATOM 3016 C CA . GLU A 1 364 ? -9.526 -11.048 31.808 1.00 82.62 364 GLU A CA 1
ATOM 3017 C C . GLU A 1 364 ? -9.049 -9.607 32.048 1.00 82.62 364 GLU A C 1
ATOM 3019 O O . GLU A 1 364 ? -9.852 -8.734 32.380 1.00 82.62 364 GLU A O 1
ATOM 3024 N N . SER A 1 365 ? -7.768 -9.311 31.812 1.00 85.81 365 SER A N 1
ATOM 3025 C CA . SER A 1 365 ? -7.220 -7.979 32.075 1.00 85.81 365 SER A CA 1
ATOM 3026 C C . SER A 1 365 ? -7.795 -6.931 31.120 1.00 85.81 365 SER A C 1
ATOM 3028 O O . SER A 1 365 ? -8.226 -5.852 31.544 1.00 85.81 365 SER A O 1
ATOM 3030 N N . THR A 1 366 ? -7.880 -7.265 29.832 1.00 88.38 366 THR A N 1
ATOM 3031 C CA . THR A 1 366 ? -8.482 -6.411 28.805 1.00 88.38 366 THR A CA 1
ATOM 3032 C C . THR A 1 366 ? -9.985 -6.269 29.031 1.00 88.38 366 THR A C 1
ATOM 3034 O O . THR A 1 366 ? -10.533 -5.170 28.920 1.00 88.38 366 THR A O 1
ATOM 3037 N N . TYR A 1 367 ? -10.654 -7.352 29.424 1.00 85.12 367 TYR A N 1
ATOM 3038 C CA . TYR A 1 367 ? -12.064 -7.331 29.791 1.00 85.12 367 TYR A CA 1
ATOM 3039 C C . TYR A 1 367 ? -12.352 -6.350 30.934 1.00 85.12 367 TYR A C 1
ATOM 3041 O O . TYR A 1 367 ? -13.235 -5.497 30.818 1.00 85.12 367 TYR A O 1
ATOM 3049 N N . ILE A 1 368 ? -11.568 -6.414 32.015 1.00 82.12 368 ILE A N 1
ATOM 3050 C CA . ILE A 1 368 ? -11.713 -5.527 33.174 1.00 82.12 368 ILE A CA 1
ATOM 3051 C C . ILE A 1 368 ? -11.531 -4.063 32.770 1.00 82.12 368 ILE A C 1
ATOM 3053 O O . ILE A 1 368 ? -12.278 -3.199 33.236 1.00 82.12 368 ILE A O 1
ATOM 3057 N N . LYS A 1 369 ? -10.577 -3.758 31.883 1.00 87.44 369 LYS A N 1
ATOM 3058 C CA . LYS A 1 369 ? -10.394 -2.396 31.359 1.00 87.44 369 LYS A CA 1
ATOM 3059 C C . LYS A 1 369 ? -11.647 -1.886 30.639 1.00 87.44 369 LYS A C 1
ATOM 3061 O O . LYS A 1 369 ? -12.104 -0.777 30.921 1.00 87.44 369 LYS A O 1
ATOM 3066 N N . ILE A 1 370 ? -12.225 -2.703 29.756 1.00 86.94 370 ILE A N 1
ATOM 3067 C CA . ILE A 1 370 ? -13.458 -2.372 29.025 1.00 86.94 370 ILE A CA 1
ATOM 3068 C C . ILE A 1 370 ? -14.619 -2.154 30.001 1.00 86.94 370 ILE A C 1
ATOM 3070 O O . ILE A 1 370 ? -15.324 -1.149 29.906 1.00 86.94 370 ILE A O 1
ATOM 3074 N N . ALA A 1 371 ? -14.791 -3.062 30.962 1.00 80.25 371 ALA A N 1
ATOM 3075 C CA . ALA A 1 371 ? -15.835 -2.989 31.977 1.00 80.25 371 ALA A CA 1
ATOM 3076 C C . ALA A 1 371 ? -15.747 -1.693 32.799 1.00 80.25 371 ALA A C 1
ATOM 3078 O O . ALA A 1 371 ? -16.731 -0.961 32.919 1.00 80.25 371 ALA A O 1
ATOM 3079 N N . LYS A 1 372 ? -14.553 -1.360 33.308 1.00 81.06 372 LYS A N 1
ATOM 3080 C CA . LYS A 1 372 ? -14.305 -0.114 34.052 1.00 81.06 372 LYS A CA 1
ATOM 3081 C C . LYS A 1 372 ? -14.632 1.119 33.216 1.00 81.06 372 LYS A C 1
ATOM 3083 O O . LYS A 1 372 ? -15.269 2.049 33.711 1.00 81.06 372 LYS A O 1
ATOM 3088 N N . TRP A 1 373 ? -14.247 1.112 31.942 1.00 86.88 373 TRP A N 1
ATOM 3089 C CA . TRP A 1 373 ? -14.561 2.206 31.033 1.00 86.88 373 TRP A CA 1
ATOM 3090 C C . TRP A 1 373 ? -16.070 2.358 30.786 1.00 86.88 373 TRP A C 1
ATOM 3092 O O . TRP A 1 373 ? -16.591 3.466 30.923 1.00 86.88 373 TRP A O 1
ATOM 3102 N N . LEU A 1 374 ? -16.802 1.273 30.514 1.00 83.25 374 LEU A N 1
ATOM 3103 C CA . LEU A 1 374 ? -18.264 1.317 30.357 1.00 83.25 374 LEU A CA 1
ATOM 3104 C C . LEU A 1 374 ? -18.967 1.863 31.604 1.00 83.25 374 LEU A C 1
ATOM 3106 O O . LEU A 1 374 ? -19.884 2.679 31.494 1.00 83.25 374 LEU A O 1
ATOM 3110 N N . ILE A 1 375 ? -18.517 1.454 32.792 1.00 77.56 375 ILE A N 1
ATOM 3111 C CA . ILE A 1 375 ? -19.039 1.970 34.062 1.00 77.56 375 ILE A CA 1
ATOM 3112 C C . ILE A 1 375 ? -18.754 3.472 34.177 1.00 77.56 375 ILE A C 1
ATOM 3114 O O . ILE A 1 375 ? -19.662 4.239 34.482 1.00 77.56 375 ILE A O 1
ATOM 3118 N N . SER A 1 376 ? -17.532 3.916 33.860 1.00 79.44 376 SER A N 1
ATOM 3119 C CA . SER A 1 376 ? -17.162 5.342 33.891 1.00 79.44 376 SER A CA 1
ATOM 3120 C C . SER A 1 376 ? -17.967 6.211 32.915 1.00 79.44 376 SER A C 1
ATOM 3122 O O . SER A 1 376 ? -18.154 7.404 33.146 1.00 79.44 376 SER A O 1
ATOM 3124 N N . CYS A 1 377 ? -18.497 5.614 31.846 1.00 78.31 377 CYS A N 1
ATOM 3125 C CA . CYS A 1 377 ? -19.383 6.285 30.902 1.00 78.31 377 CYS A CA 1
ATOM 3126 C C . CYS A 1 377 ? -20.794 6.543 31.472 1.00 78.31 377 CYS A C 1
ATOM 3128 O O . CYS A 1 377 ? -21.546 7.366 30.939 1.00 78.31 377 CYS A O 1
ATOM 3130 N N . CYS A 1 378 ? -21.182 5.855 32.547 1.00 78.50 378 CYS A N 1
ATOM 3131 C CA . CYS A 1 378 ? -22.506 5.960 33.151 1.00 78.50 378 CYS A CA 1
ATOM 3132 C C . CYS A 1 378 ? -22.588 7.154 34.116 1.00 78.50 378 CYS A C 1
ATOM 3134 O O . CYS A 1 378 ? -22.399 7.022 35.318 1.00 78.50 378 CYS A O 1
ATOM 3136 N N . SER A 1 379 ? -22.905 8.337 33.584 1.00 72.94 379 SER A N 1
ATOM 3137 C CA . SER A 1 379 ? -22.958 9.585 34.362 1.00 72.94 379 SER A CA 1
ATOM 3138 C C . SER A 1 379 ? -24.309 9.922 35.018 1.00 72.94 379 SER A C 1
ATOM 3140 O O . SER A 1 379 ? -24.409 10.944 35.691 1.00 72.94 379 SER A O 1
ATOM 3142 N N . ASN A 1 380 ? -25.373 9.134 34.808 1.00 72.25 380 ASN A N 1
ATOM 3143 C CA . ASN A 1 380 ? -26.702 9.379 35.393 1.00 72.25 380 ASN A CA 1
ATOM 3144 C C . ASN A 1 380 ? -27.564 8.100 35.443 1.00 72.25 380 ASN A C 1
ATOM 3146 O O . ASN A 1 380 ? -27.285 7.135 34.738 1.00 72.25 380 ASN A O 1
ATOM 3150 N N . MET A 1 381 ? -28.658 8.114 36.215 1.00 71.06 381 MET A N 1
ATOM 3151 C CA . MET A 1 381 ? -29.565 6.961 36.364 1.00 71.06 381 MET A CA 1
ATOM 3152 C C . MET A 1 381 ? -30.079 6.362 35.049 1.00 71.06 381 MET A C 1
ATOM 3154 O O . MET A 1 381 ? -30.299 5.158 34.978 1.00 71.06 381 MET A O 1
ATOM 3158 N N . GLU A 1 382 ? -30.287 7.162 34.001 1.00 75.38 382 GLU A N 1
ATOM 3159 C CA . GLU A 1 382 ? -30.770 6.636 32.720 1.00 75.38 382 GLU A CA 1
ATOM 3160 C C . GLU A 1 382 ? -29.711 5.749 32.060 1.00 75.38 382 GLU A C 1
ATOM 3162 O O . GLU A 1 382 ? -30.017 4.640 31.627 1.00 75.38 382 GLU A O 1
ATOM 3167 N N . THR A 1 383 ? -28.451 6.193 32.036 1.00 75.56 383 THR A N 1
ATOM 3168 C CA . THR A 1 383 ? -27.353 5.399 31.470 1.00 75.56 383 THR A CA 1
ATOM 3169 C C . THR A 1 383 ? -27.020 4.190 32.341 1.00 75.56 383 THR A C 1
ATOM 3171 O O . THR A 1 383 ? -26.773 3.118 31.795 1.00 75.56 383 THR A O 1
ATOM 3174 N N . VAL A 1 384 ? -27.137 4.308 33.669 1.00 73.62 384 VAL A N 1
ATOM 3175 C CA . VAL A 1 384 ? -27.049 3.170 34.606 1.00 73.62 384 VAL A CA 1
ATOM 3176 C C . VAL A 1 384 ? -28.142 2.138 34.342 1.00 73.62 384 VAL A C 1
ATOM 3178 O O . VAL A 1 384 ? -27.849 0.947 34.282 1.00 73.62 384 VAL A O 1
ATOM 3181 N N . ASN A 1 385 ? -29.391 2.563 34.141 1.00 72.12 385 ASN A N 1
ATOM 3182 C CA . ASN A 1 385 ? -30.502 1.653 33.860 1.00 72.12 385 ASN A CA 1
ATOM 3183 C C . ASN A 1 385 ? -30.315 0.926 32.524 1.00 72.12 385 ASN A C 1
ATOM 3185 O O . ASN A 1 385 ? -30.539 -0.279 32.459 1.00 72.12 385 ASN A O 1
ATOM 3189 N N . ILE A 1 386 ? -29.852 1.620 31.476 1.00 75.06 386 ILE A N 1
ATOM 3190 C CA . ILE A 1 386 ? -29.526 0.980 30.190 1.00 75.06 386 ILE A CA 1
ATOM 3191 C C . ILE A 1 386 ? -28.372 -0.015 30.382 1.00 75.06 386 ILE A C 1
ATOM 3193 O O . ILE A 1 386 ? -28.474 -1.163 29.960 1.00 75.06 386 ILE A O 1
ATOM 3197 N N . MET A 1 387 ? -27.294 0.377 31.065 1.00 75.38 387 MET A N 1
ATOM 3198 C CA . MET A 1 387 ? -26.185 -0.533 31.368 1.00 75.38 387 MET A CA 1
ATOM 3199 C C . MET A 1 387 ? -26.672 -1.774 32.133 1.00 75.38 387 MET A C 1
ATOM 3201 O O . MET A 1 387 ? -26.291 -2.895 31.802 1.00 75.38 387 MET A O 1
ATOM 3205 N N . SER A 1 388 ? -27.582 -1.583 33.088 1.00 68.56 388 SER A N 1
ATOM 3206 C CA . SER A 1 388 ? -28.173 -2.658 33.889 1.00 68.56 388 SER A CA 1
ATOM 3207 C C . SER A 1 388 ? -29.039 -3.605 33.080 1.00 68.56 388 SER A C 1
ATOM 3209 O O . SER A 1 388 ? -28.919 -4.817 33.207 1.00 68.56 388 SER A O 1
ATOM 3211 N N . GLN A 1 389 ? -29.880 -3.056 32.213 1.00 69.62 389 GLN A N 1
ATOM 3212 C CA . GLN A 1 389 ? -30.813 -3.830 31.410 1.00 69.62 389 GLN A CA 1
ATOM 3213 C C . GLN A 1 389 ? -30.117 -4.647 30.315 1.00 69.62 389 GLN A C 1
ATOM 3215 O O . GLN A 1 389 ? -30.590 -5.726 29.971 1.00 69.62 389 GLN A O 1
ATOM 3220 N N . TYR A 1 390 ? -29.022 -4.132 29.750 1.00 70.12 390 TYR A N 1
ATOM 3221 C CA . TYR A 1 390 ? -28.433 -4.695 28.534 1.00 70.12 390 TYR A CA 1
ATOM 3222 C C . TYR A 1 390 ? -27.051 -5.339 28.736 1.00 70.12 390 TYR A C 1
ATOM 3224 O O . TYR A 1 390 ? -26.677 -6.214 27.953 1.00 70.12 390 TYR A O 1
ATOM 3232 N N . ASN A 1 391 ? -26.293 -4.944 29.769 1.00 69.88 391 ASN A N 1
ATOM 3233 C CA . ASN A 1 391 ? -24.854 -5.235 29.855 1.00 69.88 391 ASN A CA 1
ATOM 3234 C C . ASN A 1 391 ? -24.366 -5.772 31.224 1.00 69.88 391 ASN A C 1
ATOM 3236 O O . ASN A 1 391 ? -23.234 -6.253 31.293 1.00 69.88 391 ASN A O 1
ATOM 3240 N N . ILE A 1 392 ? -25.164 -5.719 32.304 1.00 59.59 392 ILE A N 1
ATOM 3241 C CA . ILE A 1 392 ? -24.702 -6.037 33.676 1.00 59.59 392 ILE A CA 1
ATOM 3242 C C . ILE A 1 392 ? -24.348 -7.510 33.907 1.00 59.59 392 ILE A C 1
ATOM 3244 O O . ILE A 1 392 ? -23.340 -7.765 34.562 1.00 59.59 392 ILE A O 1
ATOM 3248 N N . GLU A 1 393 ? -25.121 -8.460 33.366 1.00 55.78 393 GLU A N 1
ATOM 3249 C CA . GLU A 1 393 ? -24.921 -9.887 33.670 1.00 55.78 393 GLU A CA 1
ATOM 3250 C C . GLU A 1 393 ? -23.503 -10.356 33.305 1.00 55.78 393 GLU A C 1
ATOM 3252 O O . GLU A 1 393 ? -22.807 -10.887 34.157 1.00 55.78 393 GLU A O 1
ATOM 3257 N N . ASP A 1 394 ? -22.994 -10.068 32.106 1.00 54.16 394 ASP A N 1
ATOM 3258 C CA . ASP A 1 394 ? -21.612 -10.447 31.766 1.00 54.16 394 ASP A CA 1
ATOM 3259 C C . ASP A 1 394 ? -20.580 -9.595 32.524 1.00 54.16 394 ASP A C 1
ATOM 3261 O O . ASP A 1 394 ? -19.618 -10.137 33.079 1.00 54.16 394 ASP A O 1
ATOM 3265 N N . THR A 1 395 ? -20.771 -8.264 32.564 1.00 52.66 395 THR A N 1
ATOM 3266 C CA . THR A 1 395 ? -19.768 -7.290 33.057 1.00 52.66 395 THR A CA 1
ATOM 3267 C C . THR A 1 395 ? -19.338 -7.566 34.499 1.00 52.66 395 THR A C 1
ATOM 3269 O O . THR A 1 395 ? -18.170 -7.371 34.827 1.00 52.66 395 THR A O 1
ATOM 3272 N N . LEU A 1 396 ? -20.260 -8.051 35.337 1.00 51.16 396 LEU A N 1
ATOM 3273 C CA . LEU A 1 396 ? -20.038 -8.283 36.766 1.00 51.16 396 LEU A CA 1
ATOM 3274 C C . LEU A 1 396 ? -19.790 -9.760 37.127 1.00 51.16 396 LEU A C 1
ATOM 3276 O O . LEU A 1 396 ? -19.046 -10.015 38.071 1.00 51.16 396 LEU A O 1
ATOM 3280 N N . LEU A 1 397 ? -20.341 -10.732 36.381 1.00 49.56 397 LEU A N 1
ATOM 3281 C CA . LEU A 1 397 ? -20.192 -12.165 36.703 1.00 49.56 397 LEU A CA 1
ATOM 3282 C C . LEU A 1 397 ? -18.807 -12.742 36.356 1.00 49.56 397 LEU A C 1
ATOM 3284 O O . LEU A 1 397 ? -18.395 -13.734 36.957 1.00 49.56 397 LEU A O 1
ATOM 3288 N N . ARG A 1 398 ? -18.077 -12.156 35.396 1.00 49.34 398 ARG A N 1
ATOM 3289 C CA . ARG A 1 398 ? -16.756 -12.670 34.969 1.00 49.34 398 ARG A CA 1
ATOM 3290 C C . ARG A 1 398 ? -15.584 -12.175 35.801 1.00 49.34 398 ARG A C 1
ATOM 3292 O O . ARG A 1 398 ? -14.538 -12.807 35.800 1.00 49.34 398 ARG A O 1
ATOM 3299 N N . SER A 1 399 ? -15.753 -11.072 36.519 1.00 50.09 399 SER A N 1
ATOM 3300 C CA . SER A 1 399 ? -14.709 -10.449 37.332 1.00 50.09 399 SER A CA 1
ATOM 3301 C C . SER A 1 399 ? -14.781 -10.907 38.787 1.00 50.09 399 SER A C 1
ATOM 3303 O O . SER A 1 399 ? -14.779 -10.065 39.689 1.00 50.09 399 SER A O 1
ATOM 3305 N N . ASN A 1 400 ? -14.897 -12.218 39.021 1.00 45.78 400 ASN A N 1
ATOM 3306 C CA . ASN A 1 400 ? -14.907 -12.808 40.362 1.00 45.78 400 ASN A CA 1
ATOM 3307 C C . ASN A 1 400 ? -13.560 -12.529 41.061 1.00 45.78 400 ASN A C 1
ATOM 3309 O O . ASN A 1 400 ? -12.664 -13.366 41.020 1.00 45.78 400 ASN A O 1
ATOM 3313 N N . ASN A 1 401 ? -13.457 -11.339 41.677 1.00 49.06 401 ASN A N 1
ATOM 3314 C CA . ASN A 1 401 ? -12.505 -10.832 42.683 1.00 49.06 401 ASN A CA 1
ATOM 3315 C C . ASN A 1 401 ? -11.812 -9.480 42.376 1.00 49.06 401 ASN A C 1
ATOM 3317 O O . ASN A 1 401 ? -11.251 -8.912 43.310 1.00 49.06 401 ASN A O 1
ATOM 3321 N N . GLU A 1 402 ? -11.871 -8.902 41.164 1.00 47.84 402 GLU A N 1
ATOM 3322 C CA . GLU A 1 402 ? -11.130 -7.646 40.859 1.00 47.84 402 GLU A CA 1
ATOM 3323 C C . GLU A 1 402 ? -11.978 -6.391 40.598 1.00 47.84 402 GLU A C 1
ATOM 3325 O O . GLU A 1 402 ? -11.558 -5.280 40.944 1.00 47.84 402 GLU A O 1
ATOM 3330 N N . ILE A 1 403 ? -13.180 -6.513 40.028 1.00 52.41 403 ILE A N 1
ATOM 3331 C CA . ILE A 1 403 ? -14.116 -5.381 39.981 1.00 52.41 403 ILE A CA 1
ATOM 3332 C C . ILE A 1 403 ? -14.875 -5.408 41.301 1.00 52.41 403 ILE A C 1
ATOM 3334 O O . ILE A 1 403 ? -15.944 -5.997 41.422 1.00 52.41 403 ILE A O 1
ATOM 3338 N N . CYS A 1 404 ? -14.260 -4.817 42.326 1.00 51.41 404 CYS A N 1
ATOM 3339 C CA . CYS A 1 404 ? -14.887 -4.713 43.634 1.00 51.41 404 CYS A CA 1
ATOM 3340 C C . CYS A 1 404 ? -16.265 -4.054 43.483 1.00 51.41 404 CYS A C 1
ATOM 3342 O O . CYS A 1 404 ? -16.398 -3.044 42.782 1.00 51.41 404 CYS A O 1
ATOM 3344 N N . VAL A 1 405 ? -17.270 -4.586 44.181 1.00 55.50 405 VAL A N 1
ATOM 3345 C CA . VAL A 1 405 ? -18.592 -3.955 44.317 1.00 55.50 405 VAL A CA 1
ATOM 3346 C C . VAL A 1 405 ? -18.431 -2.485 44.709 1.00 55.50 405 VAL A C 1
ATOM 3348 O O . VAL A 1 405 ? -19.138 -1.632 44.186 1.00 55.50 405 VAL A O 1
ATOM 3351 N N . ASP A 1 406 ? -17.422 -2.162 45.523 1.00 53.84 406 ASP A N 1
ATOM 3352 C CA . ASP A 1 406 ? -17.089 -0.790 45.901 1.00 53.84 406 ASP A CA 1
ATOM 3353 C C . ASP A 1 406 ? -16.629 0.076 44.724 1.00 53.84 406 ASP A C 1
ATOM 3355 O O . ASP A 1 406 ? -16.931 1.260 44.709 1.00 53.84 406 ASP A O 1
ATOM 3359 N N . TYR A 1 407 ? -15.937 -0.460 43.713 1.00 56.47 407 TYR A N 1
ATOM 3360 C CA . TYR A 1 407 ? -15.582 0.310 42.512 1.00 56.47 407 TYR A CA 1
ATOM 3361 C C . TYR A 1 407 ? -16.827 0.655 41.694 1.00 56.47 407 TYR A C 1
ATOM 3363 O O . TYR A 1 407 ? -16.997 1.799 41.283 1.00 56.47 407 TYR A O 1
ATOM 3371 N N . VAL A 1 408 ? -17.714 -0.322 41.494 1.00 57.84 408 VAL A N 1
ATOM 3372 C CA . VAL A 1 408 ? -18.980 -0.144 40.766 1.00 57.84 408 VAL A CA 1
ATOM 3373 C C . VAL A 1 408 ? -19.864 0.849 41.505 1.00 57.84 408 VAL A C 1
ATOM 3375 O O . VAL A 1 408 ? -20.342 1.814 40.918 1.00 57.84 408 VAL A O 1
ATOM 3378 N N . VAL A 1 409 ? -20.023 0.657 42.814 1.00 56.88 409 VAL A N 1
ATOM 3379 C CA . VAL A 1 409 ? -20.772 1.563 43.679 1.00 56.88 409 VAL A CA 1
ATOM 3380 C C . VAL A 1 409 ? -20.135 2.948 43.636 1.00 56.88 409 VAL A C 1
ATOM 3382 O O . VAL A 1 409 ? -20.828 3.882 43.277 1.00 56.88 409 VAL A O 1
ATOM 3385 N N . ASN A 1 410 ? -18.833 3.117 43.872 1.00 59.84 410 ASN A N 1
ATOM 3386 C CA . ASN A 1 410 ? -18.188 4.438 43.889 1.00 59.84 410 ASN A CA 1
ATOM 3387 C C . ASN A 1 410 ? -18.195 5.156 42.530 1.00 59.84 410 ASN A C 1
ATOM 3389 O O . ASN A 1 410 ? -18.334 6.376 42.497 1.00 59.84 410 ASN A O 1
ATOM 3393 N N . ALA A 1 411 ? -18.067 4.434 41.415 1.00 57.34 411 ALA A N 1
ATOM 3394 C CA . ALA A 1 411 ? -18.139 5.022 40.078 1.00 57.34 411 ALA A CA 1
ATOM 3395 C C . ALA A 1 411 ? -19.571 5.443 39.708 1.00 57.34 411 ALA A C 1
ATOM 3397 O O . ALA A 1 411 ? -19.759 6.433 39.006 1.00 57.34 411 ALA A O 1
ATOM 3398 N N . LEU A 1 412 ? -20.576 4.722 40.213 1.00 57.19 412 LEU A N 1
ATOM 3399 C CA . LEU A 1 412 ? -21.991 5.014 39.983 1.00 57.19 412 LEU A CA 1
ATOM 3400 C C . LEU A 1 412 ? -22.606 5.923 41.064 1.00 57.19 412 LEU A C 1
ATOM 3402 O O . LEU A 1 412 ? -23.648 6.522 40.828 1.00 57.19 412 LEU A O 1
ATOM 3406 N N . MET A 1 413 ? -21.961 6.092 42.220 1.00 56.34 413 MET A N 1
ATOM 3407 C CA . MET A 1 413 ? -22.414 6.918 43.351 1.00 56.34 413 MET A CA 1
ATOM 3408 C C . MET A 1 413 ? -22.770 8.365 42.966 1.00 56.34 413 MET A C 1
ATOM 3410 O O . MET A 1 413 ? -23.784 8.855 43.455 1.00 56.34 413 MET A O 1
ATOM 3414 N N . PRO A 1 414 ? -22.041 9.061 42.067 1.00 53.81 414 PRO A N 1
ATOM 3415 C CA . PRO A 1 414 ? -22.445 10.396 41.613 1.00 53.81 414 PRO A CA 1
ATOM 3416 C C . PRO A 1 414 ? -23.741 10.402 40.784 1.00 53.81 414 PRO A C 1
ATOM 3418 O O . PRO A 1 414 ? -24.398 11.433 40.668 1.00 53.81 414 PRO A O 1
ATOM 3421 N N . ALA A 1 415 ? -24.088 9.266 40.177 1.00 47.31 415 ALA A N 1
ATOM 3422 C CA . ALA A 1 415 ? -25.204 9.100 39.252 1.00 47.31 415 ALA A CA 1
ATOM 3423 C C . ALA A 1 415 ? -26.464 8.516 39.912 1.00 47.31 415 ALA A C 1
ATOM 3425 O O . ALA A 1 415 ? -27.533 8.570 39.300 1.00 47.31 415 ALA A O 1
ATOM 3426 N N . VAL A 1 416 ? -26.342 7.954 41.121 1.00 48.19 416 VAL A N 1
ATOM 3427 C CA . VAL A 1 416 ? -27.363 7.135 41.785 1.00 48.19 416 VAL A CA 1
ATOM 3428 C C . VAL A 1 416 ? -27.826 7.813 43.078 1.00 48.19 416 VAL A C 1
ATOM 3430 O O . VAL A 1 416 ? -27.044 8.013 43.999 1.00 48.19 416 VAL A O 1
ATOM 3433 N N . HIS A 1 417 ? -29.115 8.168 43.155 1.00 49.06 417 HIS A N 1
ATOM 3434 C CA . HIS A 1 417 ? -29.753 8.661 44.388 1.00 49.06 417 HIS A CA 1
ATOM 3435 C C . HIS A 1 417 ? -29.626 7.597 45.497 1.00 49.06 417 HIS A C 1
ATOM 3437 O O . HIS A 1 417 ? -29.748 6.406 45.194 1.00 49.06 417 HIS A O 1
ATOM 3443 N N . GLU A 1 418 ? -29.425 7.996 46.762 1.00 47.84 418 GLU A N 1
ATOM 3444 C CA . GLU A 1 418 ? -29.158 7.085 47.901 1.00 47.84 418 GLU A CA 1
ATOM 3445 C C . GLU A 1 418 ? -30.123 5.883 47.987 1.00 47.84 418 GLU A C 1
ATOM 3447 O O . GLU A 1 418 ? -29.718 4.775 48.347 1.00 47.84 418 GLU A O 1
ATOM 3452 N N . ASP A 1 419 ? -31.379 6.060 47.568 1.00 43.28 419 ASP A N 1
ATOM 3453 C CA . ASP A 1 419 ? -32.423 5.030 47.599 1.00 43.28 419 ASP A CA 1
ATOM 3454 C C . ASP A 1 419 ? -32.151 3.818 46.687 1.00 43.28 419 ASP A C 1
ATOM 3456 O O . ASP A 1 419 ? -32.621 2.711 46.962 1.00 43.28 419 ASP A O 1
ATOM 3460 N N . TYR A 1 420 ? -31.356 3.982 45.626 1.00 50.38 420 TYR A N 1
ATOM 3461 C CA . TYR A 1 420 ? -31.075 2.928 44.642 1.00 50.38 420 TYR A CA 1
ATOM 3462 C C . TYR A 1 420 ? -29.773 2.168 44.907 1.00 50.38 420 TYR A C 1
ATOM 3464 O O . TYR A 1 420 ? -29.571 1.100 44.327 1.00 50.38 420 TYR A O 1
ATOM 3472 N N . ILE A 1 421 ? -28.936 2.629 45.844 1.00 50.31 421 ILE A N 1
ATOM 3473 C CA . ILE A 1 421 ? -27.733 1.907 46.296 1.00 50.31 421 ILE A CA 1
ATOM 3474 C C . ILE A 1 421 ? -28.120 0.525 46.843 1.00 50.31 421 ILE A C 1
ATOM 3476 O O . ILE A 1 421 ? -27.421 -0.462 46.619 1.00 50.31 421 ILE A O 1
ATOM 3480 N N . LYS A 1 422 ? -29.277 0.429 47.510 1.00 48.91 422 LYS A N 1
ATOM 3481 C CA . LYS A 1 422 ? -29.849 -0.837 47.997 1.00 48.91 422 LYS A CA 1
ATOM 3482 C C . LYS A 1 422 ? -30.281 -1.781 46.873 1.00 48.91 422 LYS A C 1
ATOM 3484 O O . LYS A 1 422 ? -30.208 -2.991 47.055 1.00 48.91 422 LYS A O 1
ATOM 3489 N N . THR A 1 423 ? -30.745 -1.240 45.749 1.00 45.16 423 THR A N 1
ATOM 3490 C CA . THR A 1 423 ? -31.167 -2.014 44.573 1.00 45.16 423 THR A CA 1
ATOM 3491 C C . THR A 1 423 ? -29.952 -2.495 43.787 1.00 45.16 423 THR A C 1
ATOM 3493 O O . THR A 1 423 ? -29.893 -3.661 43.418 1.00 45.16 423 THR A O 1
ATOM 3496 N N . LEU A 1 424 ? -28.938 -1.640 43.625 1.00 46.31 424 LEU A N 1
ATOM 3497 C CA . LEU A 1 424 ? -27.678 -1.991 42.970 1.00 46.31 424 LEU A CA 1
ATOM 3498 C C . LEU A 1 424 ? -26.914 -3.072 43.755 1.00 46.31 424 LEU A C 1
ATOM 3500 O O . LEU A 1 424 ? -26.492 -4.060 43.173 1.00 46.31 424 LEU A O 1
ATOM 3504 N N . LYS A 1 425 ? -26.848 -2.955 45.090 1.00 50.00 425 LYS A N 1
ATOM 3505 C CA . LYS A 1 425 ? -26.288 -3.978 46.000 1.00 50.00 425 LYS A CA 1
ATOM 3506 C C . LYS A 1 425 ? -27.106 -5.277 46.101 1.00 50.00 425 LYS A C 1
ATOM 3508 O O . LYS A 1 425 ? -26.690 -6.185 46.804 1.00 50.00 425 LYS A O 1
ATOM 3513 N N . LYS A 1 426 ? -28.308 -5.323 45.516 1.00 46.47 426 LYS A N 1
ATOM 3514 C CA . LYS A 1 426 ? -29.148 -6.533 45.425 1.00 46.47 426 LYS A CA 1
ATOM 3515 C C . LYS A 1 426 ? -29.056 -7.215 44.058 1.00 46.47 426 LYS A C 1
ATOM 3517 O O . LYS A 1 426 ? -29.471 -8.362 43.944 1.00 46.47 426 LYS A O 1
ATOM 3522 N N . LEU A 1 427 ? -28.631 -6.475 43.034 1.00 42.38 427 LEU A N 1
ATOM 3523 C CA . LEU A 1 427 ? -28.436 -6.943 41.657 1.00 42.38 427 LEU A CA 1
ATOM 3524 C C . LEU A 1 427 ? -27.020 -7.493 41.424 1.00 42.38 427 LEU A C 1
ATOM 3526 O O . LEU A 1 427 ? -26.825 -8.263 40.489 1.00 42.38 427 LEU A O 1
ATOM 3530 N N . ILE A 1 428 ? -26.068 -7.072 42.262 1.00 43.56 428 ILE A N 1
ATOM 3531 C CA . ILE A 1 428 ? -24.705 -7.597 42.414 1.00 43.56 428 ILE A CA 1
ATOM 3532 C C . ILE A 1 428 ? -24.711 -8.530 43.622 1.00 43.56 428 ILE A C 1
ATOM 3534 O O . ILE A 1 428 ? -24.069 -9.598 43.546 1.00 43.56 428 ILE A O 1
#